Protein 8GY8 (pdb70)

Solvent-accessible surface area: 37178 Å² total; per-residue (Å²): 100,135,74,44,12,119,92,7,6,64,67,144,185,30,89,2,107,18,93,30,3,47,93,144,34,61,186,33,0,104,33,0,18,101,7,1,129,58,0,71,53,65,56,29,76,48,0,48,80,49,5,155,138,45,36,121,106,150,23,86,37,21,0,98,15,0,6,80,15,0,49,150,81,15,92,60,62,59,33,14,111,33,22,13,4,65,0,10,60,21,0,6,72,123,22,20,3,86,19,99,181,78,45,78,118,4,12,46,54,0,5,106,121,26,136,46,72,55,100,25,0,92,121,0,9,13,0,36,43,105,61,19,54,28,0,60,128,24,23,88,24,55,29,63,57,0,0,77,62,11,0,6,21,4,0,38,8,1,2,30,37,0,3,55,0,26,3,77,11,58,65,41,63,159,99,0,23,91,2,0,45,46,10,11,7,0,10,44,5,40,68,113,64,1,40,0,8,0,2,24,17,9,63,113,49,44,176,107,0,2,66,15,0,10,90,0,0,11,6,0,3,39,1,160,107,21,20,0,70,2,13,0,19,34,96,99,115,2,28,29,4,99,13,27,28,139,76,118,50,42,14,4,124,57,161,29,66,66,94,134,96,39,51,77,17,132,77,0,24,99,93,0,56,173,106,12,43,3,104,15,73,102,82,40,40,74,38,164,2,64,131,39,8,10,12,2,20,0,16,0,70,56,96,68,81,57,0,25,0,3,30,16,12,24,7,1,50,4,17,0,90,23,16,31,98,48,17,79,106,38,130,27,65,19,1,2,0,0,22,52,105,47,15,0,2,128,159,34,210,31,145,85,8,0,52,10,149,167,23,156,18,14,37,172,74,0,17,121,52,0,81,140,44,0,116,82,45,34,111,10,73,36,23,16,60,100,134,150,16,69,1,104,15,96,26,3,41,136,134,29,70,178,29,0,114,40,0,13,102,6,0,117,55,0,74,52,68,73,20,70,57,0,35,114,68,0,85,143,42,24,131,93,146,34,76,83,16,0,98,2,0,6,66,8,0,25,101,101,16,103,47,55,62,27,20,111,29,24,12,4,45,0,10,62,15,0,10,63,110,17,23,6,76,37,132,158,72,30,83,131,6,17,48,72,0,6,110,131,24,136,44,68,55,105,26,0,98,112,0,8,16,2,51,35,93,57,21,46,30,0,69,144,19,26,84,24,56,23,88,51,0,2,45,76,1,0,6,2,0,0,0,15,0,0,54,53,0,3,66,0,31,4,93,3,61,74,65,34,136,77,0,16,112,0,0,47,63,11,12,6,1,10,48,4,44,67,100,63,1,40,0,5,0,5,21,14,7,63,112,47,62,157,100,0,1,41,14,0,0,66,0,0,1,11,0,10,64,5,162,102,20,22,1,81,2,12,0,16,29,87,101,157,10,22,31,4,95,15,28,28,153,75,118,48,52,12,4,124,30,154,21,87,32,155,150,109,23,53,59,39,121,94,0,6,78,57,0,100,162,84,20,53,13,86,11,60,98,119,25,51,60,19,172,2,53,138,45,10,9,14,3,19,0,15,0,103,76,118,64,71,76,0,27,0,3,24,15,13,21,6,0,37,7,15,0,91,24,15,33,118,55,18,73,149,30,116,34,84,22,3,2,0,0,24,53,104,49,17,0,3,131,161,38,172,23,139,98,14,10,54,7,155,138,19,150,17,33,33,178,104,0,17,125,68,0,120,116,19,13,137

Sequence (750 aa):
MLPKELLDATRRRGKIYLKFASEEHFRLARAVILAFKSSVGQKYEDLQEKLRRHMERAENYRKVRGFAKILERESEFTTSSSLDPLEVRRFLFSRGYVTSEIERAKIIAEAATYFNTTPEEIERAMFADREEEKILTRVPGISEEELIRRYNLSLLQTLMFNSARMSFRVSENHKRIFRLIKLLGLMYEISGENIEITGPASILKMTRKYGTSMAKLIPEIVKAKEWAIKAEIIEDKRVYFFELSSEDDILLPKLEVSVEYDSSLEREFVTKIKRILGVEVIREPGIIKAGQYAYIPDFLIRKNGKEVYVEIAGFWTRSYIKSKLEKLSNVDVKMLIIVNDELLADKLGKIHDVIVMRKGKIPYKEVILKLKEMLNMLPKELLDATRRRGKIYLKFASEEHFRLARAVILAFKSSVGQKYEDLQEKLRHMERAENYRKVRGFAKILERESEFTTSSSLDPLEVRRFLFSRGYVTSEIERAKIIAEAATYFNTTPEEIERAMFADREEEKILTRVPGISEEELIRRYNLSLLQTLMFNSARMSFRVSENHKRIFRLIKLLGLMYEISGENIEITGPASILKMTRKYGTSMAKLIPEIVKAKEWAIKAEIIEDKRVYFFELSSEDDILLPKLEVSVEYDSSLEREFVTKIKRILGVEVIREPGIIKAGQYAYIPDFLIRKNGKEVYVEIAGFWTRSYIKSKLEKLSNVDVKMLIIVNDELLADKLGKIHDVIVMRKGKIPYKEVILKLKEMLN

Foldseek 3Di:
DVVLQVQQWDDDPQAIGGNADDVVCQVVLVLLVVLLVVQAQHFLLSSVVSLVVPDDPVCNVVSVLLNVVFVVVFDWAQPAPDALVVLQVQLVVVPCVVDDVCNLVSLCVSCVVVVHDSVRSVSSNPSVDNRNIGGNGTDPAHSLNSSQVSRLVSVLVQQLQFQKKKKAFPDPPVVLLQLCVLLLWQWWAFPRIIMTGTLNNFQDCSVSSSVSVSLSVLVQLLGPWMKMWTWGDDPPGIHIYIDIVVVVRRHDNDDHDSDDDCPVVVVLCVLQCPVQVWDKDAQPDWDDWPRIIDRFGIWIADDHFIETEHEGGADEQVSVVVVVVSNVVTDHHYEYEYEPVRDRYDDDDDPSYHYDDPRHGDVVVVNVVCVVRRD/DADAADQAWDDDDQAIGHPADDVVCLVVLVQLLVLLVVQAQHFPLSSVVSLVVVDDPVCNRVSVLLNSVFVVVFDWAQDAPDALVVLQVQLVVVPVPPCVPCNVVSLCVSCVVVVHDSVRSVSSNPSPDNRNIGTHGTDPDHSLNSSQNSRLNNVLNQLLQFQKKKKAFPDDVVVLLVLCVLLLWQWWFFPRIIMTGTLNNFQDCSVSNSVSVSLSSLVQLLGPKMKMWTWGDDPNRIHIYIDIVVVVRRHDNDDHDHDDDCPLVVVVQVVCCVPVVWHKDAFDDWADWPRIIDGFGIWTADPRDIETEHEGGADEPVSVVVVCVSVPPTDHHYAYEYEPVRYRHDDDDDPSHFYADNRHGDVVVVNVVVVVSRD

Organism: Pyrococcus furiosus (strain ATCC 43587 / DSM 3638 / JCM 8422 / Vc1) (NCBI:txid186497)

B-factor: mean 47.78, std 19.33, range [20.03, 141.97]

InterPro domains:
  IPR008508 Endonuclease Bax1 [PF05626] (1-368)
  IPR008508 Endonuclease Bax1 [PIRSF019435] (1-374)
  IPR008508 Endonuclease Bax1 [PTHR39640] (1-373)

Structure (mmCIF, N/CA/C/O backbone):
data_8GY8
#
_entry.id   8GY8
#
_cell.length_a   82.250
_cell.length_b   110.490
_cell.length_c   126.140
_cell.angle_alpha   90.000
_cell.angle_beta   90.000
_cell.angle_gamma   90.000
#
_symmetry.space_group_name_H-M   'P 21 21 21'
#
loop_
_entity.id
_entity.type
_entity.pdbx_description
1 polymer 'Putative translation initiation factor (IF-2 homolog)'
2 non-polymer 'SULFATE ION'
3 water water
#
loop_
_atom_site.group_PDB
_atom_site.id
_atom_site.type_symbol
_atom_site.label_atom_id
_atom_site.label_alt_id
_atom_site.label_comp_id
_atom_site.label_asym_id
_atom_site.label_entity_id
_atom_site.label_seq_id
_atom_site.pdbx_PDB_ins_code
_atom_site.Cartn_x
_atom_site.Cartn_y
_atom_site.Cartn_z
_atom_site.occupancy
_atom_site.B_iso_or_equiv
_atom_site.auth_seq_id
_atom_site.auth_comp_id
_atom_site.auth_asym_id
_atom_site.auth_atom_id
_atom_site.pdbx_PDB_model_num
ATOM 1 N N . MET A 1 1 ? 43.769 7.116 35.175 1.00 85.18 1 MET A N 1
ATOM 2 C CA . MET A 1 1 ? 44.429 6.371 36.243 1.00 107.82 1 MET A CA 1
ATOM 3 C C . MET A 1 1 ? 43.953 4.926 36.247 1.00 106.86 1 MET A C 1
ATOM 4 O O . MET A 1 1 ? 43.272 4.503 37.187 1.00 89.64 1 MET A O 1
ATOM 9 N N . LEU A 1 2 ? 44.303 4.176 35.199 1.00 106.03 2 LEU A N 1
ATOM 10 C CA . LEU A 1 2 ? 43.857 2.794 35.059 1.00 99.13 2 LEU A CA 1
ATOM 11 C C . LEU A 1 2 ? 44.117 2.006 36.345 1.00 100.78 2 LEU A C 1
ATOM 12 O O . LEU A 1 2 ? 43.145 1.594 36.991 1.00 104.72 2 LEU A O 1
ATOM 17 N N . PRO A 1 3 ? 45.395 1.832 36.803 1.00 105.83 3 PRO A N 1
ATOM 18 C CA . PRO A 1 3 ? 45.665 0.923 37.935 1.00 93.73 3 PRO A CA 1
ATOM 19 C C . PRO A 1 3 ? 44.716 1.065 39.115 1.00 92.02 3 PRO A C 1
ATOM 20 O O . PRO A 1 3 ? 44.155 0.067 39.582 1.00 82.50 3 PRO A O 1
ATOM 24 N N . LYS A 1 4 ? 44.531 2.293 39.609 1.00 86.09 4 LYS A N 1
ATOM 25 C CA . LYS A 1 4 ? 43.598 2.502 40.712 1.00 83.76 4 LYS A CA 1
ATOM 26 C C . LYS A 1 4 ? 42.205 1.991 40.350 1.00 72.90 4 LYS A C 1
ATOM 27 O O . LYS A 1 4 ? 41.608 1.211 41.100 1.00 64.58 4 LYS A O 1
ATOM 33 N N . GLU A 1 5 ? 41.700 2.362 39.172 1.00 73.75 5 GLU A N 1
ATOM 34 C CA . GLU A 1 5 ? 40.370 1.917 38.766 1.00 81.40 5 GLU A CA 1
ATOM 35 C C . GLU A 1 5 ? 40.238 0.399 38.859 1.00 76.09 5 GLU A C 1
ATOM 36 O O . GLU A 1 5 ? 39.345 -0.116 39.543 1.00 66.35 5 GLU A O 1
ATOM 42 N N . LEU A 1 6 ? 41.137 -0.342 38.208 1.00 75.32 6 LEU A N 1
ATOM 43 C CA . LEU A 1 6 ? 40.975 -1.790 38.230 1.00 75.83 6 LEU A CA 1
ATOM 44 C C . LEU A 1 6 ? 41.247 -2.390 39.606 1.00 69.90 6 LEU A C 1
ATOM 45 O O . LEU A 1 6 ? 40.860 -3.539 39.842 1.00 66.82 6 LEU A O 1
ATOM 50 N N . LEU A 1 7 ? 41.865 -1.651 40.537 1.00 72.35 7 LEU A N 1
ATOM 51 C CA . LEU A 1 7 ? 42.286 -2.294 41.778 1.00 70.98 7 LEU A CA 1
ATOM 52 C C . LEU A 1 7 ? 41.778 -1.673 43.082 1.00 67.11 7 LEU A C 1
ATOM 53 O O . LEU A 1 7 ? 41.667 -2.418 44.059 1.00 71.24 7 LEU A O 1
ATOM 58 N N . ASP A 1 8 ? 41.476 -0.365 43.171 1.00 59.40 8 ASP A N 1
ATOM 59 C CA . ASP A 1 8 ? 40.916 0.135 44.430 1.00 57.99 8 ASP A CA 1
ATOM 60 C C . ASP A 1 8 ? 39.461 0.536 44.266 1.00 44.14 8 ASP A C 1
ATOM 61 O O . ASP A 1 8 ? 38.956 1.384 45.002 1.00 35.50 8 ASP A O 1
ATOM 66 N N . ALA A 1 9 ? 38.782 -0.054 43.293 1.00 37.93 9 ALA A N 1
ATOM 67 C CA . ALA A 1 9 ? 37.344 0.074 43.179 1.00 42.18 9 ALA A CA 1
ATOM 68 C C . ALA A 1 9 ? 36.779 -1.298 42.858 1.00 41.71 9 ALA A C 1
ATOM 69 O O . ALA A 1 9 ? 37.478 -2.174 42.336 1.00 42.23 9 ALA A O 1
ATOM 71 N N . THR A 1 10 ? 35.512 -1.487 43.202 1.00 36.50 10 THR A N 1
ATOM 72 C CA . THR A 1 10 ? 34.780 -2.683 42.813 1.00 40.19 10 THR A CA 1
ATOM 73 C C . THR A 1 10 ? 33.550 -2.249 42.043 1.00 39.11 10 THR A C 1
ATOM 74 O O . THR A 1 10 ? 32.958 -1.206 42.341 1.00 34.71 10 THR A O 1
ATOM 78 N N . ARG A 1 11 ? 33.195 -3.032 41.030 1.00 37.05 11 ARG A N 1
ATOM 79 C CA . ARG A 1 11 ? 32.064 -2.735 40.168 1.00 38.26 11 ARG A CA 1
ATOM 80 C C . ARG A 1 11 ? 31.056 -3.868 40.284 1.00 46.41 11 ARG A C 1
ATOM 81 O O . ARG A 1 11 ? 31.431 -5.043 40.241 1.00 38.84 11 ARG A O 1
ATOM 89 N N . ARG A 1 12 ? 29.778 -3.515 40.436 1.00 38.08 12 ARG A N 1
ATOM 90 C CA . ARG A 1 12 ? 28.734 -4.538 40.493 1.00 43.72 12 ARG A CA 1
ATOM 91 C C . ARG A 1 12 ? 27.391 -3.938 40.115 1.00 40.09 12 ARG A C 1
ATOM 92 O O . ARG A 1 12 ? 26.972 -2.941 40.713 1.00 32.75 12 ARG A O 1
ATOM 100 N N . ARG A 1 13 ? 26.716 -4.561 39.148 1.00 46.10 13 ARG A N 1
ATOM 101 C CA . ARG A 1 13 ? 25.349 -4.205 38.749 1.00 45.61 13 ARG A CA 1
ATOM 102 C C . ARG A 1 13 ? 25.233 -2.726 38.393 1.00 38.94 13 ARG A C 1
ATOM 103 O O . ARG A 1 13 ? 24.308 -2.030 38.817 1.00 40.97 13 ARG A O 1
ATOM 111 N N . GLY A 1 14 ? 26.189 -2.241 37.604 1.00 37.82 14 GLY A N 1
ATOM 112 C CA . GLY A 1 14 ? 26.169 -0.852 37.176 1.00 35.30 14 GLY A CA 1
ATOM 113 C C . GLY A 1 14 ? 26.564 0.167 38.225 1.00 30.19 14 GLY A C 1
ATOM 114 O O . GLY A 1 14 ? 26.382 1.364 37.998 1.00 30.16 14 GLY A O 1
ATOM 115 N N . LYS A 1 15 ? 27.064 -0.262 39.373 1.00 28.84 15 LYS A N 1
ATOM 116 C CA . LYS A 1 15 ? 27.493 0.639 40.429 1.00 28.95 15 LYS A CA 1
ATOM 117 C C . LYS A 1 15 ? 28.981 0.436 40.667 1.00 30.18 15 LYS A C 1
ATOM 118 O O . LYS A 1 15 ? 29.519 -0.648 40.431 1.00 34.79 15 LYS A O 1
ATOM 124 N N . ILE A 1 16 ? 29.650 1.496 41.103 1.00 28.68 16 ILE A N 1
ATOM 125 C CA . ILE A 1 16 ? 31.072 1.450 41.392 1.00 27.92 16 ILE A CA 1
ATOM 126 C C . ILE A 1 16 ? 31.275 1.953 42.811 1.00 30.07 16 ILE A C 1
ATOM 127 O O . ILE A 1 16 ? 30.647 2.931 43.234 1.00 30.02 16 ILE A O 1
ATOM 132 N N . TYR A 1 17 ? 32.128 1.253 43.555 1.00 27.56 17 TYR A N 1
ATOM 133 C CA . TYR A 1 17 ? 32.423 1.546 44.949 1.00 32.35 17 TYR A CA 1
ATOM 134 C C . TYR A 1 17 ? 33.927 1.660 45.127 1.00 32.32 17 TYR A C 1
ATOM 135 O O . TYR A 1 17 ? 34.696 0.993 44.435 1.00 32.15 17 TYR A O 1
ATOM 144 N N . LEU A 1 18 ? 34.343 2.502 46.061 1.00 28.19 18 LEU A N 1
ATOM 145 C CA . LEU A 1 18 ? 35.764 2.705 46.304 1.00 30.18 18 LEU A CA 1
ATOM 146 C C . LEU A 1 18 ? 36.191 1.856 47.494 1.00 29.00 18 LEU A C 1
ATOM 147 O O . LEU A 1 18 ? 35.420 1.658 48.431 1.00 32.17 18 LEU A O 1
ATOM 152 N N . LYS A 1 19 ? 37.428 1.348 47.451 1.00 33.01 19 LYS A N 1
ATOM 153 C CA . LYS A 1 19 ? 37.944 0.508 48.534 1.00 39.09 19 LYS A CA 1
ATOM 154 C C . LYS A 1 19 ? 38.667 1.414 49.526 1.00 30.52 19 LYS A C 1
ATOM 155 O O . LYS A 1 19 ? 39.898 1.489 49.575 1.00 31.60 19 LYS A O 1
ATOM 161 N N . PHE A 1 20 ? 37.869 2.139 50.310 1.00 29.43 20 PHE A N 1
ATOM 162 C CA . PHE A 1 20 ? 38.408 3.101 51.264 1.00 33.76 20 PHE A CA 1
ATOM 163 C C . PHE A 1 20 ? 39.123 2.362 52.389 1.00 31.42 20 PHE A C 1
ATOM 164 O O . PHE A 1 20 ? 38.790 1.225 52.719 1.00 33.39 20 PHE A O 1
ATOM 172 N N . ALA A 1 21 ? 40.109 3.020 52.979 1.00 30.41 21 ALA A N 1
ATOM 173 C CA . ALA A 1 21 ? 40.732 2.507 54.188 1.00 30.41 21 ALA A CA 1
ATOM 174 C C . ALA A 1 21 ? 39.913 2.900 55.418 1.00 36.30 21 ALA A C 1
ATOM 175 O O . ALA A 1 21 ? 39.195 3.908 55.423 1.00 34.08 21 ALA A O 1
ATOM 177 N N . SER A 1 22 ? 40.044 2.101 56.476 1.00 40.52 22 SER A N 1
ATOM 178 C CA . SER A 1 22 ? 39.331 2.349 57.724 1.00 37.50 22 SER A CA 1
ATOM 179 C C . SER A 1 22 ? 40.279 2.052 58.884 1.00 33.92 22 SER A C 1
ATOM 180 O O . SER A 1 22 ? 41.472 1.795 58.694 1.00 36.68 22 SER A O 1
ATOM 183 N N . GLU A 1 23 ? 39.745 2.059 60.110 1.00 38.49 23 GLU A N 1
ATOM 184 C CA . GLU A 1 23 ? 40.574 1.751 61.274 1.00 39.82 23 GLU A CA 1
ATOM 185 C C . GLU A 1 23 ? 41.174 0.351 61.200 1.00 40.70 23 GLU A C 1
ATOM 186 O O . GLU A 1 23 ? 42.223 0.100 61.804 1.00 33.66 23 GLU A O 1
ATOM 192 N N . GLU A 1 24 ? 40.546 -0.559 60.456 1.00 33.00 24 GLU A N 1
ATOM 193 C CA . GLU A 1 24 ? 41.133 -1.873 60.215 1.00 35.76 24 GLU A CA 1
ATOM 194 C C . GLU A 1 24 ? 42.510 -1.782 59.564 1.00 38.45 24 GLU A C 1
ATOM 195 O O . GLU A 1 24 ? 43.303 -2.726 59.667 1.00 32.94 24 GLU A O 1
ATOM 201 N N . HIS A 1 25 ? 42.819 -0.674 58.900 1.00 27.90 25 HIS A N 1
ATOM 202 C CA . HIS A 1 25 ? 44.098 -0.516 58.235 1.00 28.97 25 HIS A CA 1
ATOM 203 C C . HIS A 1 25 ? 45.110 0.244 59.085 1.00 27.21 25 HIS A C 1
ATOM 204 O O . HIS A 1 25 ? 46.157 0.647 58.571 1.00 28.67 25 HIS A O 1
ATOM 211 N N . PHE A 1 26 ? 44.821 0.444 60.368 1.00 26.43 26 PHE A N 1
ATOM 212 C CA . PHE A 1 26 ? 45.764 1.121 61.256 1.00 27.62 26 PHE A CA 1
ATOM 213 C C . PHE A 1 26 ? 47.152 0.482 61.224 1.00 26.57 26 PHE A C 1
ATOM 214 O O . PHE A 1 26 ? 48.168 1.182 61.136 1.00 24.90 26 PHE A O 1
ATOM 222 N N . ARG A 1 27 ? 47.218 -0.847 61.357 1.00 26.38 27 ARG A N 1
ATOM 223 C CA . ARG A 1 27 ? 48.516 -1.519 61.432 1.00 25.95 27 ARG A CA 1
ATOM 224 C C . ARG A 1 27 ? 49.281 -1.383 60.123 1.00 26.18 27 ARG A C 1
ATOM 225 O O . ARG A 1 27 ? 50.516 -1.270 60.122 1.00 27.70 27 ARG A O 1
ATOM 233 N N . LEU A 1 28 ? 48.569 -1.410 58.996 1.00 25.19 28 LEU A N 1
ATOM 234 C CA . LEU A 1 28 ? 49.231 -1.235 57.706 1.00 26.21 28 LEU A CA 1
ATOM 235 C C . LEU A 1 28 ? 49.769 0.180 57.566 1.00 24.92 28 LEU A C 1
ATOM 236 O O . LEU A 1 28 ? 50.899 0.381 57.106 1.00 26.35 28 LEU A O 1
ATOM 241 N N . ALA A 1 29 ? 48.961 1.179 57.933 1.00 23.22 29 ALA A N 1
ATOM 242 C CA . ALA A 1 29 ? 49.425 2.559 57.867 1.00 23.30 29 ALA A CA 1
ATOM 243 C C . ALA A 1 29 ? 50.655 2.760 58.740 1.00 23.82 29 ALA A C 1
ATOM 244 O O . ALA A 1 29 ? 51.616 3.423 58.334 1.00 26.25 29 ALA A O 1
ATOM 246 N N . ARG A 1 30 ? 50.649 2.178 59.939 1.00 24.74 30 ARG A N 1
ATOM 247 C CA . ARG A 1 30 ? 51.814 2.272 60.815 1.00 26.77 30 ARG A CA 1
ATOM 248 C C . ARG A 1 30 ? 53.034 1.598 60.197 1.00 26.13 30 ARG A C 1
ATOM 249 O O . ARG A 1 30 ? 54.160 2.104 60.315 1.00 25.83 30 ARG A O 1
ATOM 257 N N . ALA A 1 31 ? 52.836 0.442 59.552 1.00 26.02 31 ALA A N 1
ATOM 258 C CA . ALA A 1 31 ? 53.960 -0.254 58.929 1.00 28.95 31 ALA A CA 1
ATOM 259 C C . ALA A 1 31 ? 54.587 0.587 57.823 1.00 28.49 31 ALA A C 1
ATOM 260 O O . ALA A 1 31 ? 55.810 0.580 57.645 1.00 27.56 31 ALA A O 1
ATOM 262 N N . VAL A 1 32 ? 53.772 1.329 57.069 1.00 25.78 32 VAL A N 1
ATOM 263 C CA . VAL A 1 32 ? 54.348 2.192 56.035 1.00 26.31 32 VAL A CA 1
ATOM 264 C C . VAL A 1 32 ? 55.093 3.355 56.675 1.00 27.84 32 VAL A C 1
ATOM 265 O O . VAL A 1 32 ? 56.197 3.710 56.245 1.00 26.29 32 VAL A O 1
ATOM 269 N N . ILE A 1 33 ? 54.513 3.956 57.718 1.00 24.31 33 ILE A N 1
ATOM 270 C CA . ILE A 1 33 ? 55.213 5.011 58.452 1.00 26.26 33 ILE A CA 1
ATOM 271 C C . ILE A 1 33 ? 56.556 4.511 58.965 1.00 26.67 33 ILE A C 1
ATOM 272 O O . ILE A 1 33 ? 57.570 5.215 58.870 1.00 27.80 33 ILE A O 1
ATOM 277 N N . LEU A 1 34 ? 56.590 3.277 59.486 1.00 24.99 34 LEU A N 1
ATOM 278 C CA . LEU A 1 34 ? 57.833 2.719 60.015 1.00 29.49 34 LEU A CA 1
ATOM 279 C C . LEU A 1 34 ? 58.856 2.488 58.909 1.00 33.81 34 LEU A C 1
ATOM 280 O O . LEU A 1 34 ? 60.057 2.684 59.126 1.00 31.04 34 LEU A O 1
ATOM 285 N N . ALA A 1 35 ? 58.405 2.064 57.723 1.00 27.80 35 ALA A N 1
ATOM 286 C CA . ALA A 1 35 ? 59.329 1.919 56.600 1.00 32.51 35 ALA A CA 1
ATOM 287 C C . ALA A 1 35 ? 59.956 3.262 56.226 1.00 31.07 35 ALA A C 1
ATOM 288 O O . ALA A 1 35 ? 61.151 3.325 55.923 1.00 28.66 35 ALA A O 1
ATOM 290 N N . PHE A 1 36 ? 59.173 4.350 56.266 1.00 27.40 36 PHE A N 1
ATOM 291 C CA . PHE A 1 36 ? 59.722 5.675 55.984 1.00 29.16 36 PHE A CA 1
ATOM 292 C C . PHE A 1 36 ? 60.680 6.127 57.078 1.00 32.18 36 PHE A C 1
ATOM 293 O O . PHE A 1 36 ? 61.786 6.596 56.782 1.00 28.62 36 PHE A O 1
ATOM 301 N N . LYS A 1 37 ? 60.286 5.983 58.350 1.00 28.77 37 LYS A N 1
ATOM 302 C CA . LYS A 1 37 ? 61.190 6.372 59.432 1.00 31.27 37 LYS A CA 1
ATOM 303 C C . LYS A 1 37 ? 62.510 5.611 59.356 1.00 35.65 37 LYS A C 1
ATOM 304 O O . LYS A 1 37 ? 63.581 6.191 59.574 1.00 34.93 37 LYS A O 1
ATOM 310 N N . SER A 1 38 ? 62.457 4.312 59.050 1.00 29.16 38 SER A N 1
ATOM 311 C CA . SER A 1 38 ? 63.685 3.522 58.985 1.00 37.20 38 SER A CA 1
ATOM 312 C C . SER A 1 38 ? 64.562 3.897 57.799 1.00 37.64 38 SER A C 1
ATOM 313 O O . SER A 1 38 ? 65.753 3.568 57.796 1.00 36.13 38 SER A O 1
ATOM 316 N N . SER A 1 39 ? 64.005 4.556 56.791 1.00 34.04 39 SER A N 1
ATOM 317 C CA . SER A 1 39 ? 64.760 4.902 55.593 1.00 36.31 39 SER A CA 1
ATOM 318 C C . SER A 1 39 ? 65.363 6.299 55.652 1.00 34.63 39 SER A C 1
ATOM 319 O O . SER A 1 39 ? 65.998 6.722 54.678 1.00 37.65 39 SER A O 1
ATOM 322 N N . VAL A 1 40 ? 65.181 7.029 56.757 1.00 39.02 40 VAL A N 1
ATOM 323 C CA . VAL A 1 40 ? 65.785 8.350 56.874 1.00 35.74 40 VAL A CA 1
ATOM 324 C C . VAL A 1 40 ? 67.295 8.206 56.815 1.00 35.81 40 VAL A C 1
ATOM 325 O O . VAL A 1 40 ? 67.877 7.345 57.485 1.00 39.31 40 VAL A O 1
ATOM 329 N N . GLY A 1 41 ? 67.938 9.042 56.007 1.00 33.38 41 GLY A N 1
ATOM 330 C CA . GLY A 1 41 ? 69.363 8.931 55.794 1.00 39.24 41 GLY A CA 1
ATOM 331 C C . GLY A 1 41 ? 69.762 7.961 54.706 1.00 37.51 41 GLY A C 1
ATOM 332 O O . GLY A 1 41 ? 70.954 7.854 54.406 1.00 39.30 41 GLY A O 1
ATOM 333 N N . GLN A 1 42 ? 68.809 7.258 54.103 1.00 34.61 42 GLN A N 1
ATOM 334 C CA . GLN A 1 42 ? 69.064 6.290 53.047 1.00 35.48 42 GLN A CA 1
ATOM 335 C C . GLN A 1 42 ? 68.462 6.778 51.741 1.00 37.87 42 GLN A C 1
ATOM 336 O O . GLN A 1 42 ? 67.611 7.670 51.722 1.00 32.45 42 GLN A O 1
ATOM 342 N N . LYS A 1 43 ? 68.904 6.150 50.653 1.00 38.45 43 LYS A N 1
ATOM 343 C CA . LYS A 1 43 ? 68.463 6.510 49.316 1.00 37.05 43 LYS A CA 1
ATOM 344 C C . LYS A 1 43 ? 67.020 6.093 49.076 1.00 38.25 43 LYS A C 1
ATOM 345 O O . LYS A 1 43 ? 66.518 5.136 49.668 1.00 34.46 43 LYS A O 1
ATOM 351 N N . TYR A 1 44 ? 66.356 6.826 48.179 1.00 32.32 44 TYR A N 1
ATOM 352 C CA . TYR A 1 44 ? 64.978 6.508 47.817 1.00 32.13 44 TYR A CA 1
ATOM 353 C C . TYR A 1 44 ? 64.857 5.070 47.326 1.00 38.74 44 TYR A C 1
ATOM 354 O O . TYR A 1 44 ? 63.850 4.402 47.587 1.00 31.88 44 TYR A O 1
ATOM 363 N N . GLU A 1 45 ? 65.881 4.583 46.612 1.00 31.79 45 GLU A N 1
ATOM 364 C CA . GLU A 1 45 ? 65.921 3.190 46.174 1.00 41.91 45 GLU A CA 1
ATOM 365 C C . GLU A 1 45 ? 65.790 2.214 47.337 1.00 37.80 45 GLU A C 1
ATOM 366 O O . GLU A 1 45 ? 65.156 1.161 47.205 1.00 37.57 45 GLU A O 1
ATOM 372 N N . ASP A 1 46 ? 66.415 2.525 48.475 1.00 33.89 46 ASP A N 1
ATOM 373 C CA . ASP A 1 46 ? 66.332 1.625 49.624 1.00 38.71 46 ASP A CA 1
ATOM 374 C C . ASP A 1 46 ? 64.940 1.649 50.241 1.00 41.46 46 ASP A C 1
ATOM 375 O O . ASP A 1 46 ? 64.434 0.612 50.688 1.00 34.37 46 ASP A O 1
ATOM 380 N N . LEU A 1 47 ? 64.316 2.829 50.295 1.00 33.39 47 LEU A N 1
ATOM 381 C CA . LEU A 1 47 ? 62.927 2.918 50.739 1.00 27.44 47 LEU A CA 1
ATOM 382 C C . LEU A 1 47 ? 62.002 2.090 49.859 1.00 35.75 47 LEU A C 1
ATOM 383 O O . LEU A 1 47 ? 61.130 1.372 50.363 1.00 30.78 47 LEU A O 1
ATOM 388 N N . GLN A 1 48 ? 62.144 2.209 48.538 1.00 28.51 48 GLN A N 1
ATOM 389 C CA . GLN A 1 48 ? 61.256 1.473 47.646 1.00 30.62 48 GLN A CA 1
ATOM 390 C C . GLN A 1 48 ? 61.417 -0.043 47.822 1.00 36.44 48 GLN A C 1
ATOM 391 O O . GLN A 1 48 ? 60.437 -0.792 47.729 1.00 37.82 48 GLN A O 1
ATOM 397 N N . GLU A 1 49 ? 62.643 -0.520 48.068 1.00 34.13 49 GLU A N 1
ATOM 398 C CA . GLU A 1 49 ? 62.831 -1.957 48.291 1.00 42.71 49 GLU A CA 1
ATOM 399 C C . GLU A 1 49 ? 62.136 -2.414 49.576 1.00 35.98 49 GLU A C 1
ATOM 400 O O . GLU A 1 49 ? 61.544 -3.500 49.617 1.00 41.76 49 GLU A O 1
ATOM 406 N N . LYS A 1 50 ? 62.197 -1.600 50.636 1.00 32.72 50 LYS A N 1
ATOM 407 C CA . LYS A 1 50 ? 61.448 -1.913 51.852 1.00 38.27 50 LYS A CA 1
ATOM 408 C C . LYS A 1 50 ? 59.957 -2.012 51.576 1.00 38.19 50 LYS A C 1
ATOM 409 O O . LYS A 1 50 ? 59.295 -2.943 52.049 1.00 33.71 50 LYS A O 1
ATOM 415 N N . LEU A 1 51 ? 59.411 -1.067 50.803 1.00 28.92 51 LEU A N 1
ATOM 416 C CA . LEU A 1 51 ? 57.980 -1.090 50.512 1.00 33.85 51 LEU A CA 1
ATOM 417 C C . LEU A 1 51 ? 57.610 -2.309 49.675 1.00 37.03 51 LEU A C 1
ATOM 418 O O . LEU A 1 51 ? 56.581 -2.949 49.928 1.00 38.23 51 LEU A O 1
ATOM 423 N N A ARG A 1 52 ? 58.431 -2.644 48.674 0.54 33.97 52 ARG A N 1
ATOM 424 N N B ARG A 1 52 ? 58.441 -2.654 48.690 0.46 34.73 52 ARG A N 1
ATOM 425 C CA A ARG A 1 52 ? 58.155 -3.822 47.852 0.54 36.05 52 ARG A CA 1
ATOM 426 C CA B ARG A 1 52 ? 58.141 -3.817 47.862 0.46 36.08 52 ARG A CA 1
ATOM 427 C C A ARG A 1 52 ? 58.164 -5.090 48.695 0.54 43.75 52 ARG A C 1
ATOM 428 C C B ARG A 1 52 ? 58.154 -5.087 48.701 0.46 43.73 52 ARG A C 1
ATOM 429 O O A ARG A 1 52 ? 57.367 -6.006 48.464 0.54 44.62 52 ARG A O 1
ATOM 430 O O B ARG A 1 52 ? 57.343 -5.995 48.483 0.46 44.59 52 ARG A O 1
ATOM 445 N N . HIS A 1 53 ? 59.052 -5.152 49.688 1.00 41.46 53 HIS A N 1
ATOM 446 C CA . HIS A 1 53 ? 59.168 -6.332 50.537 1.00 47.28 53 HIS A CA 1
ATOM 447 C C . HIS A 1 53 ? 57.933 -6.530 51.413 1.00 46.03 53 HIS A C 1
ATOM 448 O O . HIS A 1 53 ? 57.569 -7.673 51.710 1.00 46.26 53 HIS A O 1
ATOM 455 N N . MET A 1 54 ? 57.262 -5.454 51.822 1.00 39.40 54 MET A N 1
ATOM 456 C CA . MET A 1 54 ? 56.070 -5.624 52.643 1.00 46.07 54 MET A CA 1
ATOM 457 C C . MET A 1 54 ? 54.807 -5.808 51.813 1.00 44.48 54 MET A C 1
ATOM 458 O O . MET A 1 54 ? 53.755 -6.115 52.380 1.00 43.18 54 MET A O 1
ATOM 463 N N . GLU A 1 55 ? 54.889 -5.676 50.492 1.00 44.72 55 GLU A N 1
ATOM 464 C CA . GLU A 1 55 ? 53.699 -5.726 49.655 1.00 41.57 55 GLU A CA 1
ATOM 465 C C . GLU A 1 55 ? 53.229 -7.157 49.432 1.00 45.42 55 GLU A C 1
ATOM 466 O O . GLU A 1 55 ? 54.023 -8.066 49.173 1.00 44.72 55 GLU A O 1
ATOM 472 N N . ARG A 1 56 ? 51.923 -7.351 49.548 1.00 41.82 56 ARG A N 1
ATOM 473 C CA . ARG A 1 56 ? 51.279 -8.616 49.243 1.00 49.78 56 ARG A CA 1
ATOM 474 C C . ARG A 1 56 ? 50.063 -8.293 48.394 1.00 47.06 56 ARG A C 1
ATOM 475 O O . ARG A 1 56 ? 49.621 -7.142 48.345 1.00 45.93 56 ARG A O 1
ATOM 483 N N . ALA A 1 57 ? 49.537 -9.312 47.709 1.00 48.83 57 ALA A N 1
ATOM 484 C CA . ALA A 1 57 ? 48.366 -9.114 46.861 1.00 46.64 57 ALA A CA 1
ATOM 485 C C . ALA A 1 57 ? 47.284 -8.318 47.588 1.00 53.43 57 ALA A C 1
ATOM 486 O O . ALA A 1 57 ? 46.713 -7.369 47.040 1.00 52.55 57 ALA A O 1
ATOM 488 N N . GLU A 1 58 ? 47.038 -8.668 48.854 1.00 44.77 58 GLU A N 1
ATOM 489 C CA . GLU A 1 58 ? 45.929 -8.092 49.606 1.00 49.59 58 GLU A CA 1
ATOM 490 C C . GLU A 1 58 ? 46.176 -6.633 49.982 1.00 54.15 58 GLU A C 1
ATOM 491 O O . GLU A 1 58 ? 45.223 -5.846 50.046 1.00 54.92 58 GLU A O 1
ATOM 497 N N . ASN A 1 59 ? 47.426 -6.246 50.240 1.00 47.02 59 ASN A N 1
ATOM 498 C CA . ASN A 1 59 ? 47.724 -4.914 50.761 1.00 44.22 59 ASN A CA 1
ATOM 499 C C . ASN A 1 59 ? 48.412 -4.004 49.750 1.00 44.38 59 ASN A C 1
ATOM 500 O O . ASN A 1 59 ? 48.657 -2.835 50.064 1.00 36.98 59 ASN A O 1
ATOM 505 N N . TYR A 1 60 ? 48.721 -4.514 48.551 1.00 39.97 60 TYR A N 1
ATOM 506 C CA . TYR A 1 60 ? 49.580 -3.812 47.599 1.00 42.30 60 TYR A CA 1
ATOM 507 C C . TYR A 1 60 ? 49.123 -2.382 47.339 1.00 37.84 60 TYR A C 1
ATOM 508 O O . TYR A 1 60 ? 49.924 -1.442 47.407 1.00 38.08 60 TYR A O 1
ATOM 517 N N . ARG A 1 61 ? 47.840 -2.202 47.029 1.00 40.75 61 ARG A N 1
ATOM 518 C CA . ARG A 1 61 ? 47.338 -0.890 46.635 1.00 42.73 61 ARG A CA 1
ATOM 519 C C . ARG A 1 61 ? 47.417 0.116 47.775 1.00 36.71 61 ARG A C 1
ATOM 520 O O . ARG A 1 61 ? 47.788 1.278 47.565 1.00 39.28 61 ARG A O 1
ATOM 528 N N . LYS A 1 62 ? 47.076 -0.309 48.987 1.00 32.02 62 LYS A N 1
ATOM 529 C CA . LYS A 1 62 ? 47.131 0.606 50.121 1.00 34.55 62 LYS A CA 1
ATOM 530 C C . LYS A 1 62 ? 48.571 0.943 50.494 1.00 37.18 62 LYS A C 1
ATOM 531 O O . LYS A 1 62 ? 48.869 2.087 50.851 1.00 32.81 62 LYS A O 1
ATOM 537 N N . VAL A 1 63 ? 49.474 -0.039 50.427 1.00 35.27 63 VAL A N 1
ATOM 538 C CA . VAL A 1 63 ? 50.885 0.240 50.679 1.00 35.92 63 VAL A CA 1
ATOM 539 C C . VAL A 1 63 ? 51.393 1.290 49.704 1.00 33.30 63 VAL A C 1
ATOM 540 O O . VAL A 1 63 ? 51.998 2.291 50.110 1.00 28.95 63 VAL A O 1
ATOM 544 N N . ARG A 1 64 ? 51.158 1.070 48.404 1.00 35.08 64 ARG A N 1
ATOM 545 C CA . ARG A 1 64 ? 51.517 2.050 47.381 1.00 40.42 64 ARG A CA 1
ATOM 546 C C . ARG A 1 64 ? 50.865 3.397 47.654 1.00 34.60 64 ARG A C 1
ATOM 547 O O . ARG A 1 64 ? 51.528 4.438 47.598 1.00 35.33 64 ARG A O 1
ATOM 555 N N . GLY A 1 65 ? 49.556 3.394 47.936 1.00 35.52 65 GLY A N 1
ATOM 556 C CA . GLY A 1 65 ? 48.835 4.647 48.114 1.00 35.16 65 GLY A CA 1
ATOM 557 C C . GLY A 1 65 ? 49.245 5.393 49.370 1.00 31.58 65 GLY A C 1
ATOM 558 O O . GLY A 1 65 ? 49.431 6.613 49.341 1.00 31.30 65 GLY A O 1
ATOM 559 N N . PHE A 1 66 ? 49.398 4.674 50.489 1.00 29.27 66 PHE A N 1
ATOM 560 C CA . PHE A 1 66 ? 49.922 5.290 51.707 1.00 30.37 66 PHE A CA 1
ATOM 561 C C . PHE A 1 66 ? 51.307 5.877 51.470 1.00 31.07 66 PHE A C 1
ATOM 562 O O . PHE A 1 66 ? 51.622 6.972 51.945 1.00 28.38 66 PHE A O 1
ATOM 570 N N . ALA A 1 67 ? 52.171 5.127 50.783 1.00 27.35 67 ALA A N 1
ATOM 571 C CA . ALA A 1 67 ? 53.536 5.595 50.570 1.00 26.97 67 ALA A CA 1
ATOM 572 C C . ALA A 1 67 ? 53.567 6.813 49.661 1.00 31.96 67 ALA A C 1
ATOM 573 O O . ALA A 1 67 ? 54.401 7.703 49.849 1.00 31.43 67 ALA A O 1
ATOM 575 N N . LYS A 1 68 ? 52.682 6.859 48.652 1.00 30.90 68 LYS A N 1
ATOM 576 C CA . LYS A 1 68 ? 52.577 8.052 47.811 1.00 37.83 68 LYS A CA 1
ATOM 577 C C . LYS A 1 68 ? 52.261 9.294 48.642 1.00 34.83 68 LYS A C 1
ATOM 578 O O . LYS A 1 68 ? 52.848 10.360 48.420 1.00 38.33 68 LYS A O 1
ATOM 584 N N . ILE A 1 69 ? 51.335 9.177 49.601 1.00 32.31 69 ILE A N 1
ATOM 585 C CA . IL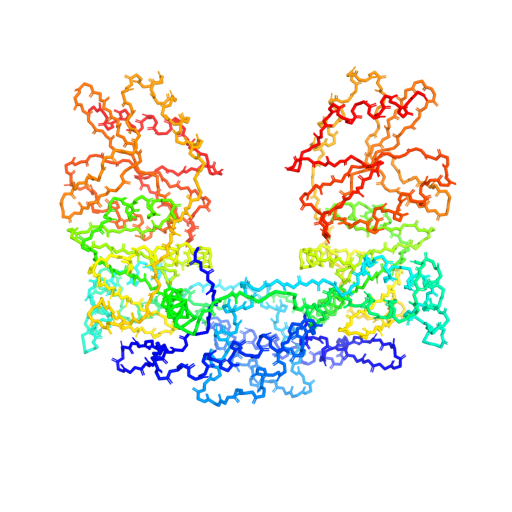E A 1 69 ? 51.009 10.306 50.481 1.00 35.66 69 ILE A CA 1
ATOM 586 C C . ILE A 1 69 ? 52.231 10.735 51.286 1.00 36.63 69 ILE A C 1
ATOM 587 O O . ILE A 1 69 ? 52.564 11.924 51.365 1.00 39.83 69 ILE A O 1
ATOM 592 N N . LEU A 1 70 ? 52.899 9.775 51.918 1.00 29.55 70 LEU A N 1
ATOM 593 C CA . LEU A 1 70 ? 54.053 10.100 52.748 1.00 32.73 70 LEU A CA 1
ATOM 594 C C . LEU A 1 70 ? 55.185 10.676 51.911 1.00 37.49 70 LEU A C 1
ATOM 595 O O . LEU A 1 70 ? 55.854 11.626 52.329 1.00 36.93 70 LEU A O 1
ATOM 600 N N . GLU A 1 71 ? 55.415 10.110 50.728 1.00 31.25 71 GLU A N 1
ATOM 601 C CA . GLU A 1 71 ? 56.472 10.625 49.868 1.00 34.84 71 GLU A CA 1
ATOM 602 C C . GLU A 1 71 ? 56.215 12.075 49.492 1.00 45.03 71 GLU A C 1
ATOM 603 O O . GLU A 1 71 ? 57.146 12.891 49.464 1.00 41.29 71 GLU A O 1
ATOM 609 N N . ARG A 1 72 ? 54.957 12.419 49.211 1.00 38.24 72 ARG A N 1
ATOM 610 C CA . ARG A 1 72 ? 54.651 13.781 48.781 1.00 52.56 72 ARG A CA 1
ATOM 611 C C . ARG A 1 72 ? 54.954 14.796 49.876 1.00 48.26 72 ARG A C 1
ATOM 612 O O . ARG A 1 72 ? 55.351 15.927 49.578 1.00 53.30 72 ARG A O 1
ATOM 620 N N . GLU A 1 73 ? 54.788 14.414 51.142 1.00 43.65 73 GLU A N 1
ATOM 621 C CA . GLU A 1 73 ? 55.019 15.305 52.272 1.00 43.86 73 GLU A CA 1
ATOM 622 C C . GLU A 1 73 ? 56.409 15.142 52.890 1.00 50.53 73 GLU A C 1
ATOM 623 O O . GLU A 1 73 ? 56.695 15.751 53.927 1.00 49.08 73 GLU A O 1
ATOM 629 N N . SER A 1 74 ? 57.267 14.326 52.289 1.00 43.30 74 SER A N 1
ATOM 630 C CA . SER A 1 74 ? 58.614 14.066 52.774 1.00 40.49 74 SER A CA 1
ATOM 631 C C . SER A 1 74 ? 59.610 14.976 52.058 1.00 43.15 74 SER A C 1
ATOM 632 O O . SER A 1 74 ? 59.343 15.501 50.976 1.00 45.04 74 SER A O 1
ATOM 635 N N . GLU A 1 75 ? 60.775 15.148 52.671 1.00 43.28 75 GLU A N 1
ATOM 636 C CA . GLU A 1 75 ? 61.850 15.947 52.097 1.00 44.27 75 GLU A CA 1
ATOM 637 C C . GLU A 1 75 ? 63.003 15.042 51.688 1.00 45.51 75 GLU A C 1
ATOM 638 O O . GLU A 1 75 ? 63.494 14.241 52.495 1.00 42.64 75 GLU A O 1
ATOM 644 N N . PHE A 1 76 ? 63.424 15.172 50.436 1.00 46.50 76 PHE A N 1
ATOM 645 C CA . PHE A 1 76 ? 64.565 14.453 49.903 1.00 47.85 76 PHE A CA 1
ATOM 646 C C . PHE A 1 76 ? 65.650 15.454 49.520 1.00 63.17 76 PHE A C 1
ATOM 647 O O . PHE A 1 76 ? 65.363 16.610 49.192 1.00 55.01 76 PHE A O 1
ATOM 655 N N . THR A 1 77 ? 66.905 15.016 49.600 1.00 49.43 77 THR A N 1
ATOM 656 C CA . THR A 1 77 ? 68.041 15.861 49.274 1.00 49.71 77 THR A CA 1
ATOM 657 C C . THR A 1 77 ? 69.040 15.073 48.441 1.00 47.63 77 THR A C 1
ATOM 658 O O . THR A 1 77 ? 69.129 13.847 48.537 1.00 41.75 77 THR A O 1
ATOM 662 N N . THR A 1 78 ? 69.814 15.798 47.634 1.00 41.60 78 THR A N 1
ATOM 663 C CA . THR A 1 78 ? 70.925 15.179 46.925 1.00 47.81 78 THR A CA 1
ATOM 664 C C . THR A 1 78 ? 72.002 14.746 47.916 1.00 49.40 78 THR A C 1
ATOM 665 O O . THR A 1 78 ? 72.180 15.345 48.978 1.00 53.54 78 THR A O 1
ATOM 669 N N . SER A 1 79 ? 72.711 13.676 47.564 1.00 42.56 79 SER A N 1
ATOM 670 C CA . SER A 1 79 ? 73.619 12.997 48.483 1.00 51.05 79 SER A CA 1
ATOM 671 C C . SER A 1 79 ? 75.005 13.621 48.551 1.00 58.58 79 SER A C 1
ATOM 672 O O . SER A 1 79 ? 75.861 13.108 49.279 1.00 68.43 79 SER A O 1
ATOM 675 N N . SER A 1 80 ? 75.265 14.690 47.808 1.00 45.98 80 SER A N 1
ATOM 676 C CA . SER A 1 80 ? 76.596 15.272 47.792 1.00 59.16 80 SER A CA 1
ATOM 677 C C . SER A 1 80 ? 76.482 16.786 47.733 1.00 44.06 80 SER A C 1
ATOM 678 O O . SER A 1 80 ? 75.483 17.336 47.262 1.00 54.39 80 SER A O 1
ATOM 681 N N . SER A 1 81 ? 77.525 17.453 48.224 1.00 49.15 81 SER A N 1
ATOM 682 C CA . SER A 1 81 ? 77.640 18.894 48.061 1.00 53.38 81 SER A CA 1
ATOM 683 C C . SER A 1 81 ? 78.068 19.272 46.649 1.00 55.09 81 SER A C 1
ATOM 684 O O . SER A 1 81 ? 77.859 20.415 46.229 1.00 49.93 81 SER A O 1
ATOM 687 N N . LEU A 1 82 ? 78.645 18.333 45.908 1.00 43.74 82 LEU A N 1
ATOM 688 C CA . LEU A 1 82 ? 79.133 18.606 44.566 1.00 42.61 82 LEU A CA 1
ATOM 689 C C . LEU A 1 82 ? 77.978 18.653 43.570 1.00 38.99 82 LEU A C 1
ATOM 690 O O . LEU A 1 82 ? 76.938 18.019 43.757 1.00 37.59 82 LEU A O 1
ATOM 695 N N . ASP A 1 83 ? 78.164 19.426 42.514 1.00 33.56 83 ASP A N 1
ATOM 696 C CA . ASP A 1 83 ? 77.169 19.470 41.451 1.00 37.00 83 ASP A CA 1
ATOM 697 C C . ASP A 1 83 ? 77.370 18.243 40.566 1.00 38.81 83 ASP A C 1
ATOM 698 O O . ASP A 1 83 ? 78.420 18.120 39.927 1.00 34.03 83 ASP A O 1
ATOM 703 N N . PRO A 1 84 ? 76.402 17.308 40.518 1.00 35.15 84 PRO A N 1
ATOM 704 C CA . PRO A 1 84 ? 76.571 16.104 39.676 1.00 34.55 84 PRO A CA 1
ATOM 705 C C . PRO A 1 84 ? 76.857 16.413 38.220 1.00 29.11 84 PRO A C 1
ATOM 706 O O . PRO A 1 84 ? 77.602 15.672 37.568 1.00 29.17 84 PRO A O 1
ATOM 710 N N . LEU A 1 85 ? 76.262 17.480 37.686 1.00 26.62 85 LEU A N 1
ATOM 711 C CA . LEU A 1 85 ? 76.511 17.847 36.300 1.00 29.41 85 LEU A CA 1
ATOM 712 C C . LEU A 1 85 ? 77.953 18.291 36.098 1.00 36.56 85 LEU A C 1
ATOM 713 O O . LEU A 1 85 ? 78.563 17.994 35.063 1.00 31.47 85 LEU A O 1
ATOM 718 N N . GLU A 1 86 ? 78.509 19.028 37.062 1.00 31.56 86 GLU A N 1
ATOM 719 C CA . GLU A 1 86 ? 79.894 19.471 36.933 1.00 31.66 86 GLU A CA 1
ATOM 720 C C . GLU A 1 86 ? 80.858 18.307 37.129 1.00 33.00 86 GLU A C 1
ATOM 721 O O . GLU A 1 86 ? 81.894 18.237 36.457 1.00 29.06 86 GLU A O 1
ATOM 727 N N . VAL A 1 87 ? 80.521 17.372 38.028 1.00 28.45 87 VAL A N 1
ATOM 728 C CA . VAL A 1 87 ? 81.336 16.169 38.211 1.00 28.36 87 VAL A CA 1
ATOM 729 C C . VAL A 1 87 ? 81.368 15.335 36.935 1.00 27.88 87 VAL A C 1
ATOM 730 O O . VAL A 1 87 ? 82.443 14.944 36.466 1.00 27.74 87 VAL A O 1
ATOM 734 N N . ARG A 1 88 ? 80.195 15.063 36.343 1.00 23.77 88 ARG A N 1
ATOM 735 C CA . ARG A 1 88 ? 80.149 14.280 35.105 1.00 25.68 88 ARG A CA 1
ATOM 736 C C . ARG A 1 88 ? 80.825 15.009 33.950 1.00 30.51 88 ARG A C 1
ATOM 737 O O . ARG A 1 88 ? 81.492 14.380 33.115 1.00 29.37 88 ARG A O 1
ATOM 745 N N . ARG A 1 89 ? 80.623 16.324 33.847 1.00 26.66 89 ARG A N 1
ATOM 746 C CA . ARG A 1 89 ? 81.345 17.094 32.838 1.00 31.44 89 ARG A CA 1
ATOM 747 C C . ARG A 1 89 ? 82.853 16.884 32.959 1.00 31.43 89 ARG A C 1
ATOM 748 O O . ARG A 1 89 ? 83.532 16.608 31.963 1.00 28.81 89 ARG A O 1
ATOM 756 N N . PHE A 1 90 ? 83.393 17.003 34.177 1.00 26.84 90 PHE A N 1
ATOM 757 C CA . PHE A 1 90 ? 84.825 16.787 34.377 1.00 33.79 90 PHE A CA 1
ATOM 758 C C . PHE A 1 90 ? 85.233 15.368 33.987 1.00 35.47 90 PHE A C 1
ATOM 759 O O . PHE A 1 90 ? 86.204 15.173 33.244 1.00 31.79 90 PHE A O 1
ATOM 767 N N . LEU A 1 91 ? 84.507 14.360 34.488 1.00 28.13 91 LEU A N 1
ATOM 768 C CA . LEU A 1 91 ? 84.877 12.971 34.209 1.00 25.78 91 LEU A CA 1
ATOM 769 C C . LEU A 1 91 ? 84.811 12.666 32.723 1.00 30.32 91 LEU A C 1
ATOM 770 O O . LEU A 1 91 ? 85.729 12.044 32.16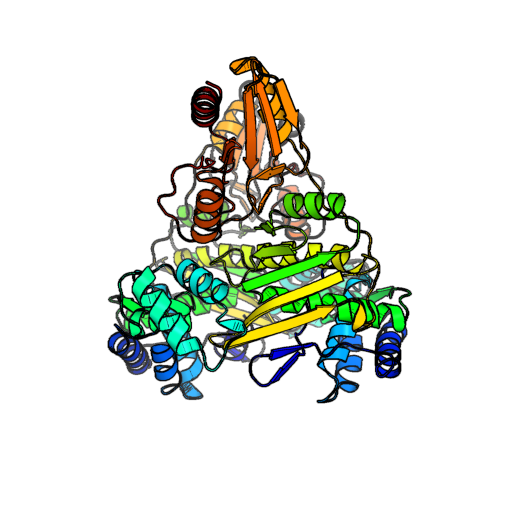5 1.00 28.84 91 LEU A O 1
ATOM 775 N N . PHE A 1 92 ? 83.730 13.090 32.062 1.00 26.08 92 PHE A N 1
ATOM 776 C CA . PHE A 1 92 ? 83.567 12.730 30.662 1.00 33.12 92 PHE A CA 1
ATOM 777 C C . PHE A 1 92 ? 84.600 13.438 29.796 1.00 34.27 92 PHE A C 1
ATOM 778 O O . PHE A 1 92 ? 85.057 12.871 28.797 1.00 33.32 92 PHE A O 1
ATOM 786 N N . SER A 1 93 ? 85.028 14.642 30.193 1.00 29.98 93 SER A N 1
ATOM 787 C CA . SER A 1 93 ? 86.062 15.338 29.432 1.00 35.12 93 SER A CA 1
ATOM 788 C C . SER A 1 93 ? 87.435 14.677 29.560 1.00 36.23 93 SER A C 1
ATOM 789 O O . SER A 1 93 ? 88.286 14.894 28.691 1.00 38.19 93 SER A O 1
ATOM 792 N N . ARG A 1 94 ? 87.676 13.875 30.602 1.00 31.65 94 ARG A N 1
ATOM 793 C CA . ARG A 1 94 ? 88.943 13.162 30.754 1.00 35.93 94 ARG A CA 1
ATOM 794 C C . ARG A 1 94 ? 88.889 11.740 30.193 1.00 33.47 94 ARG A C 1
ATOM 795 O O . ARG A 1 94 ? 89.767 10.928 30.497 1.00 38.30 94 ARG A O 1
ATOM 803 N N . GLY A 1 95 ? 87.883 11.427 29.388 1.00 31.74 95 GLY A N 1
ATOM 804 C CA . GLY A 1 95 ? 87.776 10.135 28.735 1.00 36.58 95 GLY A CA 1
ATOM 805 C C . GLY A 1 95 ? 87.058 9.039 29.500 1.00 34.16 95 GLY A C 1
ATOM 806 O O . GLY A 1 95 ? 87.193 7.867 29.128 1.00 33.15 95 GLY A O 1
ATOM 807 N N . TYR A 1 96 ? 86.282 9.376 30.533 1.00 27.89 96 TYR A N 1
ATOM 808 C CA . TYR A 1 96 ? 85.626 8.363 31.358 1.00 30.45 96 TYR A CA 1
ATOM 809 C C . TYR A 1 96 ? 84.783 7.382 30.537 1.00 37.86 96 TYR A C 1
ATOM 810 O O . TYR A 1 96 ? 84.820 6.167 30.770 1.00 32.70 96 TYR A O 1
ATOM 819 N N . VAL A 1 97 ? 83.997 7.881 29.583 1.00 28.86 97 VAL A N 1
ATOM 820 C CA . VAL A 1 97 ? 83.085 6.973 28.888 1.00 31.73 97 VAL A CA 1
ATOM 821 C C . VAL A 1 97 ? 83.847 6.026 27.968 1.00 34.65 97 VAL A C 1
ATOM 822 O O . VAL A 1 97 ? 83.473 4.857 27.821 1.00 38.05 97 VAL A O 1
ATOM 826 N N . THR A 1 98 ? 84.917 6.508 27.335 1.00 35.85 98 THR A N 1
ATOM 827 C CA . THR A 1 98 ? 85.688 5.714 26.380 1.00 42.30 98 THR A CA 1
ATOM 828 C C . THR A 1 98 ? 86.800 4.917 27.039 1.00 47.07 98 THR A C 1
ATOM 829 O O . THR A 1 98 ? 87.555 4.240 26.338 1.00 50.67 98 THR A O 1
ATOM 833 N N . SER A 1 99 ? 86.932 5.008 28.354 1.00 35.82 99 SER A N 1
ATOM 834 C CA . SER A 1 99 ? 87.898 4.243 29.116 1.00 39.51 99 SER A CA 1
ATOM 835 C C . SER A 1 99 ? 87.170 3.093 29.783 1.00 51.35 99 SER A C 1
ATOM 836 O O . SER A 1 99 ? 85.938 3.080 29.890 1.00 45.46 99 SER A O 1
ATOM 839 N N . GLU A 1 100 ? 87.943 2.116 30.222 1.00 35.79 100 GLU A N 1
ATOM 840 C CA . GLU A 1 100 ? 87.387 1.172 31.172 1.00 45.76 100 GLU A CA 1
ATOM 841 C C . GLU A 1 100 ? 88.410 0.991 32.276 1.00 47.02 100 GLU A C 1
ATOM 842 O O . GLU A 1 100 ? 88.149 1.313 33.438 1.00 45.91 100 GLU A O 1
ATOM 848 N N . ILE A 1 101 ? 89.597 0.508 31.905 1.00 46.29 101 ILE A N 1
ATOM 849 C CA . ILE A 1 101 ? 90.637 0.261 32.897 1.00 56.44 101 ILE A CA 1
ATOM 850 C C . ILE A 1 101 ? 91.044 1.557 33.591 1.00 44.86 101 ILE A C 1
ATOM 851 O O . ILE A 1 101 ? 91.366 1.553 34.785 1.00 49.76 101 ILE A O 1
ATOM 856 N N . GLU A 1 102 ? 90.986 2.688 32.883 1.00 41.01 102 GLU A N 1
ATOM 857 C CA . GLU A 1 102 ? 91.435 3.961 33.445 1.00 46.46 102 GLU A CA 1
ATOM 858 C C . GLU A 1 102 ? 90.401 4.674 34.310 1.00 39.39 102 GLU A C 1
ATOM 859 O O . GLU A 1 102 ? 90.709 5.749 34.831 1.00 39.44 102 GLU A O 1
ATOM 865 N N . ARG A 1 103 ? 89.197 4.129 34.499 1.00 38.96 103 ARG A N 1
ATOM 866 C CA . ARG A 1 103 ? 88.163 4.904 35.185 1.00 39.58 103 ARG A CA 1
ATOM 867 C C . ARG A 1 103 ? 88.529 5.207 36.629 1.00 44.55 103 ARG A C 1
ATOM 868 O O . ARG A 1 103 ? 88.263 6.310 37.114 1.00 37.35 103 ARG A O 1
ATOM 876 N N . ALA A 1 104 ? 89.104 4.240 37.344 1.00 43.41 104 ALA A N 1
ATOM 877 C CA . ALA A 1 104 ? 89.488 4.501 38.724 1.00 47.74 104 ALA A CA 1
ATOM 878 C C . ALA A 1 104 ? 90.498 5.639 38.807 1.00 39.08 104 ALA A C 1
ATOM 879 O O . ALA A 1 104 ? 90.454 6.451 39.739 1.00 42.61 104 ALA A O 1
ATOM 881 N N . LYS A 1 105 ? 91.431 5.702 37.851 1.00 42.91 105 LYS A N 1
ATOM 882 C CA . LYS A 1 105 ? 92.384 6.807 37.811 1.00 39.17 105 LYS A CA 1
ATOM 883 C C . LYS A 1 105 ? 91.680 8.129 37.523 1.00 45.61 105 LYS A C 1
ATOM 884 O O . LYS A 1 105 ? 91.977 9.145 38.158 1.00 38.95 105 LYS A O 1
ATOM 890 N N . ILE A 1 106 ? 90.748 8.141 36.567 1.00 37.08 106 ILE A N 1
ATOM 891 C CA . ILE A 1 106 ? 90.035 9.382 36.257 1.00 38.36 106 ILE A CA 1
ATOM 892 C C . ILE A 1 106 ? 89.216 9.848 37.455 1.00 37.93 106 ILE A C 1
ATOM 893 O O . ILE A 1 106 ? 89.160 11.047 37.755 1.00 37.80 106 ILE A O 1
ATOM 898 N N . ILE A 1 107 ? 88.603 8.913 38.184 1.00 34.43 107 ILE A N 1
ATOM 899 C CA . ILE A 1 107 ? 87.897 9.286 39.408 1.00 38.12 107 ILE A CA 1
ATOM 900 C C . ILE A 1 107 ? 88.849 9.911 40.423 1.00 40.35 107 ILE A C 1
ATOM 901 O O . ILE A 1 107 ? 88.504 10.899 41.086 1.00 41.92 107 ILE A O 1
ATOM 906 N N . ALA A 1 108 ? 90.069 9.366 40.549 1.00 40.51 108 ALA A N 1
ATOM 907 C CA . ALA A 1 108 ? 91.037 9.938 41.487 1.00 47.74 108 ALA A CA 1
ATOM 908 C C . ALA A 1 108 ? 91.470 11.342 41.079 1.00 39.39 108 ALA A C 1
ATOM 909 O O . ALA A 1 108 ? 91.726 12.188 41.947 1.00 40.79 108 ALA A O 1
ATOM 911 N N . GLU A 1 109 ? 91.582 11.603 39.776 1.00 42.34 109 GLU A N 1
ATOM 912 C CA . GLU A 1 109 ? 91.863 12.961 39.311 1.00 48.19 109 GLU A CA 1
ATOM 913 C C . GLU A 1 109 ? 90.713 13.907 39.624 1.00 43.77 109 GLU A C 1
ATOM 914 O O . GLU A 1 109 ? 90.937 15.069 39.982 1.00 43.33 109 GLU A O 1
ATOM 920 N N . ALA A 1 110 ? 89.472 13.438 39.469 1.00 41.42 110 ALA A N 1
ATOM 921 C CA . ALA A 1 110 ? 88.331 14.269 39.836 1.00 39.09 110 ALA A CA 1
ATOM 922 C C . ALA A 1 110 ? 88.366 14.624 41.313 1.00 40.80 110 ALA A C 1
ATOM 923 O O . ALA A 1 110 ? 88.144 15.782 41.683 1.00 40.62 110 ALA A O 1
ATOM 925 N N . ALA A 1 111 ? 88.669 13.641 42.171 1.00 40.72 111 ALA A N 1
ATOM 926 C CA . ALA A 1 111 ? 88.722 13.891 43.609 1.00 46.60 111 ALA A CA 1
ATOM 927 C C . ALA A 1 111 ? 89.752 14.959 43.957 1.00 48.38 111 ALA A C 1
ATOM 928 O O . ALA A 1 111 ? 89.551 15.731 44.904 1.00 51.06 111 ALA A O 1
ATOM 930 N N . THR A 1 112 ? 90.862 15.017 43.219 1.00 47.90 112 THR A N 1
ATOM 931 C CA . THR A 1 112 ? 91.830 16.085 43.445 1.00 56.72 112 THR A CA 1
ATOM 932 C C . THR A 1 112 ? 91.274 17.417 42.963 1.00 52.05 112 THR A C 1
ATOM 933 O O . THR A 1 112 ? 91.355 18.428 43.667 1.00 51.78 112 THR A O 1
ATOM 937 N N . TYR A 1 113 ? 90.665 17.418 41.776 1.00 51.11 113 TYR A N 1
ATOM 938 C CA . TYR A 1 113 ? 90.116 18.644 41.205 1.00 48.93 113 TYR A CA 1
ATOM 939 C C . TYR A 1 113 ? 89.023 19.233 42.090 1.00 53.56 113 TYR A C 1
ATOM 940 O O . TYR A 1 113 ? 88.947 20.454 42.260 1.00 50.02 113 TYR A O 1
ATOM 949 N N . PHE A 1 114 ? 88.182 18.383 42.686 1.00 48.84 114 PHE A N 1
ATOM 950 C CA . PHE A 1 114 ? 87.081 18.845 43.528 1.00 43.66 114 PHE A CA 1
ATOM 951 C C . PHE A 1 114 ? 87.407 18.827 45.022 1.00 47.90 114 PHE A C 1
ATOM 952 O O . PHE A 1 114 ? 86.505 19.047 45.841 1.00 50.25 114 PHE A O 1
ATOM 960 N N . ASN A 1 115 ? 88.661 18.559 45.392 1.00 50.42 115 ASN A N 1
ATOM 961 C CA . ASN A 1 115 ? 89.111 18.596 46.792 1.00 50.43 115 ASN A CA 1
ATOM 962 C C . ASN A 1 115 ? 88.309 17.643 47.678 1.00 61.96 115 ASN A C 1
ATOM 963 O O . ASN A 1 115 ? 87.793 18.027 48.730 1.00 61.32 115 ASN A O 1
ATOM 968 N N . THR A 1 116 ? 88.210 16.388 47.257 1.00 51.52 116 THR A N 1
ATOM 969 C CA . THR A 1 116 ? 87.435 15.436 48.043 1.00 50.30 116 THR A CA 1
ATOM 970 C C . THR A 1 116 ? 88.003 14.035 47.812 1.00 48.32 116 THR A C 1
ATOM 971 O O . THR A 1 116 ? 89.145 13.882 47.368 1.00 53.15 116 THR A O 1
ATOM 975 N N . THR A 1 117 ? 87.220 13.010 48.139 1.00 52.32 117 THR A N 1
ATOM 976 C CA . THR A 1 117 ? 87.665 11.627 48.075 1.00 56.55 117 THR A CA 1
ATOM 977 C C . THR A 1 117 ? 87.079 10.936 46.852 1.00 52.97 117 THR A C 1
ATOM 978 O O . THR A 1 117 ? 86.068 11.385 46.300 1.00 46.07 117 THR A O 1
ATOM 982 N N . PRO A 1 118 ? 87.704 9.845 46.388 1.00 48.23 118 PRO A N 1
ATOM 983 C CA . PRO A 1 118 ? 87.080 9.045 45.320 1.00 50.13 118 PRO A CA 1
ATOM 984 C C . PRO A 1 118 ? 85.667 8.606 45.658 1.00 55.64 118 PRO A C 1
ATOM 985 O O . PRO A 1 118 ? 84.805 8.583 44.775 1.00 41.34 118 PRO A O 1
ATOM 989 N N . GLU A 1 119 ? 85.401 8.271 46.923 1.00 55.13 119 GLU A N 1
ATOM 990 C CA . GLU A 1 119 ? 84.064 7.824 47.303 1.00 51.21 119 GLU A CA 1
ATOM 991 C C . GLU A 1 119 ? 83.046 8.948 47.155 1.00 46.21 119 GLU A C 1
ATOM 992 O O . GLU A 1 119 ? 81.893 8.702 46.782 1.00 48.73 119 GLU A O 1
ATOM 998 N N . GLU A 1 120 ? 83.452 10.189 47.443 1.00 45.02 120 GLU A N 1
ATOM 999 C CA . GLU A 1 120 ? 82.547 11.322 47.266 1.00 46.89 120 GLU A CA 1
ATOM 1000 C C . GLU A 1 120 ? 82.245 11.565 45.791 1.00 41.59 120 GLU A C 1
ATOM 1001 O O . GLU A 1 120 ? 81.100 11.861 45.429 1.00 41.09 120 GLU A O 1
ATOM 1007 N N . ILE A 1 121 ? 83.256 11.442 44.926 1.00 39.63 121 ILE A N 1
ATOM 1008 C CA . ILE A 1 121 ? 83.008 11.529 43.489 1.00 36.24 121 ILE A CA 1
ATOM 1009 C C . ILE A 1 121 ? 82.012 10.463 43.067 1.00 35.78 121 ILE A C 1
ATOM 1010 O O . ILE A 1 121 ? 81.055 10.732 42.333 1.00 34.00 121 ILE A O 1
ATOM 1015 N N . GLU A 1 122 ? 82.228 9.229 43.525 1.00 39.56 122 GLU A N 1
ATOM 1016 C CA . GLU A 1 122 ? 81.343 8.139 43.141 1.00 43.26 122 GLU A CA 1
ATOM 1017 C C . GLU A 1 122 ? 79.925 8.384 43.636 1.00 38.59 122 GLU A C 1
ATOM 1018 O O . GLU A 1 122 ? 78.956 8.112 42.919 1.00 42.90 122 GLU A O 1
ATOM 1024 N N . ARG A 1 123 ? 79.783 8.926 44.850 1.00 37.74 123 ARG A N 1
ATOM 1025 C CA . ARG A 1 123 ? 78.461 9.324 45.329 1.00 47.48 123 ARG A CA 1
ATOM 1026 C C . ARG A 1 123 ? 77.876 10.446 44.481 1.00 39.25 123 ARG A C 1
ATOM 1027 O O . ARG A 1 123 ? 76.691 10.414 44.133 1.00 42.21 123 ARG A O 1
ATOM 1035 N N . ALA A 1 124 ? 78.690 11.444 44.132 1.00 30.90 124 ALA A N 1
ATOM 1036 C CA . ALA A 1 124 ? 78.163 12.610 43.429 1.00 31.62 124 ALA A CA 1
ATOM 1037 C C . ALA A 1 124 ? 77.810 12.302 41.975 1.00 36.73 124 ALA A C 1
ATOM 1038 O O . ALA A 1 124 ? 76.894 12.925 41.426 1.00 30.07 124 ALA A O 1
ATOM 1040 N N . MET A 1 125 ? 78.516 11.349 41.351 1.00 28.91 125 MET A N 1
ATOM 1041 C CA . MET A 1 125 ? 78.458 11.145 39.901 1.00 33.57 125 MET A CA 1
ATOM 1042 C C . MET A 1 125 ? 77.032 11.000 39.373 1.00 37.84 125 MET A C 1
ATOM 1043 O O . MET A 1 125 ? 76.691 11.540 38.311 1.00 32.86 125 MET A O 1
ATOM 1048 N N . PHE A 1 126 ? 76.193 10.246 40.070 1.00 33.14 126 PHE A N 1
ATOM 1049 C CA . PHE A 1 126 ? 74.805 10.066 39.657 1.00 30.80 126 PHE A CA 1
ATOM 1050 C C . PHE A 1 126 ? 73.831 10.484 40.746 1.00 37.97 126 PHE A C 1
ATOM 1051 O O . PHE A 1 126 ? 72.734 9.932 40.868 1.00 33.90 126 PHE A O 1
ATOM 1059 N N . ALA A 1 127 ? 74.207 11.489 41.534 1.00 33.44 127 ALA A N 1
ATOM 1060 C CA . ALA A 1 127 ? 73.373 11.925 42.643 1.00 39.07 127 ALA A CA 1
ATOM 1061 C C . ALA A 1 127 ? 72.146 12.697 42.187 1.00 43.19 127 ALA A C 1
ATOM 1062 O O . ALA A 1 127 ? 71.307 13.039 43.027 1.00 41.18 127 ALA A O 1
ATOM 1064 N N . ASP A 1 128 ? 72.009 12.987 40.890 1.00 34.18 128 ASP A N 1
ATOM 1065 C CA . ASP A 1 128 ? 70.803 13.650 40.417 1.00 36.97 128 ASP A CA 1
ATOM 1066 C C . ASP A 1 128 ? 69.692 12.674 40.071 1.00 32.51 128 ASP A C 1
ATOM 1067 O O . ASP A 1 128 ? 68.580 13.114 39.769 1.00 37.39 128 ASP A O 1
ATOM 1072 N N . ARG A 1 129 ? 69.967 11.372 40.091 1.00 33.31 129 ARG A N 1
ATOM 1073 C CA . ARG A 1 129 ? 68.922 10.384 39.865 1.00 41.37 129 ARG A CA 1
ATOM 1074 C C . ARG A 1 129 ? 67.947 10.353 41.039 1.00 42.40 129 ARG A C 1
ATOM 1075 O O . ARG A 1 129 ? 68.335 10.516 42.200 1.00 35.70 129 ARG A O 1
ATOM 1083 N N . GLU A 1 130 ? 66.663 10.159 40.730 1.00 40.93 130 GLU A N 1
ATOM 1084 C CA . GLU A 1 130 ? 65.661 10.150 41.795 1.00 45.65 130 GLU A CA 1
ATOM 1085 C C . GLU A 1 130 ? 65.915 9.013 42.780 1.00 34.30 130 GLU A C 1
ATOM 1086 O O . GLU A 1 130 ? 65.795 9.196 43.997 1.00 42.38 130 GLU A O 1
ATOM 1092 N N . GLU A 1 131 ? 66.273 7.834 42.272 1.00 33.80 131 GLU A N 1
ATOM 1093 C CA . GLU A 1 131 ? 66.576 6.697 43.132 1.00 46.45 131 GLU A CA 1
ATOM 1094 C C . GLU A 1 131 ? 67.699 6.987 44.117 1.00 42.21 131 GLU A C 1
ATOM 1095 O O . GLU A 1 131 ? 67.766 6.330 45.161 1.00 36.74 131 GLU A O 1
ATOM 1101 N N . GLU A 1 132 ? 68.565 7.958 43.820 1.00 34.55 132 GLU A N 1
ATOM 1102 C CA . GLU A 1 132 ? 69.714 8.273 44.662 1.00 33.61 132 GLU A CA 1
ATOM 1103 C C . GLU A 1 132 ? 69.443 9.380 45.670 1.00 30.90 132 GLU A C 1
ATOM 1104 O O . GLU A 1 132 ? 70.310 9.649 46.506 1.00 34.06 132 GLU A O 1
ATOM 1110 N N . LYS A 1 133 ? 68.301 10.058 45.585 1.00 29.40 133 LYS A N 1
ATOM 1111 C CA . LYS A 1 133 ? 68.002 11.119 46.533 1.00 27.91 133 LYS A CA 1
ATOM 1112 C C . LYS A 1 133 ? 67.860 10.515 47.930 1.00 34.51 133 LYS A C 1
ATOM 1113 O O . LYS A 1 133 ? 67.402 9.382 48.091 1.00 30.57 133 LYS A O 1
ATOM 1119 N N . ILE A 1 134 ? 68.285 11.271 48.941 1.00 32.20 134 ILE A N 1
ATOM 1120 C CA . ILE A 1 134 ? 68.282 10.826 50.336 1.00 38.19 134 ILE A CA 1
ATOM 1121 C C . ILE A 1 134 ? 67.025 11.336 51.029 1.00 39.44 134 ILE A C 1
ATOM 1122 O O . ILE A 1 134 ? 66.734 12.535 50.985 1.00 33.52 134 ILE A O 1
ATOM 1127 N N . LEU A 1 135 ? 66.281 10.429 51.667 1.00 28.81 135 LEU A N 1
ATOM 1128 C CA . LEU A 1 135 ? 65.180 10.813 52.548 1.00 30.33 135 LEU A CA 1
ATOM 1129 C C . LEU A 1 135 ? 65.749 11.483 53.792 1.00 36.94 135 LEU A C 1
ATOM 1130 O O . LEU A 1 135 ? 66.450 10.843 54.582 1.00 40.15 135 LEU A O 1
ATOM 1135 N N . THR A 1 136 ? 65.451 12.767 53.987 1.00 36.74 136 THR A N 1
ATOM 1136 C CA . THR A 1 136 ? 65.991 13.490 55.129 1.00 43.59 136 THR A CA 1
ATOM 1137 C C . THR A 1 136 ? 64.947 13.903 56.152 1.00 53.26 136 THR A C 1
ATOM 1138 O O . THR A 1 136 ? 65.309 14.157 57.305 1.00 49.53 136 THR A O 1
ATOM 1142 N N . ARG A 1 137 ? 63.671 13.960 55.778 1.00 42.73 137 ARG A N 1
ATOM 1143 C CA . ARG A 1 137 ? 62.626 14.312 56.732 1.00 48.89 137 ARG A CA 1
ATOM 1144 C C . ARG A 1 137 ? 61.335 13.598 56.363 1.00 40.15 137 ARG A C 1
ATOM 1145 O O . ARG A 1 137 ? 60.903 13.649 55.208 1.00 42.81 137 ARG A O 1
ATOM 1153 N N . VAL A 1 138 ? 60.743 12.935 57.344 1.00 42.50 138 VAL A N 1
ATOM 1154 C CA . VAL A 1 138 ? 59.443 12.281 57.209 1.00 47.99 138 VAL A CA 1
ATOM 1155 C C . VAL A 1 138 ? 58.411 13.125 57.949 1.00 49.81 138 VAL A C 1
ATOM 1156 O O . VAL A 1 138 ? 58.680 13.547 59.078 1.00 42.52 138 VAL A O 1
ATOM 1160 N N . PRO A 1 139 ? 57.235 13.375 57.372 1.00 49.89 139 PRO A N 1
ATOM 1161 C CA . PRO A 1 139 ? 56.246 14.219 58.056 1.00 55.04 139 PRO A CA 1
ATOM 1162 C C . PRO A 1 139 ? 55.734 13.565 59.331 1.00 48.98 139 PRO A C 1
ATOM 1163 O O . PRO A 1 139 ? 55.733 12.341 59.477 1.00 48.41 139 PRO A O 1
ATOM 1167 N N . GLY A 1 140 ? 55.283 14.403 60.261 1.00 53.44 140 GLY A N 1
ATOM 1168 C CA . GLY A 1 140 ? 54.704 13.918 61.501 1.00 48.32 140 GLY A CA 1
ATOM 1169 C C . GLY A 1 140 ? 53.223 13.615 61.374 1.00 49.82 140 GLY A C 1
ATOM 1170 O O . GLY A 1 140 ? 52.392 14.218 62.062 1.00 73.52 140 GLY A O 1
ATOM 1171 N N . ILE A 1 141 ? 52.883 12.674 60.501 1.00 53.40 141 ILE A N 1
ATOM 1172 C CA . ILE A 1 141 ? 51.499 12.353 60.170 1.00 54.80 141 ILE A CA 1
ATOM 1173 C C . ILE A 1 141 ? 51.100 11.073 60.895 1.00 43.70 141 ILE A C 1
ATOM 1174 O O . ILE A 1 141 ? 51.846 10.086 60.893 1.00 57.50 141 ILE A O 1
ATOM 1179 N N . SER A 1 142 ? 49.936 11.096 61.531 1.00 42.94 142 SER A N 1
ATOM 1180 C CA . SER A 1 142 ? 49.440 9.942 62.264 1.00 40.29 142 SER A CA 1
ATOM 1181 C C . SER A 1 142 ? 48.885 8.897 61.300 1.00 33.20 142 SER A C 1
ATOM 1182 O O . SER A 1 142 ? 48.713 9.147 60.102 1.00 33.84 142 SER A O 1
ATOM 1185 N N . GLU A 1 143 ? 48.637 7.696 61.831 1.00 33.77 143 GLU A N 1
ATOM 1186 C CA . GLU A 1 143 ? 47.982 6.668 61.022 1.00 32.10 143 GLU A CA 1
ATOM 1187 C C . GLU A 1 143 ? 46.610 7.136 60.563 1.00 32.63 143 GLU A C 1
ATOM 1188 O O . GLU A 1 143 ? 46.228 6.933 59.405 1.00 29.41 143 GLU A O 1
ATOM 1194 N N . GLU A 1 144 ? 45.850 7.764 61.463 1.00 31.79 144 GLU A N 1
ATOM 1195 C CA . GLU A 1 144 ? 44.509 8.228 61.108 1.00 30.97 144 GLU A CA 1
ATOM 1196 C C . GLU A 1 144 ? 44.538 9.312 60.030 1.00 29.94 144 GLU A C 1
ATOM 1197 O O . GLU A 1 144 ? 43.723 9.287 59.104 1.00 31.05 144 GLU A O 1
ATOM 1203 N N . GLU A 1 145 ? 45.448 10.278 60.125 1.00 32.40 145 GLU A N 1
ATOM 1204 C CA . GLU A 1 145 ? 45.529 11.279 59.062 1.00 33.94 145 GLU A CA 1
ATOM 1205 C C . GLU A 1 145 ? 45.957 10.651 57.739 1.00 32.56 145 GLU A C 1
ATOM 1206 O O . GLU A 1 145 ? 45.474 11.045 56.665 1.00 28.37 145 GLU A O 1
ATOM 1212 N N . LEU A 1 146 ? 46.892 9.698 57.794 1.00 28.79 146 LEU A N 1
ATOM 1213 C CA . LEU A 1 146 ? 47.289 8.961 56.593 1.00 27.72 146 LEU A CA 1
ATOM 1214 C C . LEU A 1 146 ? 46.093 8.293 55.925 1.00 27.59 146 LEU A C 1
ATOM 1215 O O . LEU A 1 146 ? 45.918 8.370 54.703 1.00 29.70 146 LEU A O 1
ATOM 1220 N N . ILE A 1 147 ? 45.264 7.618 56.716 1.00 28.12 147 ILE A N 1
ATOM 1221 C CA . ILE A 1 147 ? 44.084 6.955 56.171 1.00 26.13 147 ILE A CA 1
ATOM 1222 C C . ILE A 1 147 ? 43.099 7.976 55.598 1.00 28.95 147 ILE A C 1
ATOM 1223 O O . ILE A 1 147 ? 42.498 7.753 54.540 1.00 27.38 147 ILE A O 1
ATOM 1228 N N . ARG A 1 148 ? 42.921 9.113 56.278 1.00 27.94 148 ARG A N 1
ATOM 1229 C CA . ARG A 1 148 ? 42.017 10.147 55.770 1.00 30.68 148 ARG A CA 1
ATOM 1230 C C . ARG A 1 148 ? 42.504 10.703 54.436 1.00 27.98 148 ARG A C 1
ATOM 1231 O O . ARG A 1 148 ? 41.711 10.907 53.507 1.00 28.65 148 ARG A O 1
ATOM 1239 N N . ARG A 1 149 ? 43.805 10.997 54.337 1.00 25.55 149 ARG A N 1
ATOM 1240 C CA . ARG A 1 149 ? 44.341 11.540 53.088 1.00 23.88 149 ARG A CA 1
ATOM 1241 C C . ARG A 1 149 ? 44.289 10.526 51.967 1.00 31.37 149 ARG A C 1
ATOM 1242 O O . ARG A 1 149 ? 44.018 10.888 50.817 1.00 27.99 149 ARG A O 1
ATOM 1250 N N . TYR A 1 150 ? 44.567 9.259 52.268 1.00 26.23 150 TYR A N 1
ATOM 1251 C CA . TYR A 1 150 ? 44.405 8.221 51.254 1.00 27.04 150 TYR A CA 1
ATOM 1252 C C . TYR A 1 150 ? 42.977 8.185 50.719 1.00 28.85 150 TYR A C 1
ATOM 1253 O O . TYR A 1 150 ? 42.760 8.086 49.505 1.00 27.66 150 TYR A O 1
ATOM 1262 N N . ASN A 1 151 ? 41.985 8.245 51.612 1.00 23.95 151 ASN A N 1
ATOM 1263 C CA . ASN A 1 151 ? 40.595 8.168 51.164 1.00 26.65 151 ASN A CA 1
ATOM 1264 C C . ASN A 1 151 ? 40.196 9.380 50.322 1.00 27.47 151 ASN A C 1
ATOM 1265 O O . ASN A 1 151 ? 39.458 9.241 49.341 1.00 25.40 151 ASN A O 1
ATOM 1270 N N . LEU A 1 152 ? 40.646 10.577 50.705 1.00 25.56 152 LEU A N 1
ATOM 1271 C CA . LEU A 1 152 ? 40.396 11.754 49.869 1.00 25.64 152 LEU A CA 1
ATOM 1272 C C . LEU A 1 152 ? 41.029 11.585 48.499 1.00 25.75 152 LEU A C 1
ATOM 1273 O O . LEU A 1 152 ? 40.395 11.866 47.473 1.00 26.80 152 LEU A O 1
ATOM 1278 N N . SER A 1 153 ? 42.271 11.096 48.461 1.00 27.85 153 SER A N 1
ATOM 1279 C CA . SER A 1 153 ? 42.958 10.874 47.191 1.00 29.24 153 SER A CA 1
ATOM 1280 C C . SER A 1 153 ? 42.194 9.903 46.302 1.00 28.09 153 SER A C 1
ATOM 1281 O O . SER A 1 153 ? 42.109 10.095 45.084 1.00 28.07 153 SER A O 1
ATOM 1284 N N . LEU A 1 154 ? 41.678 8.824 46.891 1.00 26.77 154 LEU A N 1
ATOM 1285 C CA . LEU A 1 154 ? 40.898 7.847 46.140 1.00 33.38 154 LEU A CA 1
ATOM 1286 C C . LEU A 1 154 ? 39.640 8.471 45.535 1.00 30.19 154 LEU A C 1
ATOM 1287 O O . LEU A 1 154 ? 39.288 8.199 44.379 1.00 27.81 154 LEU A O 1
ATOM 1292 N N . LEU A 1 155 ? 38.906 9.251 46.337 1.00 26.30 155 LEU A N 1
ATOM 1293 C CA . LEU A 1 155 ? 37.715 9.943 45.843 1.00 29.26 155 LEU A CA 1
ATOM 1294 C C . LEU A 1 155 ? 38.051 10.908 44.712 1.00 28.39 155 LEU A C 1
ATOM 1295 O O . LEU A 1 155 ? 37.310 11.001 43.721 1.00 28.22 155 LEU A O 1
ATOM 1300 N N . GLN A 1 156 ? 39.154 11.655 44.853 1.00 24.55 156 GLN A N 1
ATOM 1301 C CA . GLN A 1 156 ? 39.601 12.560 43.792 1.00 23.59 156 GLN A CA 1
ATOM 1302 C C . GLN A 1 156 ? 39.987 11.796 42.530 1.00 30.34 156 GLN A C 1
ATOM 1303 O O . GLN A 1 156 ? 39.694 12.237 41.412 1.00 28.59 156 GLN A O 1
ATOM 1309 N N . THR A 1 157 ? 40.658 10.658 42.684 1.00 24.81 157 THR A N 1
ATOM 1310 C CA . THR A 1 157 ? 41.096 9.892 41.519 1.00 25.94 157 THR A CA 1
ATOM 1311 C C . THR A 1 157 ? 39.904 9.385 40.715 1.00 25.01 157 THR A C 1
ATOM 1312 O O . THR A 1 157 ? 39.913 9.431 39.478 1.00 26.26 157 THR A O 1
ATOM 1316 N N . LEU A 1 158 ? 38.867 8.902 41.399 1.00 26.03 158 LEU A N 1
ATOM 1317 C CA . LEU A 1 158 ? 37.669 8.443 40.699 1.00 30.94 158 LEU A CA 1
ATOM 1318 C C . LEU A 1 158 ? 37.079 9.535 39.809 1.00 32.15 158 LEU A C 1
ATOM 1319 O O . LEU A 1 158 ? 36.611 9.252 38.702 1.00 28.23 158 LEU A O 1
ATOM 1324 N N . MET A 1 159 ? 37.086 10.785 40.274 1.00 29.86 159 MET A N 1
ATOM 1325 C CA . MET A 1 159 ? 36.441 11.864 39.527 1.00 27.53 159 MET A CA 1
ATOM 1326 C C . MET A 1 159 ? 37.160 12.203 38.219 1.00 26.87 159 MET A C 1
ATOM 1327 O O . MET A 1 159 ? 36.556 12.840 37.350 1.00 28.37 159 MET A O 1
ATOM 1332 N N . PHE A 1 160 ? 38.412 11.768 38.031 1.00 26.12 160 PHE A N 1
ATOM 1333 C CA . PHE A 1 160 ? 39.058 11.905 36.726 1.00 31.27 160 PHE A CA 1
ATOM 1334 C C . PHE A 1 160 ? 38.359 11.104 35.636 1.00 33.07 160 PHE A C 1
ATOM 1335 O O . PHE A 1 160 ? 38.550 11.402 34.453 1.00 31.14 160 PHE A O 1
ATOM 1343 N N . ASN A 1 161 ? 37.583 10.075 35.988 1.00 26.55 161 ASN A N 1
ATOM 1344 C CA . ASN A 1 161 ? 36.794 9.354 34.996 1.00 27.87 161 ASN A CA 1
ATOM 1345 C C . ASN A 1 161 ? 35.290 9.679 35.072 1.00 29.81 161 ASN A C 1
ATOM 1346 O O . ASN A 1 161 ? 34.463 8.946 34.514 1.00 29.72 161 ASN A O 1
ATOM 1351 N N . SER A 1 162 ? 34.921 10.772 35.712 1.00 24.20 162 SER A N 1
ATOM 1352 C CA . SER A 1 162 ? 33.516 11.128 35.832 1.00 24.20 162 SER A CA 1
ATOM 1353 C C . SER A 1 162 ? 33.063 11.893 34.608 1.00 24.47 162 SER A C 1
ATOM 1354 O O . SER A 1 162 ? 33.774 12.775 34.115 1.00 25.81 162 SER A O 1
ATOM 1357 N N . ALA A 1 163 ? 31.895 11.511 34.090 1.00 26.56 163 ALA A N 1
ATOM 1358 C CA . ALA A 1 163 ? 31.207 12.346 33.114 1.00 22.32 163 ALA A CA 1
ATOM 1359 C C . ALA A 1 163 ? 30.536 13.519 33.800 1.00 27.78 163 ALA A C 1
ATOM 1360 O O . ALA A 1 163 ? 30.480 14.625 33.242 1.00 24.69 163 ALA A O 1
ATOM 1362 N N . ARG A 1 164 ? 30.062 13.313 35.022 1.00 23.40 164 ARG A N 1
ATOM 1363 C CA . ARG A 1 164 ? 29.392 14.400 35.717 1.00 25.24 164 ARG A CA 1
ATOM 1364 C C . ARG A 1 164 ? 29.416 14.035 37.193 1.00 28.77 164 ARG A C 1
ATOM 1365 O O . ARG A 1 164 ? 29.389 12.853 37.547 1.00 28.40 164 ARG A O 1
ATOM 1373 N N . MET A 1 165 ? 29.516 15.038 38.054 1.00 27.57 165 MET A N 1
ATOM 1374 C CA . MET A 1 165 ? 29.461 14.803 39.493 1.00 27.43 165 MET A CA 1
ATOM 1375 C C . MET A 1 165 ? 28.538 15.853 40.091 1.00 30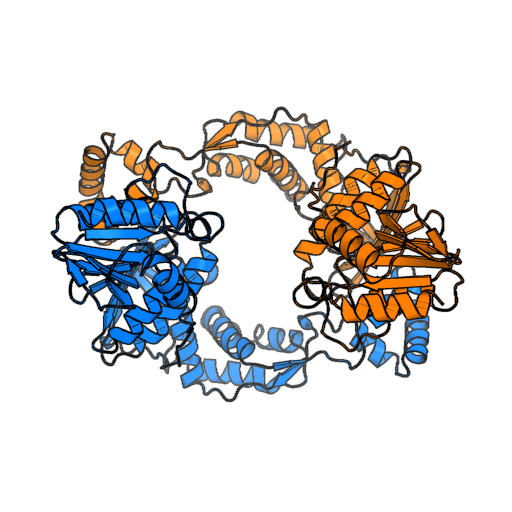.72 165 MET A C 1
ATOM 1376 O O . MET A 1 165 ? 28.698 17.050 39.826 1.00 30.96 165 MET A O 1
ATOM 1381 N N . SER A 1 166 ? 27.543 15.407 40.845 1.00 26.06 166 SER A N 1
ATOM 1382 C CA . SER A 1 166 ? 26.583 16.309 41.467 1.00 31.37 166 SER A CA 1
ATOM 1383 C C . SER A 1 166 ? 26.709 16.209 42.978 1.00 35.88 166 SER A C 1
ATOM 1384 O O . SER A 1 166 ? 26.950 15.128 43.515 1.00 33.21 166 SER A O 1
ATOM 1387 N N . PHE A 1 167 ? 26.561 17.336 43.666 1.00 29.45 167 PHE A N 1
ATOM 1388 C CA . PHE A 1 167 ? 26.705 17.310 45.111 1.00 27.33 167 PHE A CA 1
ATOM 1389 C C . PHE A 1 167 ? 25.773 18.322 45.755 1.00 32.43 167 PHE A C 1
ATOM 1390 O O . PHE A 1 167 ? 25.235 19.225 45.107 1.00 29.81 167 PHE A O 1
ATOM 1398 N N . ARG A 1 168 ? 25.575 18.117 47.049 1.00 29.41 168 ARG A N 1
ATOM 1399 C CA . ARG A 1 168 ? 24.824 18.998 47.925 1.00 31.77 168 ARG A CA 1
ATOM 1400 C C . ARG A 1 168 ? 25.665 19.216 49.177 1.00 37.09 168 ARG A C 1
ATOM 1401 O O . ARG A 1 168 ? 26.378 18.308 49.613 1.00 34.09 168 ARG A O 1
ATOM 1409 N N . VAL A 1 169 ? 25.596 20.420 49.750 1.00 33.27 169 VAL A N 1
ATOM 1410 C CA . VAL A 1 169 ? 26.299 20.718 50.997 1.00 36.02 169 VAL A CA 1
ATOM 1411 C C . VAL A 1 169 ? 25.368 21.504 51.904 1.00 36.04 169 VAL A C 1
ATOM 1412 O O . VAL A 1 169 ? 24.533 22.278 51.436 1.00 39.46 169 VAL A O 1
ATOM 1416 N N . SER A 1 170 ? 25.511 21.293 53.215 1.00 43.51 170 SER A N 1
ATOM 1417 C CA . SER A 1 170 ? 24.649 21.948 54.194 1.00 41.38 170 SER A CA 1
ATOM 1418 C C . SER A 1 170 ? 25.059 23.386 54.496 1.00 48.36 170 SER A C 1
ATOM 1419 O O . SER A 1 170 ? 24.266 24.126 55.087 1.00 51.68 170 SER A O 1
ATOM 1422 N N . GLU A 1 171 ? 26.273 23.788 54.131 1.00 50.23 171 GLU A N 1
ATOM 1423 C CA . GLU A 1 171 ? 26.796 25.112 54.449 1.00 59.24 171 GLU A CA 1
ATOM 1424 C C . GLU A 1 171 ? 27.937 25.388 53.480 1.00 52.02 171 GLU A C 1
ATOM 1425 O O . GLU A 1 171 ? 28.303 24.529 52.672 1.00 42.96 171 GLU A O 1
ATOM 1431 N N . ASN A 1 172 ? 28.534 26.575 53.604 1.00 48.10 172 ASN A N 1
ATOM 1432 C CA . ASN A 1 172 ? 29.710 26.971 52.828 1.00 48.16 172 ASN A CA 1
ATOM 1433 C C . ASN A 1 172 ? 29.390 27.157 51.352 1.00 47.62 172 ASN A C 1
ATOM 1434 O O . ASN A 1 172 ? 30.271 26.981 50.509 1.00 44.21 172 ASN A O 1
ATOM 1439 N N . HIS A 1 173 ? 28.142 27.494 51.012 1.00 41.06 173 HIS A N 1
ATOM 1440 C CA . HIS A 1 173 ? 27.799 27.633 49.599 1.00 42.52 173 HIS A CA 1
ATOM 1441 C C . HIS A 1 173 ? 28.591 28.762 48.954 1.00 40.16 173 HIS A C 1
ATOM 1442 O O . HIS A 1 173 ? 29.086 28.619 47.830 1.00 41.90 173 HIS A O 1
ATOM 1449 N N . LYS A 1 174 ? 28.732 29.889 49.657 1.00 40.49 174 LYS A N 1
ATOM 1450 C CA . LYS A 1 174 ? 29.439 31.037 49.095 1.00 45.14 174 LYS A CA 1
ATOM 1451 C C . LYS A 1 174 ? 30.867 30.661 48.698 1.00 39.52 174 LYS A C 1
ATOM 1452 O O . LYS A 1 174 ? 31.293 30.913 47.567 1.00 40.95 174 LYS A O 1
ATOM 1458 N N . ARG A 1 175 ? 31.605 30.011 49.600 1.00 43.47 175 ARG A N 1
ATOM 1459 C CA . ARG A 1 175 ? 32.969 29.593 49.281 1.00 42.51 175 ARG A CA 1
ATOM 1460 C C . ARG A 1 175 ? 33.000 28.593 48.136 1.00 44.49 175 ARG A C 1
ATOM 1461 O O . ARG A 1 175 ? 33.901 28.637 47.289 1.00 38.18 175 ARG A O 1
ATOM 1469 N N . ILE A 1 176 ? 32.044 27.662 48.108 1.00 34.27 176 ILE A N 1
ATOM 1470 C CA . ILE A 1 176 ? 32.049 26.654 47.054 1.00 36.10 176 ILE A CA 1
ATOM 1471 C C . ILE A 1 176 ? 31.810 27.307 45.700 1.00 34.73 176 ILE A C 1
ATOM 1472 O O . ILE A 1 176 ? 32.474 26.976 44.708 1.00 30.45 176 ILE A O 1
ATOM 1477 N N . PHE A 1 177 ? 30.883 28.263 45.640 1.00 31.16 177 PHE A N 1
ATOM 1478 C CA . PHE A 1 177 ? 30.615 28.934 44.370 1.00 38.84 177 PHE A CA 1
ATOM 1479 C C . PHE A 1 177 ? 31.825 29.740 43.912 1.00 34.26 177 PHE A C 1
ATOM 1480 O O . PHE A 1 177 ? 32.121 29.801 42.711 1.00 32.36 177 PHE A O 1
ATOM 1488 N N . ARG A 1 178 ? 32.535 30.372 44.853 1.00 33.91 178 ARG A N 1
ATOM 1489 C CA . ARG A 1 178 ? 33.769 31.069 44.494 1.00 37.98 178 ARG A CA 1
ATOM 1490 C C . ARG A 1 178 ? 34.815 30.093 43.966 1.00 37.07 178 ARG A C 1
ATOM 1491 O O . ARG A 1 178 ? 35.500 30.381 42.976 1.00 32.91 178 ARG A O 1
ATOM 1499 N N . LEU A 1 179 ? 34.933 28.923 44.604 1.00 32.07 179 LEU A N 1
ATOM 1500 C CA . LEU A 1 179 ? 35.880 27.901 44.161 1.00 31.20 179 LEU A CA 1
ATOM 1501 C C . LEU A 1 179 ? 35.559 27.412 42.758 1.00 31.74 179 LEU A C 1
ATOM 1502 O O . LEU A 1 179 ? 36.455 27.277 41.919 1.00 30.24 179 LEU A O 1
ATOM 1507 N N . ILE A 1 180 ? 34.286 27.095 42.499 1.00 29.14 180 ILE A N 1
ATOM 1508 C CA . ILE A 1 180 ? 33.886 26.654 41.162 1.00 28.24 180 ILE A CA 1
ATOM 1509 C C . ILE A 1 180 ? 34.367 27.642 40.104 1.00 32.05 180 ILE A C 1
ATOM 1510 O O . ILE A 1 180 ? 34.918 27.246 39.067 1.00 30.19 180 ILE A O 1
ATOM 1515 N N . LYS A 1 181 ? 34.227 28.939 40.373 1.00 27.99 181 LYS A N 1
ATOM 1516 C CA . LYS A 1 181 ? 34.645 29.947 39.402 1.00 30.33 181 LYS A CA 1
ATOM 1517 C C . LYS A 1 181 ? 36.167 30.049 39.309 1.00 33.36 181 LYS A C 1
ATOM 1518 O O . LYS A 1 181 ? 36.719 30.162 38.211 1.00 34.86 181 LYS A O 1
ATOM 1524 N N . LEU A 1 182 ? 36.867 30.062 40.449 1.00 30.69 182 LEU A N 1
ATOM 1525 C CA . LEU A 1 182 ? 38.331 30.131 40.412 1.00 36.29 182 LEU A CA 1
ATOM 1526 C C . LEU A 1 182 ? 38.939 28.922 39.708 1.00 35.00 182 LEU A C 1
ATOM 1527 O O . LEU A 1 182 ? 39.960 29.051 39.023 1.00 33.05 182 LEU A O 1
ATOM 1532 N N . LEU A 1 183 ? 38.351 27.737 39.898 1.00 29.44 183 LEU A N 1
ATOM 1533 C CA . LEU A 1 183 ? 38.839 26.501 39.288 1.00 33.56 183 LEU A CA 1
ATOM 1534 C C . LEU A 1 183 ? 38.416 26.355 37.829 1.00 34.57 183 LEU A C 1
ATOM 1535 O O . LEU A 1 183 ? 38.842 25.402 37.160 1.00 33.05 183 LEU A O 1
ATOM 1540 N N . GLY A 1 184 ? 37.583 27.264 37.329 1.00 29.57 184 GLY A N 1
ATOM 1541 C CA . GLY A 1 184 ? 37.171 27.238 35.935 1.00 31.10 184 GLY A CA 1
ATOM 1542 C C . GLY A 1 184 ? 36.272 26.077 35.577 1.00 25.62 184 GLY A C 1
ATOM 1543 O O . GLY A 1 184 ? 36.257 25.651 34.416 1.00 27.93 184 GLY A O 1
ATOM 1544 N N . LEU A 1 185 ? 35.505 25.559 36.535 1.00 26.46 185 LEU A N 1
ATOM 1545 C CA . LEU A 1 185 ? 34.720 24.354 36.286 1.00 26.46 185 LEU A CA 1
ATOM 1546 C C . LEU A 1 185 ? 33.461 24.679 35.494 1.00 26.05 185 LEU A C 1
ATOM 1547 O O . LEU A 1 185 ? 32.943 25.796 35.537 1.00 25.67 185 LEU A O 1
ATOM 1552 N N . MET A 1 186 ? 33.014 23.701 34.709 1.00 25.25 186 MET A N 1
ATOM 1553 C CA . MET A 1 186 ? 31.695 23.741 34.087 1.00 27.89 186 MET A CA 1
ATOM 1554 C C . MET A 1 186 ? 30.678 23.281 35.116 1.00 28.75 186 MET A C 1
ATOM 1555 O O . MET A 1 186 ? 30.796 22.174 35.646 1.00 28.56 186 MET A O 1
ATOM 1560 N N . TYR A 1 187 ? 29.690 24.123 35.410 1.00 24.34 187 TYR A N 1
ATOM 1561 C CA . TYR A 1 187 ? 28.784 23.856 36.513 1.00 25.90 187 TYR A CA 1
ATOM 1562 C C . TYR A 1 187 ? 27.352 24.087 36.069 1.00 28.81 187 TYR A C 1
ATOM 1563 O O . TYR A 1 187 ? 27.075 24.811 35.109 1.00 29.41 187 TYR A O 1
ATOM 1572 N N . GLU A 1 188 ? 26.438 23.526 36.845 1.00 27.42 188 GLU A N 1
ATOM 1573 C CA . GLU A 1 188 ? 25.021 23.820 36.702 1.00 30.94 188 GLU A CA 1
ATOM 1574 C C . GLU A 1 188 ? 24.408 23.753 38.090 1.00 30.28 188 GLU A C 1
ATOM 1575 O O . GLU A 1 188 ? 24.632 22.778 38.808 1.00 31.17 188 GLU A O 1
ATOM 1581 N N . ILE A 1 189 ? 23.661 24.782 38.474 1.00 27.20 189 ILE A N 1
ATOM 1582 C CA . ILE A 1 189 ? 22.989 24.819 39.768 1.00 29.77 189 ILE A CA 1
ATOM 1583 C C . ILE A 1 189 ? 21.488 24.716 39.552 1.00 29.72 189 ILE A C 1
ATOM 1584 O O . ILE A 1 189 ? 20.909 25.502 38.792 1.00 31.38 189 ILE A O 1
ATOM 1589 N N . SER A 1 190 ? 20.860 23.762 40.242 1.00 31.05 190 SER A N 1
ATOM 1590 C CA . SER A 1 190 ? 19.406 23.643 40.291 1.00 42.52 190 SER A CA 1
ATOM 1591 C C . SER A 1 190 ? 19.021 23.405 41.743 1.00 34.62 190 SER A C 1
ATOM 1592 O O . SER A 1 190 ? 19.265 22.319 42.278 1.00 34.23 190 SER A O 1
ATOM 1595 N N . GLY A 1 191 ? 18.453 24.424 42.385 1.00 36.19 191 GLY A N 1
ATOM 1596 C CA . GLY A 1 191 ? 18.106 24.302 43.795 1.00 41.85 191 GLY A CA 1
ATOM 1597 C C . GLY A 1 191 ? 19.352 24.090 44.630 1.00 43.07 191 GLY A C 1
ATOM 1598 O O . GLY A 1 191 ? 20.359 24.790 44.477 1.00 44.86 191 GLY A O 1
ATOM 1599 N N . GLU A 1 192 ? 19.301 23.087 45.508 1.00 34.33 192 GLU A N 1
ATOM 1600 C CA . GLU A 1 192 ? 20.461 22.719 46.310 1.00 36.66 192 GLU A CA 1
ATOM 1601 C C . GLU A 1 192 ? 21.455 21.836 45.563 1.00 40.70 192 GLU A C 1
ATOM 1602 O O . GLU A 1 192 ? 22.544 21.574 46.088 1.00 36.98 192 GLU A O 1
ATOM 1608 N N . ASN A 1 193 ? 21.134 21.400 44.349 1.00 37.19 193 ASN A N 1
ATOM 1609 C CA . ASN A 1 193 ? 21.974 20.452 43.627 1.00 31.89 193 ASN A CA 1
ATOM 1610 C C . ASN A 1 193 ? 22.953 21.187 42.727 1.00 31.29 193 ASN A C 1
ATOM 1611 O O . ASN A 1 193 ? 22.546 22.011 41.899 1.00 35.23 193 ASN A O 1
ATOM 1616 N N . ILE A 1 194 ? 24.238 20.869 42.877 1.00 26.09 194 ILE A N 1
ATOM 1617 C CA . ILE A 1 194 ? 25.310 21.473 42.091 1.00 25.51 194 ILE A CA 1
ATOM 1618 C C . ILE A 1 194 ? 25.931 20.384 41.231 1.00 31.20 194 ILE A C 1
ATOM 1619 O O . ILE A 1 194 ? 26.466 19.398 41.755 1.00 28.60 194 ILE A O 1
ATOM 1624 N N . GLU A 1 195 ? 25.844 20.545 39.915 1.00 28.02 195 GLU A N 1
ATOM 1625 C CA . GLU A 1 195 ? 26.363 19.542 38.995 1.00 30.26 195 GLU A CA 1
ATOM 1626 C C . GLU A 1 195 ? 27.617 20.081 38.327 1.00 32.53 195 GLU A C 1
ATOM 1627 O O . GLU A 1 195 ? 27.593 21.173 37.758 1.00 30.30 195 GLU A O 1
ATOM 1633 N N . ILE A 1 196 ? 28.702 19.309 38.389 1.00 26.04 196 ILE A N 1
ATOM 1634 C CA . ILE A 1 196 ? 29.973 19.668 37.768 1.00 25.61 196 ILE A CA 1
ATOM 1635 C C . ILE A 1 196 ? 30.186 18.716 36.592 1.00 30.81 196 ILE A C 1
ATOM 1636 O O . ILE A 1 196 ? 30.179 17.494 36.772 1.00 27.01 196 ILE A O 1
ATOM 1641 N N . THR A 1 197 ? 30.367 19.262 35.389 1.00 24.64 197 THR A N 1
ATOM 1642 C CA . THR A 1 197 ? 30.756 18.422 34.256 1.00 26.00 197 THR A CA 1
ATOM 1643 C C . THR A 1 197 ? 32.162 17.875 34.498 1.00 27.69 197 THR A C 1
ATOM 1644 O O . THR A 1 197 ? 33.053 18.607 34.935 1.00 28.62 197 THR A O 1
ATOM 1648 N N . GLY A 1 198 ? 32.363 16.575 34.242 1.00 24.93 198 GLY A N 1
ATOM 1649 C CA . GLY A 1 198 ? 33.639 15.949 34.533 1.00 21.02 198 GLY A CA 1
ATOM 1650 C C . GLY A 1 198 ? 34.518 15.751 33.310 1.00 21.18 198 GLY A C 1
ATOM 1651 O O . GLY A 1 198 ? 34.094 15.975 32.173 1.00 24.64 198 GLY A O 1
ATOM 1652 N N . PRO A 1 199 ? 35.753 15.267 33.526 1.00 24.40 199 PRO A N 1
ATOM 1653 C CA . PRO A 1 199 ? 36.715 15.151 32.422 1.00 25.70 199 PRO A CA 1
ATOM 1654 C C . PRO A 1 199 ? 36.344 14.105 31.394 1.00 33.37 199 PRO A C 1
ATOM 1655 O O . PRO A 1 199 ? 36.872 14.156 30.279 1.00 29.04 199 PRO A O 1
ATOM 1659 N N . ALA A 1 200 ? 35.495 13.128 31.727 1.00 24.87 200 ALA A N 1
ATOM 1660 C CA . ALA A 1 200 ? 35.061 12.202 30.684 1.00 27.57 200 ALA A CA 1
ATOM 1661 C C . ALA A 1 200 ? 34.051 12.839 29.749 1.00 29.98 200 ALA A C 1
ATOM 1662 O O . ALA A 1 200 ? 33.602 12.185 28.794 1.00 29.76 200 ALA A O 1
ATOM 1664 N N . SER A 1 201 ? 33.686 14.105 29.988 1.00 23.54 201 SER A N 1
ATOM 1665 C CA . SER A 1 201 ? 32.773 14.826 29.115 1.00 26.14 201 SER A CA 1
ATOM 1666 C C . SER A 1 201 ? 33.479 15.933 28.338 1.00 27.99 201 SER A C 1
ATOM 1667 O O . SER A 1 201 ? 32.832 16.887 27.916 1.00 27.57 201 SER A O 1
ATOM 1670 N N . ILE A 1 202 ? 34.799 15.858 28.190 1.00 27.94 202 ILE A N 1
ATOM 1671 C CA . ILE A 1 202 ? 35.554 16.819 27.389 1.00 34.16 202 ILE A CA 1
ATOM 1672 C C . ILE A 1 202 ? 36.503 16.052 26.486 1.00 32.77 202 ILE A C 1
ATOM 1673 O O . ILE A 1 202 ? 36.784 14.875 26.704 1.00 33.17 202 ILE A O 1
ATOM 1678 N N . LEU A 1 203 ? 36.972 16.724 25.435 1.00 33.02 203 LEU A N 1
ATOM 1679 C CA . LEU A 1 203 ? 37.797 16.066 24.434 1.00 40.36 203 LEU A CA 1
ATOM 1680 C C . LEU A 1 203 ? 39.285 16.222 24.678 1.00 49.39 203 LEU A C 1
ATOM 1681 O O . LEU A 1 203 ? 40.053 15.337 24.293 1.00 46.90 203 LEU A O 1
ATOM 1686 N N . LYS A 1 204 ? 39.715 17.330 25.278 1.00 41.61 204 LYS A N 1
ATOM 1687 C CA . LYS A 1 204 ? 41.129 17.593 25.498 1.00 52.00 204 LYS A CA 1
ATOM 1688 C C . LYS A 1 204 ? 41.263 18.290 26.839 1.00 45.99 204 LYS A C 1
ATOM 1689 O O . LYS A 1 204 ? 40.267 18.651 27.471 1.00 33.72 204 LYS A O 1
ATOM 1695 N N . MET A 1 205 ? 42.509 18.499 27.262 1.00 40.61 205 MET A N 1
ATOM 1696 C CA . MET A 1 205 ? 42.807 19.100 28.564 1.00 37.07 205 MET A CA 1
ATOM 1697 C C . MET A 1 205 ? 42.251 18.264 29.715 1.00 35.65 205 MET A C 1
ATOM 1698 O O . MET A 1 205 ? 41.908 18.787 30.779 1.00 29.56 205 MET A O 1
ATOM 1703 N N . THR A 1 206 ? 42.202 16.943 29.525 1.00 34.88 206 THR A N 1
ATOM 1704 C CA . THR A 1 206 ? 41.553 16.064 30.494 1.00 35.17 206 THR A CA 1
ATOM 1705 C C . THR A 1 206 ? 42.257 16.098 31.847 1.00 43.35 206 THR A C 1
ATOM 1706 O O . THR A 1 206 ? 41.609 16.226 32.888 1.00 34.37 206 THR A O 1
ATOM 1710 N N . ARG A 1 207 ? 43.587 16.000 31.849 1.00 33.53 207 ARG A N 1
ATOM 1711 C CA . ARG A 1 207 ? 44.347 15.979 33.099 1.00 47.48 207 ARG A CA 1
ATOM 1712 C C . ARG A 1 207 ? 44.281 17.316 33.826 1.00 35.02 207 ARG A C 1
ATOM 1713 O O . ARG A 1 207 ? 44.084 17.356 35.046 1.00 33.89 207 ARG A O 1
ATOM 1721 N N . LYS A 1 208 ? 44.445 18.410 33.087 1.00 34.72 208 LYS A N 1
ATOM 1722 C CA . LYS A 1 208 ? 44.309 19.756 33.630 1.00 36.14 208 LYS A CA 1
ATOM 1723 C C . LYS A 1 208 ? 42.925 19.986 34.239 1.00 34.72 208 LYS A C 1
ATOM 1724 O O . LYS A 1 208 ? 42.807 20.448 35.380 1.00 30.25 208 LYS A O 1
ATOM 1730 N N . TYR A 1 209 ? 41.861 19.675 33.493 1.00 29.68 209 TYR A N 1
ATOM 1731 C CA . TYR A 1 209 ? 40.511 19.836 34.036 1.00 30.46 209 TYR A CA 1
ATOM 1732 C C . TYR A 1 209 ? 40.292 18.938 35.249 1.00 29.26 209 TYR A C 1
ATOM 1733 O O . TYR A 1 209 ? 39.768 19.379 36.283 1.00 26.67 209 TYR A O 1
ATOM 1742 N N . GLY A 1 210 ? 40.684 17.664 35.146 1.00 27.66 210 GLY A N 1
ATOM 1743 C CA . GLY A 1 210 ? 40.484 16.751 36.266 1.00 24.98 210 GLY A CA 1
ATOM 1744 C C . GLY A 1 210 ? 41.242 17.176 37.511 1.00 30.14 210 GLY A C 1
ATOM 1745 O O . GLY A 1 210 ? 40.744 17.045 38.634 1.00 30.80 210 GLY A O 1
ATOM 1746 N N . THR A 1 211 ? 42.453 17.701 37.328 1.00 27.29 211 THR A N 1
ATOM 1747 C CA . THR A 1 211 ? 43.199 18.254 38.457 1.00 32.47 211 THR A CA 1
ATOM 1748 C C . THR A 1 211 ? 42.462 19.429 39.098 1.00 34.79 211 THR A C 1
ATOM 1749 O O . THR A 1 211 ? 42.380 19.526 40.329 1.00 34.31 211 THR A O 1
ATOM 1753 N N . SER A 1 212 ? 41.925 20.336 38.281 1.00 32.74 212 SER A N 1
ATOM 1754 C CA . SER A 1 212 ? 41.148 21.448 38.823 1.00 30.70 212 SER A CA 1
ATOM 1755 C C . SER A 1 212 ? 39.907 20.948 39.548 1.00 29.66 212 SER A C 1
ATOM 1756 O O . SER A 1 212 ? 39.609 21.381 40.672 1.00 33.70 212 SER A O 1
ATOM 1759 N N . MET A 1 213 ? 39.185 20.005 38.929 1.00 26.32 213 MET A N 1
ATOM 1760 C CA . MET A 1 213 ? 37.989 19.447 39.543 1.00 28.66 213 MET A CA 1
ATOM 1761 C C . MET A 1 213 ? 38.302 18.846 40.910 1.00 37.63 213 MET A C 1
ATOM 1762 O O . MET A 1 213 ? 37.502 18.958 41.845 1.00 30.31 213 MET A O 1
ATOM 1767 N N . ALA A 1 214 ? 39.440 18.142 41.011 1.00 29.22 214 ALA A N 1
ATOM 1768 C CA . ALA A 1 214 ? 39.803 17.448 42.242 1.00 33.05 214 ALA A CA 1
ATOM 1769 C C . ALA A 1 214 ? 39.987 18.414 43.399 1.00 34.41 214 ALA A C 1
ATOM 1770 O O . ALA A 1 214 ? 39.764 18.034 44.556 1.00 31.66 214 ALA A O 1
ATOM 1772 N N . LYS A 1 215 ? 40.375 19.664 43.115 1.00 26.98 215 LYS A N 1
ATOM 1773 C CA . LYS A 1 215 ? 40.586 20.639 44.182 1.00 28.78 215 LYS A CA 1
ATOM 1774 C C . LYS A 1 215 ? 39.276 21.075 44.837 1.00 32.72 215 LYS A C 1
ATOM 1775 O O . LYS A 1 215 ? 39.305 21.626 45.941 1.00 32.23 215 LYS A O 1
ATOM 1781 N N . LEU A 1 216 ? 38.131 20.810 44.206 1.00 28.32 216 LEU A N 1
ATOM 1782 C CA . LEU A 1 216 ? 36.844 21.147 44.811 1.00 31.08 216 LEU A CA 1
ATOM 1783 C C . LEU A 1 216 ? 36.399 20.129 45.860 1.00 31.36 216 LEU A C 1
ATOM 1784 O O . LEU A 1 216 ? 35.692 20.493 46.808 1.00 31.32 216 LEU A O 1
ATOM 1789 N N . ILE A 1 217 ? 36.808 18.864 45.709 1.00 26.51 217 ILE A N 1
ATOM 1790 C CA . ILE A 1 217 ? 36.292 17.802 46.583 1.00 28.90 217 ILE A CA 1
ATOM 1791 C C . ILE A 1 217 ? 36.638 18.018 48.052 1.00 33.35 217 ILE A C 1
ATOM 1792 O O . ILE A 1 217 ? 35.775 17.761 48.907 1.00 29.25 217 ILE A O 1
ATOM 1797 N N . PRO A 1 218 ? 37.850 18.461 48.437 1.00 30.33 218 PRO A N 1
ATOM 1798 C CA . PRO A 1 218 ? 38.106 18.677 49.877 1.00 33.75 218 PRO A CA 1
ATOM 1799 C C . PRO A 1 218 ? 37.176 19.698 50.498 1.00 37.21 218 PRO A C 1
ATOM 1800 O O . PRO A 1 218 ? 36.855 19.581 51.688 1.00 36.36 218 PRO A O 1
ATOM 1804 N N . GLU A 1 219 ? 36.732 20.703 49.728 1.00 31.50 219 GLU A N 1
ATOM 1805 C CA . GLU A 1 219 ? 35.788 21.682 50.263 1.00 33.35 219 GLU A CA 1
ATOM 1806 C C . GLU A 1 219 ? 34.391 21.087 50.431 1.00 34.37 219 GLU A C 1
ATOM 1807 O O . GLU A 1 219 ? 33.671 21.455 51.361 1.00 35.76 219 GLU A O 1
ATOM 1813 N N . ILE A 1 220 ? 33.978 20.178 49.543 1.00 29.59 220 ILE A N 1
ATOM 1814 C CA . ILE A 1 220 ? 32.664 19.543 49.693 1.00 33.22 220 ILE A CA 1
ATOM 1815 C C . ILE A 1 220 ? 32.583 18.745 50.992 1.00 33.69 220 ILE A C 1
ATOM 1816 O O . ILE A 1 220 ? 31.611 18.856 51.750 1.00 34.35 220 ILE A O 1
ATOM 1821 N N . VAL A 1 221 ? 33.591 17.920 51.266 1.00 30.01 221 VAL A N 1
ATOM 1822 C CA . VAL A 1 221 ? 33.469 16.974 52.375 1.00 33.21 221 VAL A CA 1
ATOM 1823 C C . VAL A 1 221 ? 33.807 17.651 53.700 1.00 39.31 221 VAL A C 1
ATOM 1824 O O . VAL A 1 221 ? 33.837 17.007 54.758 1.00 35.81 221 VAL A O 1
ATOM 1828 N N . LYS A 1 222 ? 34.057 18.955 53.661 1.00 38.14 222 LYS A N 1
ATOM 1829 C CA . LYS A 1 222 ? 34.185 19.685 54.916 1.00 46.61 222 LYS A CA 1
ATOM 1830 C C . LYS A 1 222 ? 32.844 20.126 55.494 1.00 46.46 222 LYS A C 1
ATOM 1831 O O . LYS A 1 222 ? 32.792 20.475 56.676 1.00 41.62 222 LYS A O 1
ATOM 1837 N N . ALA A 1 223 ? 31.779 20.165 54.693 1.00 46.13 223 ALA A N 1
ATOM 1838 C CA . ALA A 1 223 ? 30.474 20.566 55.211 1.00 49.59 223 ALA A CA 1
ATOM 1839 C C . ALA A 1 223 ? 29.984 19.558 56.249 1.00 46.34 223 ALA A C 1
ATOM 1840 O O . ALA A 1 223 ? 30.318 18.373 56.192 1.00 44.07 223 ALA A O 1
ATOM 1842 N N . LYS A 1 224 ? 29.185 20.031 57.212 1.00 45.62 224 LYS A N 1
ATOM 1843 C CA . LYS A 1 224 ? 28.668 19.107 58.223 1.00 51.26 224 LYS A CA 1
ATOM 1844 C C . LYS A 1 224 ? 27.882 17.972 57.572 1.00 46.69 224 LYS A C 1
ATOM 1845 O O . LYS A 1 224 ? 28.034 16.804 57.947 1.00 49.46 224 LYS A O 1
ATOM 1851 N N . GLU A 1 225 ? 27.071 18.287 56.566 1.00 43.42 225 GLU A N 1
ATOM 1852 C CA . GLU A 1 225 ? 26.362 17.277 55.791 1.00 38.22 225 GLU A CA 1
ATOM 1853 C C . GLU A 1 225 ? 26.638 17.498 54.314 1.00 36.34 225 GLU A C 1
ATOM 1854 O O . GLU A 1 225 ? 26.626 18.636 53.839 1.00 37.03 225 GLU A O 1
ATOM 1860 N N . TRP A 1 226 ? 26.876 16.403 53.594 1.00 34.72 226 TRP A N 1
ATOM 1861 C CA . TRP A 1 226 ? 27.167 16.491 52.169 1.00 35.83 226 TRP A CA 1
ATOM 1862 C C . TRP A 1 226 ? 26.793 15.175 51.505 1.00 32.32 226 TRP A C 1
ATOM 1863 O O . TRP A 1 226 ? 26.727 14.132 52.153 1.00 32.28 226 TRP A O 1
ATOM 1874 N N . ALA A 1 227 ? 26.565 15.229 50.197 1.00 30.11 227 ALA A N 1
ATOM 1875 C CA . ALA A 1 227 ? 26.266 14.030 49.428 1.00 31.48 227 ALA A CA 1
ATOM 1876 C C . ALA A 1 227 ? 26.830 14.208 48.026 1.00 31.19 227 ALA A C 1
ATOM 1877 O O . ALA A 1 227 ? 26.700 15.283 47.435 1.00 35.52 227 ALA A O 1
ATOM 1879 N N . ILE A 1 228 ? 27.465 13.162 47.507 1.00 26.11 228 ILE A N 1
ATOM 1880 C CA . ILE A 1 228 ? 28.056 13.179 46.176 1.00 28.83 228 ILE A CA 1
ATOM 1881 C C . ILE A 1 228 ? 27.432 12.065 45.356 1.00 32.52 228 ILE A C 1
ATOM 1882 O O . ILE A 1 228 ? 27.205 10.960 45.858 1.00 30.86 228 ILE A O 1
ATOM 1887 N N . LYS A 1 229 ? 27.145 12.363 44.095 1.00 26.38 229 LYS A N 1
ATOM 1888 C CA . LYS A 1 229 ? 26.716 11.369 43.126 1.00 31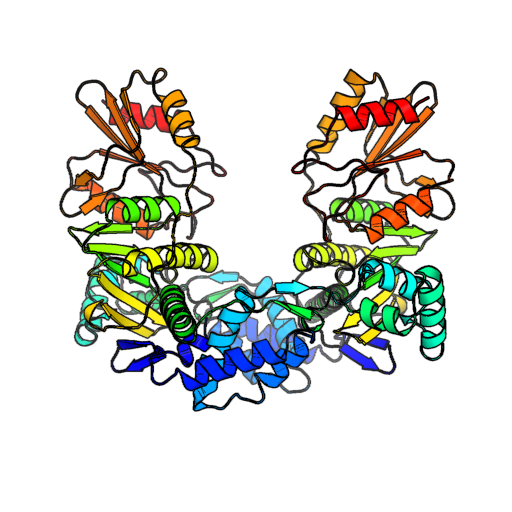.30 229 LYS A CA 1
ATOM 1889 C C . LYS A 1 229 ? 27.528 11.603 41.868 1.00 31.32 229 LYS A C 1
ATOM 1890 O O . LYS A 1 229 ? 27.847 12.747 41.545 1.00 33.86 229 LYS A O 1
ATOM 1896 N N . ALA A 1 230 ? 27.885 10.534 41.166 1.00 25.68 230 ALA A N 1
ATOM 1897 C CA . ALA A 1 230 ? 28.698 10.738 39.975 1.00 23.36 230 ALA A CA 1
ATOM 1898 C C . ALA A 1 230 ? 28.374 9.657 38.960 1.00 31.31 230 ALA A C 1
ATOM 1899 O O . ALA A 1 230 ? 28.020 8.535 39.324 1.00 27.55 230 ALA A O 1
ATOM 1901 N N . GLU A 1 231 ? 28.497 10.010 37.687 1.00 27.18 231 GLU A N 1
ATOM 1902 C CA . GLU A 1 231 ? 28.445 9.049 36.594 1.00 28.88 231 GLU A CA 1
ATOM 1903 C C . GLU A 1 231 ? 29.865 8.870 36.085 1.00 23.71 231 GLU A C 1
ATOM 1904 O O . GLU A 1 231 ? 30.512 9.846 35.702 1.00 24.32 231 GLU A O 1
ATOM 1910 N N . ILE A 1 232 ? 30.329 7.623 36.092 1.00 23.61 232 ILE A N 1
ATOM 1911 C CA . ILE A 1 232 ? 31.701 7.237 35.804 1.00 27.75 232 ILE A CA 1
ATOM 1912 C C . ILE A 1 232 ? 31.717 6.479 34.484 1.00 28.80 232 ILE A C 1
ATOM 1913 O O . ILE A 1 232 ? 30.895 5.582 34.266 1.00 29.43 232 ILE A O 1
ATOM 1918 N N . ILE A 1 233 ? 32.646 6.835 33.604 1.00 23.79 233 ILE A N 1
ATOM 1919 C CA . ILE A 1 233 ? 32.844 6.131 32.343 1.00 26.68 233 ILE A CA 1
ATOM 1920 C C . ILE A 1 233 ? 34.158 5.369 32.429 1.00 33.89 233 ILE A C 1
ATOM 1921 O O . ILE A 1 233 ? 35.183 5.937 32.820 1.00 29.00 233 ILE A O 1
ATOM 1926 N N . GLU A 1 234 ? 34.131 4.084 32.069 1.00 28.55 234 GLU A N 1
ATOM 1927 C CA . GLU A 1 234 ? 35.342 3.269 31.956 1.00 38.46 234 GLU A CA 1
ATOM 1928 C C . GLU A 1 234 ? 35.257 2.538 30.627 1.00 38.40 234 GLU A C 1
ATOM 1929 O O . GLU A 1 234 ? 34.460 1.601 30.491 1.00 36.46 234 GLU A O 1
ATOM 1935 N N . ASP A 1 235 ? 36.052 2.978 29.645 1.00 35.15 235 ASP A N 1
ATOM 1936 C CA . ASP A 1 235 ? 35.968 2.496 28.260 1.00 44.13 235 ASP A CA 1
ATOM 1937 C C . ASP A 1 235 ? 34.547 2.737 27.764 1.00 46.99 235 ASP A C 1
ATOM 1938 O O . ASP A 1 235 ? 34.122 3.905 27.705 1.00 41.33 235 ASP A O 1
ATOM 1943 N N . LYS A 1 236 ? 33.785 1.705 27.408 1.00 34.96 236 LYS A N 1
ATOM 1944 C CA . LYS A 1 236 ? 32.424 1.859 26.910 1.00 31.14 236 LYS A CA 1
ATOM 1945 C C . LYS A 1 236 ? 31.394 1.486 27.967 1.00 36.57 236 LYS A C 1
ATOM 1946 O O . LYS A 1 236 ? 30.207 1.361 27.655 1.00 41.10 236 LYS A O 1
ATOM 1952 N N . ARG A 1 237 ? 31.818 1.323 29.212 1.00 29.03 237 ARG A N 1
ATOM 1953 C CA . ARG A 1 237 ? 30.927 0.992 30.312 1.00 31.67 237 ARG A CA 1
ATOM 1954 C C . ARG A 1 237 ? 30.694 2.216 31.189 1.00 33.16 237 ARG A C 1
ATOM 1955 O O . ARG A 1 237 ? 31.562 3.081 31.316 1.00 29.87 237 ARG A O 1
ATOM 1963 N N . VAL A 1 238 ? 29.521 2.270 31.825 1.00 30.02 238 VAL A N 1
ATOM 1964 C CA . VAL A 1 238 ? 29.185 3.380 32.714 1.00 28.08 238 VAL A CA 1
ATOM 1965 C C . VAL A 1 238 ? 28.750 2.833 34.070 1.00 36.96 238 VAL A C 1
ATOM 1966 O O . VAL A 1 238 ? 28.201 1.731 34.179 1.00 31.20 238 VAL A O 1
ATOM 1970 N N . TYR A 1 239 ? 29.000 3.619 35.117 1.00 27.27 239 TYR A N 1
ATOM 1971 C CA . TYR A 1 239 ? 28.726 3.201 36.484 1.00 27.82 239 TYR A CA 1
ATOM 1972 C C . TYR A 1 239 ? 28.220 4.386 37.275 1.00 26.79 239 TYR A C 1
ATOM 1973 O O . TYR A 1 239 ? 28.617 5.524 37.029 1.00 26.28 239 TYR A O 1
ATOM 1982 N N . PHE A 1 240 ? 27.359 4.102 38.240 1.00 26.78 240 PHE A N 1
ATOM 1983 C CA . PHE A 1 240 ? 26.824 5.115 39.141 1.00 27.33 240 PHE A CA 1
ATOM 1984 C C . PHE A 1 240 ? 27.567 5.029 40.467 1.00 28.74 240 PHE A C 1
ATOM 1985 O O . PHE A 1 240 ? 27.712 3.935 41.030 1.00 27.82 240 PHE A O 1
ATOM 1993 N N . PHE A 1 241 ? 28.034 6.173 40.960 1.00 27.91 241 PHE A N 1
ATOM 1994 C CA . PHE A 1 241 ? 28.763 6.262 42.218 1.00 27.30 241 PHE A CA 1
ATOM 1995 C C . PHE A 1 241 ? 27.975 7.179 43.140 1.00 35.93 241 PHE A C 1
ATOM 1996 O O . PHE A 1 241 ? 27.442 8.204 42.704 1.00 25.41 241 PHE A O 1
ATOM 2004 N N . GLU A 1 242 ? 27.910 6.824 44.415 1.00 25.87 242 GLU A N 1
ATOM 2005 C CA . GLU A 1 242 ? 27.170 7.637 45.358 1.00 30.82 242 GLU A CA 1
ATOM 2006 C C . GLU A 1 242 ? 27.843 7.543 46.722 1.00 35.03 242 GLU A C 1
ATOM 2007 O O . GLU A 1 242 ? 28.185 6.444 47.167 1.00 32.71 242 GLU A O 1
ATOM 2013 N N . LEU A 1 243 ? 28.055 8.691 47.369 1.00 30.09 243 LEU A N 1
ATOM 2014 C CA . LEU A 1 243 ? 28.658 8.734 48.699 1.00 31.61 243 LEU A CA 1
ATOM 2015 C C . LEU A 1 243 ? 28.102 9.927 49.465 1.00 33.99 243 LEU A C 1
ATOM 2016 O O . LEU A 1 243 ? 27.842 10.982 48.882 1.00 32.51 243 LEU A O 1
ATOM 2021 N N . SER A 1 244 ? 27.927 9.770 50.776 1.00 32.79 244 SER A N 1
ATOM 2022 C CA . SER A 1 244 ? 27.403 10.869 51.578 1.00 28.17 244 SER A CA 1
ATOM 2023 C C . SER A 1 244 ? 28.083 10.890 52.935 1.00 30.43 244 SER A C 1
ATOM 2024 O O . SER A 1 244 ? 28.744 9.927 53.342 1.00 35.26 244 SER A O 1
ATOM 2027 N N . SER A 1 245 ? 27.897 12.004 53.654 1.00 30.02 245 SER A N 1
ATOM 2028 C CA . SER A 1 245 ? 28.452 12.095 54.999 1.00 37.75 245 SER A CA 1
ATOM 2029 C C . SER A 1 245 ? 27.895 11.010 55.912 1.00 41.02 245 SER A C 1
ATOM 2030 O O . SER A 1 245 ? 28.504 10.717 56.948 1.00 36.48 245 SER A O 1
ATOM 2033 N N . GLU A 1 246 ? 26.740 10.423 55.580 1.00 35.83 246 GLU A N 1
ATOM 2034 C CA . GLU A 1 246 ? 26.191 9.379 56.443 1.00 41.38 246 GLU A CA 1
ATOM 2035 C C . GLU A 1 246 ? 26.935 8.050 56.318 1.00 45.71 246 GLU A C 1
ATOM 2036 O O . GLU A 1 246 ? 26.724 7.154 57.142 1.00 39.49 246 GLU A O 1
ATOM 2042 N N . ASP A 1 247 ? 27.793 7.892 55.310 1.00 35.72 247 ASP A N 1
ATOM 2043 C CA . ASP A 1 247 ? 28.587 6.678 55.188 1.00 38.76 247 ASP A CA 1
ATOM 2044 C C . ASP A 1 247 ? 29.805 6.682 56.106 1.00 38.25 247 ASP A C 1
ATOM 2045 O O . ASP A 1 247 ? 30.477 5.652 56.222 1.00 38.38 247 ASP A O 1
ATOM 2050 N N . ASP A 1 248 ? 30.097 7.805 56.766 1.00 36.87 248 ASP A N 1
ATOM 2051 C CA . ASP A 1 248 ? 31.133 7.890 57.803 1.00 48.63 248 ASP A CA 1
ATOM 2052 C C . ASP A 1 248 ? 32.509 7.435 57.318 1.00 38.55 248 ASP A C 1
ATOM 2053 O O . ASP A 1 248 ? 33.301 6.885 58.090 1.00 41.04 248 ASP A O 1
ATOM 2058 N N . ILE A 1 249 ? 32.816 7.654 56.042 1.00 39.12 249 ILE A N 1
ATOM 2059 C CA . ILE A 1 249 ? 34.167 7.401 55.559 1.00 29.71 249 ILE A CA 1
ATOM 2060 C C . ILE A 1 249 ? 35.119 8.370 56.238 1.00 31.77 249 ILE A C 1
ATOM 2061 O O . ILE A 1 249 ? 34.808 9.560 56.394 1.00 36.22 249 ILE A O 1
ATOM 2066 N N . LEU A 1 250 ? 36.280 7.858 56.665 1.00 29.43 250 LEU A N 1
ATOM 2067 C CA . LEU A 1 250 ? 37.324 8.685 57.258 1.00 31.06 250 LEU A CA 1
ATOM 2068 C C . LEU A 1 250 ? 37.910 9.614 56.200 1.00 34.58 250 LEU A C 1
ATOM 2069 O O . LEU A 1 250 ? 38.566 9.156 55.263 1.00 32.01 250 LEU A O 1
ATOM 2074 N N . LEU A 1 251 ? 37.695 10.918 56.357 1.00 35.61 251 LEU A N 1
ATOM 2075 C CA . LEU A 1 251 ? 38.112 11.915 55.377 1.00 35.53 251 LEU A CA 1
ATOM 2076 C C . LEU A 1 251 ? 38.672 13.121 56.110 1.00 38.80 251 LEU A C 1
ATOM 2077 O O . LEU A 1 251 ? 38.294 13.379 57.260 1.00 36.77 251 LEU A O 1
ATOM 2082 N N . PRO A 1 252 ? 39.577 13.870 55.485 1.00 34.87 252 PRO A N 1
ATOM 2083 C CA . PRO A 1 252 ? 40.190 15.007 56.166 1.00 37.63 252 PRO A CA 1
ATOM 2084 C C . PRO A 1 252 ? 39.337 16.262 56.029 1.00 43.40 252 PRO A C 1
ATOM 2085 O O . PRO A 1 252 ? 38.314 16.281 55.336 1.00 38.86 252 PRO A O 1
ATOM 2089 N N . LYS A 1 253 ? 39.785 17.305 56.718 1.00 49.62 253 LYS A N 1
ATOM 2090 C CA . LYS A 1 253 ? 39.246 18.661 56.627 1.00 65.45 253 LYS A CA 1
ATOM 2091 C C . LYS A 1 253 ? 40.445 19.556 56.318 1.00 63.47 253 LYS A C 1
ATOM 2092 O O . LYS A 1 253 ? 41.032 20.155 57.223 1.00 65.90 253 LYS A O 1
ATOM 2098 N N . LEU A 1 254 ? 40.813 19.623 55.036 1.00 61.69 254 LEU A N 1
ATOM 2099 C CA . LEU A 1 254 ? 42.018 20.287 54.554 1.00 67.53 254 LEU A CA 1
ATOM 2100 C C . LEU A 1 254 ? 41.720 21.711 54.120 1.00 77.30 254 LEU A C 1
ATOM 2101 O O . LEU A 1 254 ? 40.660 22.000 53.562 1.00 86.90 254 LEU A O 1
ATOM 2106 N N . GLU A 1 255 ? 42.695 22.594 54.324 1.00 82.20 255 GLU A N 1
ATOM 2107 C CA . GLU A 1 255 ? 42.510 23.996 53.985 1.00 95.22 255 GLU A CA 1
ATOM 2108 C C . GLU A 1 255 ? 42.533 24.175 52.468 1.00 93.28 255 GLU A C 1
ATOM 2109 O O . GLU A 1 255 ? 43.411 23.638 51.782 1.00 91.61 255 GLU A O 1
ATOM 2115 N N . VAL A 1 256 ? 41.562 24.928 51.947 1.00 84.85 256 VAL A N 1
ATOM 2116 C CA . VAL A 1 256 ? 41.391 25.129 50.510 1.00 83.10 256 VAL A CA 1
ATOM 2117 C C . VAL A 1 256 ? 41.275 26.620 50.230 1.00 90.34 256 VAL A C 1
ATOM 2118 O O . VAL A 1 256 ? 40.369 27.282 50.749 1.00 99.14 256 VAL A O 1
ATOM 2122 N N . SER A 1 257 ? 42.154 27.138 49.371 1.00 98.88 257 SER A N 1
ATOM 2123 C CA . SER A 1 257 ? 42.099 28.554 49.026 1.00 100.34 257 SER A CA 1
ATOM 2124 C C . SER A 1 257 ? 42.109 28.762 47.511 1.00 108.45 257 SER A C 1
ATOM 2125 O O . SER A 1 257 ? 41.109 29.219 46.949 1.00 111.79 257 SER A O 1
ATOM 2128 N N . VAL A 1 258 ? 43.224 28.410 46.853 1.00 113.28 258 VAL A N 1
ATOM 2129 C CA . VAL A 1 258 ? 43.468 28.560 45.413 1.00 115.23 258 VAL A CA 1
ATOM 2130 C C . VAL A 1 258 ? 42.838 29.892 44.980 1.00 111.03 258 VAL A C 1
ATOM 2131 O O . VAL A 1 258 ? 41.949 29.957 44.124 1.00 110.92 258 VAL A O 1
ATOM 2135 N N . GLU A 1 259 ? 43.263 30.977 45.621 1.00 99.92 259 GLU A N 1
ATOM 2136 C CA . GLU A 1 259 ? 42.599 32.263 45.449 1.00 107.51 259 GLU A CA 1
ATOM 2137 C C . GLU A 1 259 ? 43.227 33.014 44.272 1.00 114.22 259 GLU A C 1
ATOM 2138 O O . GLU A 1 259 ? 43.919 32.419 43.441 1.00 118.74 259 GLU A O 1
ATOM 2144 N N . TYR A 1 260 ? 43.001 34.325 44.188 1.00 105.30 260 TYR A N 1
ATOM 2145 C CA . TYR A 1 260 ? 43.313 35.039 42.952 1.00 107.84 260 TYR A CA 1
ATOM 2146 C C . TYR A 1 260 ? 43.431 36.537 43.247 1.00 110.41 260 TYR A C 1
ATOM 2147 O O . TYR A 1 260 ? 43.838 36.928 44.346 1.00 114.86 260 TYR A O 1
ATOM 2156 N N . ASP A 1 261 ? 43.065 37.361 42.262 1.00 100.14 261 ASP A N 1
ATOM 2157 C CA . ASP A 1 261 ? 43.064 38.813 42.352 1.00 105.16 261 ASP A CA 1
ATOM 2158 C C . ASP A 1 261 ? 41.864 39.360 41.583 1.00 97.58 261 ASP A C 1
ATOM 2159 O O . ASP A 1 261 ? 41.223 38.652 40.803 1.00 102.65 261 ASP A O 1
ATOM 2164 N N . SER A 1 262 ? 41.564 40.641 41.806 1.00 104.38 262 SER A N 1
ATOM 2165 C CA . SER A 1 262 ? 40.476 41.325 41.115 1.00 97.56 262 SER A CA 1
ATOM 2166 C C . SER A 1 262 ? 40.980 42.233 39.997 1.00 86.72 262 SER A C 1
ATOM 2167 O O . SER A 1 262 ? 40.338 43.240 39.682 1.00 100.35 262 SER A O 1
ATOM 2170 N N . SER A 1 263 ? 42.116 41.890 39.383 1.00 89.42 263 SER A N 1
ATOM 2171 C CA . SER A 1 263 ? 42.715 42.766 38.379 1.00 86.73 263 SER A CA 1
ATOM 2172 C C . SER A 1 263 ? 41.857 42.838 37.121 1.00 82.48 263 SER A C 1
ATOM 2173 O O . SER A 1 263 ? 41.497 43.933 36.669 1.00 72.52 263 SER A O 1
ATOM 2176 N N . LEU A 1 264 ? 41.526 41.683 36.532 1.00 71.53 264 LEU A N 1
ATOM 2177 C CA . LEU A 1 264 ? 40.643 41.687 35.369 1.00 77.24 264 LEU A CA 1
ATOM 2178 C C . LEU A 1 264 ? 39.308 42.333 35.699 1.00 61.02 264 LEU A C 1
ATOM 2179 O O . LEU A 1 264 ? 38.771 43.103 34.895 1.00 61.71 264 LEU A O 1
ATOM 2184 N N . GLU A 1 265 ? 38.749 42.011 36.869 1.00 63.74 265 GLU A N 1
ATOM 2185 C CA . GLU A 1 265 ? 37.507 42.638 37.307 1.00 72.70 265 GLU A CA 1
ATOM 2186 C C . GLU A 1 265 ? 37.611 44.154 37.237 1.00 69.76 265 GLU A C 1
ATOM 2187 O O . GLU A 1 265 ? 36.734 44.825 36.682 1.00 56.17 265 GLU A O 1
ATOM 2193 N N . ARG A 1 266 ? 38.692 44.712 37.789 1.00 68.60 266 ARG A N 1
ATOM 2194 C CA . ARG A 1 266 ? 38.851 46.159 37.765 1.00 69.37 266 ARG A CA 1
ATOM 2195 C C . ARG A 1 266 ? 39.144 46.635 36.349 1.00 60.46 266 ARG A C 1
ATOM 2196 O O . ARG A 1 266 ? 38.595 47.651 35.903 1.00 69.54 266 ARG A O 1
ATOM 2204 N N . GLU A 1 267 ? 39.988 45.897 35.618 1.00 56.77 267 GLU A N 1
ATOM 2205 C CA . GLU A 1 267 ? 40.271 46.253 34.231 1.00 60.58 267 GLU A CA 1
ATOM 2206 C C . GLU A 1 267 ? 38.997 46.259 33.400 1.00 55.39 267 GLU A C 1
ATOM 2207 O O . GLU A 1 267 ? 38.761 47.186 32.619 1.00 54.93 267 GLU A O 1
ATOM 2213 N N . PHE A 1 268 ? 38.154 45.238 33.573 1.00 60.68 268 PHE A N 1
ATOM 2214 C CA . PHE A 1 268 ? 36.904 45.150 32.826 1.00 46.51 268 PHE A CA 1
ATOM 2215 C C . PHE A 1 268 ? 35.982 46.320 33.154 1.00 50.64 268 PHE A C 1
ATOM 2216 O O . PHE A 1 268 ? 35.445 46.970 32.251 1.00 52.37 268 PHE A O 1
ATOM 2224 N N . VAL A 1 269 ? 35.780 46.596 34.449 1.00 53.95 269 VAL A N 1
ATOM 2225 C CA . VAL A 1 269 ? 34.929 47.715 34.857 1.00 54.62 269 VAL A CA 1
ATOM 2226 C C . VAL A 1 269 ? 35.457 49.026 34.291 1.00 53.68 269 VAL A C 1
ATOM 2227 O O . VAL A 1 269 ? 34.717 49.795 33.664 1.00 56.94 269 VAL A O 1
ATOM 2231 N N . THR A 1 270 ? 36.748 49.297 34.491 1.00 62.95 270 THR A N 1
ATOM 2232 C CA . THR A 1 270 ? 37.302 50.572 34.043 1.00 58.82 270 THR A CA 1
ATOM 2233 C C . THR A 1 270 ? 37.175 50.747 32.535 1.00 50.88 270 THR A C 1
ATOM 2234 O O . THR A 1 270 ? 36.961 51.865 32.059 1.00 71.82 270 THR A O 1
ATOM 2238 N N . LYS A 1 271 ? 37.275 49.660 31.772 1.00 61.92 271 LYS A N 1
ATOM 2239 C CA . LYS A 1 271 ? 37.147 49.755 30.322 1.00 67.05 271 LYS A CA 1
ATOM 2240 C C . LYS A 1 271 ? 35.709 49.948 29.851 1.00 73.22 271 LYS A C 1
ATOM 2241 O O . LYS A 1 271 ? 35.501 50.470 28.751 1.00 82.25 271 LYS A O 1
ATOM 2247 N N . ILE A 1 272 ? 34.715 49.548 30.638 1.00 61.18 272 ILE A N 1
ATOM 2248 C CA . ILE A 1 272 ? 33.331 49.556 30.166 1.00 65.02 272 ILE A CA 1
ATOM 2249 C C . ILE A 1 272 ? 32.553 50.752 30.712 1.00 66.27 272 ILE A C 1
ATOM 2250 O O . ILE A 1 272 ? 31.688 51.300 30.022 1.00 69.23 272 ILE A O 1
ATOM 2255 N N . LYS A 1 273 ? 32.865 51.178 31.939 1.00 71.65 273 LYS A N 1
ATOM 2256 C CA . LYS A 1 273 ? 32.042 52.141 32.673 1.00 69.31 273 LYS A CA 1
ATOM 2257 C C . LYS A 1 273 ? 31.773 53.436 31.901 1.00 87.08 273 LYS A C 1
ATOM 2258 O O . LYS A 1 273 ? 30.656 53.642 31.411 1.00 81.75 273 LYS A O 1
ATOM 2264 N N . ARG A 1 274 ? 32.770 54.322 31.788 1.00 82.45 274 ARG A N 1
ATOM 2265 C CA . ARG A 1 274 ? 32.524 55.605 31.127 1.00 91.74 274 ARG A CA 1
ATOM 2266 C C . ARG A 1 274 ? 32.326 55.459 29.624 1.00 93.40 274 ARG A C 1
ATOM 2267 O O . ARG A 1 274 ? 31.549 56.217 29.029 1.00 101.54 274 ARG A O 1
ATOM 2275 N N . ILE A 1 275 ? 33.033 54.523 28.983 1.00 93.62 275 ILE A N 1
ATOM 2276 C CA . ILE A 1 275 ? 32.814 54.289 27.555 1.00 85.25 275 ILE A CA 1
ATOM 2277 C C . ILE A 1 275 ? 31.339 54.042 27.273 1.00 84.64 275 ILE A C 1
ATOM 2278 O O . ILE A 1 275 ? 30.780 54.558 26.295 1.00 70.33 275 ILE A O 1
ATOM 2283 N N . LEU A 1 276 ? 30.674 53.283 28.142 1.00 63.85 276 LEU A N 1
ATOM 2284 C CA . LEU A 1 276 ? 29.309 52.862 27.884 1.00 62.18 276 LEU A CA 1
ATOM 2285 C C . LEU A 1 276 ? 28.273 53.697 28.623 1.00 69.08 276 LEU A C 1
ATOM 2286 O O . LEU A 1 276 ? 27.085 53.609 28.292 1.00 80.46 276 LEU A O 1
ATOM 2291 N N . GLY A 1 277 ? 28.684 54.504 29.601 1.00 55.11 277 GLY A N 1
ATOM 2292 C CA . GLY A 1 277 ? 27.736 55.224 30.426 1.00 62.87 277 GLY A CA 1
ATOM 2293 C C . GLY A 1 277 ? 26.841 54.247 31.157 1.00 74.64 277 GLY A C 1
ATOM 2294 O O . GLY A 1 277 ? 25.611 54.307 31.059 1.00 68.43 277 GLY A O 1
ATOM 2295 N N . VAL A 1 278 ? 27.455 53.313 31.878 1.00 64.04 278 VAL A N 1
ATOM 2296 C CA . VAL A 1 278 ? 26.722 52.199 32.448 1.00 62.54 278 VAL A CA 1
ATOM 2297 C C . VAL A 1 278 ? 27.155 52.032 33.898 1.00 62.18 278 VAL A C 1
ATOM 2298 O O . VAL A 1 278 ? 28.240 52.460 34.296 1.00 59.78 278 VAL A O 1
ATOM 2302 N N . GLU A 1 279 ? 26.270 51.440 34.700 1.00 58.26 279 GLU A N 1
ATOM 2303 C CA . GLU A 1 279 ? 26.608 51.039 36.057 1.00 44.80 279 GLU A CA 1
ATOM 2304 C C . GLU A 1 279 ? 27.068 49.587 36.024 1.00 44.60 279 GLU A C 1
ATOM 2305 O O . GLU A 1 279 ? 26.444 48.748 35.371 1.00 45.13 279 GLU A O 1
ATOM 2311 N N . VAL A 1 280 ? 28.167 49.289 36.715 1.00 41.35 280 VAL A N 1
ATOM 2312 C CA . VAL A 1 280 ? 28.707 47.930 36.754 1.00 36.40 280 VAL A CA 1
ATOM 2313 C C . VAL A 1 280 ? 28.864 47.520 38.208 1.00 43.88 280 VAL A C 1
ATOM 2314 O O . VAL A 1 280 ? 29.445 48.266 39.007 1.00 45.12 280 VAL A O 1
ATOM 2318 N N . ILE A 1 281 ? 28.340 46.343 38.549 1.00 35.03 281 ILE A N 1
ATOM 2319 C CA . ILE A 1 281 ? 28.522 45.739 39.862 1.00 35.45 281 ILE A CA 1
ATOM 2320 C C . ILE A 1 281 ? 29.354 44.476 39.683 1.00 40.72 281 ILE A C 1
ATOM 2321 O O . ILE A 1 281 ? 29.017 43.605 38.869 1.00 34.98 281 ILE A O 1
ATOM 2326 N N . ARG A 1 282 ? 30.459 44.393 40.418 1.00 37.05 282 ARG A N 1
ATOM 2327 C CA . ARG A 1 282 ? 31.308 43.210 40.389 1.00 38.75 282 ARG A CA 1
ATOM 2328 C C . ARG A 1 282 ? 30.783 42.174 41.369 1.00 38.94 282 ARG A C 1
ATOM 2329 O O . ARG A 1 282 ? 30.329 42.521 42.465 1.00 40.26 282 ARG A O 1
ATOM 2337 N N . GLU A 1 283 ? 30.865 40.891 40.964 1.00 36.59 283 GLU A N 1
ATOM 2338 C CA . GLU A 1 283 ? 30.355 39.765 41.742 1.00 33.48 283 GLU A CA 1
ATOM 2339 C C . GLU A 1 283 ? 29.004 40.116 42.348 1.00 31.83 283 GLU A C 1
ATOM 2340 O O . GLU A 1 283 ? 28.896 40.237 43.573 1.00 35.51 283 GLU A O 1
ATOM 2346 N N . PRO A 1 284 ? 27.965 40.315 41.527 1.00 32.48 284 PRO A N 1
ATOM 2347 C CA . PRO A 1 284 ? 26.710 40.874 42.053 1.00 36.63 284 PRO A CA 1
ATOM 2348 C C . PRO A 1 284 ? 25.938 39.904 42.929 1.00 37.53 284 PRO A C 1
ATOM 2349 O O . PRO A 1 284 ? 25.036 40.338 43.657 1.00 42.35 284 PRO A O 1
ATOM 2353 N N . GLY A 1 285 ? 26.267 38.615 42.889 1.00 37.82 285 GLY A N 1
ATOM 2354 C CA . GLY A 1 285 ? 25.527 37.626 43.647 1.00 40.14 285 GLY A CA 1
ATOM 2355 C C . GLY A 1 285 ? 24.877 36.592 42.747 1.00 46.02 285 GLY A C 1
ATOM 2356 O O . GLY A 1 285 ? 24.588 36.883 41.578 1.00 37.60 285 GLY A O 1
ATOM 2357 N N . ILE A 1 286 ? 24.638 35.391 43.292 1.00 41.51 286 ILE A N 1
ATOM 2358 C CA . ILE A 1 286 ? 23.940 34.337 42.567 1.00 42.01 286 ILE A CA 1
ATOM 2359 C C . ILE A 1 286 ? 22.626 34.868 42.038 1.00 43.21 286 ILE A C 1
ATOM 2360 O O . ILE A 1 286 ? 21.899 35.582 42.733 1.00 40.22 286 ILE A O 1
ATOM 2365 N N . ILE A 1 287 ? 22.327 34.548 40.787 1.00 34.58 287 ILE A N 1
ATOM 2366 C CA . ILE A 1 287 ? 21.073 34.948 40.170 1.00 37.15 287 ILE A CA 1
ATOM 2367 C C . ILE A 1 287 ? 20.326 33.679 39.786 1.00 45.62 287 ILE A C 1
ATOM 2368 O O . ILE A 1 287 ? 20.909 32.761 39.196 1.00 39.46 287 ILE A O 1
ATOM 2373 N N . LYS A 1 288 ? 19.058 33.609 40.170 1.00 37.85 288 LYS A N 1
ATOM 2374 C CA . LYS A 1 288 ? 18.183 32.509 39.793 1.00 40.92 288 LYS A CA 1
ATOM 2375 C C . LYS A 1 288 ? 17.440 32.880 38.519 1.00 54.50 288 LYS A C 1
ATOM 2376 O O . LYS A 1 288 ? 16.952 34.003 38.380 1.00 50.07 288 LYS A O 1
ATOM 2382 N N . ALA A 1 289 ? 17.370 31.934 37.586 1.00 41.27 289 ALA A N 1
ATOM 2383 C CA . ALA A 1 289 ? 16.676 32.137 36.318 1.00 49.70 289 ALA A CA 1
ATOM 2384 C C . ALA A 1 289 ? 15.969 30.840 35.960 1.00 50.25 289 ALA A C 1
ATOM 2385 O O . ALA A 1 289 ? 16.622 29.857 35.592 1.00 45.15 289 ALA A O 1
ATOM 2387 N N . GLY A 1 290 ? 14.642 30.838 36.062 1.00 50.69 290 GLY A N 1
ATOM 2388 C CA . GLY A 1 290 ? 13.904 29.588 35.951 1.00 50.71 290 GLY A CA 1
ATOM 2389 C C . GLY A 1 290 ? 14.286 28.648 37.078 1.00 53.25 290 GLY A C 1
ATOM 2390 O O . GLY A 1 290 ? 14.468 29.065 38.227 1.00 55.99 290 GLY A O 1
ATOM 2391 N N . GLN A 1 291 ? 14.437 27.362 36.747 1.00 47.87 291 GLN A N 1
ATOM 2392 C CA . GLN A 1 291 ? 14.838 26.356 37.727 1.00 48.27 291 GLN A CA 1
ATOM 2393 C C . GLN A 1 291 ? 16.340 26.315 37.970 1.00 44.52 291 GLN A C 1
ATOM 2394 O O . GLN A 1 291 ? 16.802 25.444 38.713 1.00 43.33 291 GLN A O 1
ATOM 2400 N N . TYR A 1 292 ? 17.115 27.215 37.376 1.00 36.75 292 TYR A N 1
ATOM 2401 C CA . TYR A 1 292 ? 18.567 27.157 37.475 1.00 37.57 292 TYR A CA 1
ATOM 2402 C C . TYR A 1 292 ? 19.087 28.413 38.160 1.00 44.29 292 TYR A C 1
ATOM 2403 O O . TYR A 1 292 ? 18.369 29.408 38.308 1.00 39.53 292 TYR A O 1
ATOM 2412 N N . ALA A 1 293 ? 20.355 28.355 38.575 1.00 36.48 293 ALA A N 1
ATOM 2413 C CA . ALA A 1 293 ? 21.043 29.478 39.203 1.00 31.64 293 ALA A CA 1
ATOM 2414 C C . ALA A 1 293 ? 22.427 29.645 38.589 1.00 37.58 293 ALA A C 1
ATOM 2415 O O . ALA A 1 293 ? 23.050 28.669 38.162 1.00 31.44 293 ALA A O 1
ATOM 2417 N N . TYR A 1 294 ? 22.910 30.890 38.545 1.00 27.64 294 TYR A N 1
ATOM 2418 C CA . TYR A 1 294 ? 24.155 31.209 37.854 1.00 31.32 294 TYR A CA 1
ATOM 2419 C C . TYR A 1 294 ? 25.042 32.078 38.736 1.00 32.74 294 TYR A C 1
ATOM 2420 O O . TYR A 1 294 ? 24.559 32.770 39.639 1.00 32.81 294 TYR A O 1
ATOM 2429 N N . ILE A 1 295 ? 26.350 31.981 38.503 1.00 28.29 295 ILE A N 1
ATOM 2430 C CA . ILE A 1 295 ? 27.353 32.732 39.263 1.00 30.43 295 ILE A CA 1
ATOM 2431 C C . ILE A 1 295 ? 27.967 33.768 38.331 1.00 32.91 295 ILE A C 1
ATOM 2432 O O . ILE A 1 295 ? 29.007 33.515 37.710 1.00 29.44 295 ILE A O 1
ATOM 2437 N N . PRO A 1 296 ? 27.374 34.938 38.192 1.00 31.69 296 PRO A N 1
ATOM 2438 C CA . PRO A 1 296 ? 27.907 35.902 37.231 1.00 28.13 296 PRO A CA 1
ATOM 2439 C C . PRO A 1 296 ? 29.104 36.665 37.783 1.00 27.50 296 PRO A C 1
ATOM 2440 O O . PRO A 1 296 ? 29.275 36.835 38.986 1.00 31.98 296 PRO A O 1
ATOM 2444 N N . ASP A 1 297 ? 29.931 37.142 36.861 1.00 27.06 297 ASP A N 1
ATOM 2445 C CA . ASP A 1 297 ? 31.069 37.985 37.203 1.00 34.28 297 ASP A CA 1
ATOM 2446 C C . ASP A 1 297 ? 30.694 39.460 37.320 1.00 31.81 297 ASP A C 1
ATOM 2447 O O . ASP A 1 297 ? 31.279 40.179 38.136 1.00 33.17 297 ASP A O 1
ATOM 2452 N N . PHE A 1 298 ? 29.721 39.922 36.542 1.00 28.64 298 PHE A N 1
ATOM 2453 C CA . PHE A 1 298 ? 29.359 41.334 36.516 1.00 28.63 298 PHE A CA 1
ATOM 2454 C C . PHE A 1 298 ? 27.861 41.456 36.310 1.00 34.16 298 PHE A C 1
ATOM 2455 O O . PHE A 1 298 ? 27.233 40.590 35.688 1.00 31.92 298 PHE A O 1
ATOM 2463 N N . LEU A 1 299 ? 27.301 42.543 36.839 1.00 31.08 299 LEU A N 1
ATOM 2464 C CA . LEU A 1 299 ? 25.985 43.025 36.451 1.00 29.27 299 LEU A CA 1
ATOM 2465 C C . LEU A 1 299 ? 26.174 44.414 35.862 1.00 39.20 299 LEU A C 1
ATOM 2466 O O . LEU A 1 299 ? 26.826 45.268 36.478 1.00 32.97 299 LEU A O 1
ATOM 2471 N N . ILE A 1 300 ? 25.610 44.640 34.673 1.00 36.61 300 ILE A N 1
ATOM 2472 C CA . ILE A 1 300 ? 25.749 45.896 33.944 1.00 37.60 300 ILE A CA 1
ATOM 2473 C C . ILE A 1 300 ? 24.354 46.489 33.729 1.00 42.48 300 ILE A C 1
ATOM 2474 O O . ILE A 1 300 ? 23.465 45.814 33.201 1.00 42.17 300 ILE A O 1
ATOM 2479 N N . ARG A 1 301 ? 24.153 47.745 34.154 1.00 40.06 301 ARG A N 1
ATOM 2480 C CA . ARG A 1 301 ? 22.826 48.361 34.125 1.00 49.53 301 ARG A CA 1
ATOM 2481 C C . ARG A 1 301 ? 22.875 49.756 33.518 1.00 49.54 301 ARG A C 1
ATOM 2482 O O . ARG A 1 301 ? 23.780 50.544 33.813 1.00 46.79 301 ARG A O 1
ATOM 2490 N N . LYS A 1 302 ? 21.862 50.069 32.708 1.00 51.09 302 LYS A N 1
ATOM 2491 C CA . LYS A 1 302 ? 21.735 51.370 32.065 1.00 49.56 302 LYS A CA 1
ATOM 2492 C C . LYS A 1 302 ? 20.279 51.552 31.659 1.00 52.19 302 LYS A C 1
ATOM 2493 O O . LYS A 1 302 ? 19.646 50.601 31.193 1.00 54.73 302 LYS A O 1
ATOM 2499 N N . ASN A 1 303 ? 19.764 52.764 31.829 1.00 59.09 303 ASN A N 1
ATOM 2500 C CA . ASN A 1 303 ? 18.319 52.996 31.769 1.00 63.40 303 ASN A CA 1
ATOM 2501 C C . ASN A 1 303 ? 17.693 51.959 32.715 1.00 74.02 303 ASN A C 1
ATOM 2502 O O . ASN A 1 303 ? 18.279 51.644 33.755 1.00 87.54 303 ASN A O 1
ATOM 2507 N N . GLY A 1 304 ? 16.512 51.425 32.428 1.00 76.10 304 GLY A N 1
ATOM 2508 C CA . GLY A 1 304 ? 15.988 50.380 33.287 1.00 58.90 304 GLY A CA 1
ATOM 2509 C C . GLY A 1 304 ? 16.282 48.964 32.830 1.00 55.10 304 GLY A C 1
A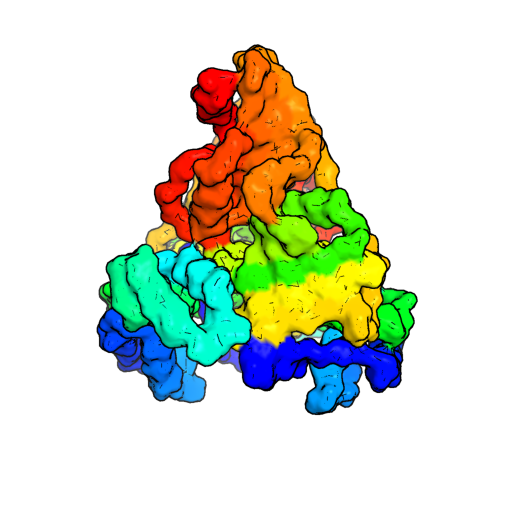TOM 2510 O O . GLY A 1 304 ? 15.530 48.044 33.169 1.00 61.49 304 GLY A O 1
ATOM 2511 N N . LYS A 1 305 ? 17.374 48.753 32.094 1.00 52.63 305 LYS A N 1
ATOM 2512 C CA . LYS A 1 305 ? 17.717 47.433 31.587 1.00 44.72 305 LYS A CA 1
ATOM 2513 C C . LYS A 1 305 ? 18.959 46.889 32.290 1.00 48.32 305 LYS A C 1
ATOM 2514 O O . LYS A 1 305 ? 19.731 47.634 32.903 1.00 51.10 305 LYS A O 1
ATOM 2520 N N . GLU A 1 306 ? 19.146 45.572 32.185 1.00 42.59 306 GLU A N 1
ATOM 2521 C CA . GLU A 1 306 ? 20.195 44.856 32.903 1.00 45.24 306 GLU A CA 1
ATOM 2522 C C . GLU A 1 306 ? 20.782 43.759 32.044 1.00 47.72 306 GLU A C 1
ATOM 2523 O O . GLU A 1 306 ? 20.035 43.030 31.387 1.00 55.89 306 GLU A O 1
ATOM 2529 N N . VAL A 1 307 ? 22.097 43.570 32.137 1.00 39.83 307 VAL A N 1
ATOM 2530 C CA . VAL A 1 307 ? 22.756 42.433 31.504 1.00 42.17 307 VAL A CA 1
ATOM 2531 C C . VAL A 1 307 ? 23.776 41.857 32.477 1.00 41.22 307 VAL A C 1
ATOM 2532 O O . VAL A 1 307 ? 24.691 42.557 32.921 1.00 35.11 307 VAL A O 1
ATOM 2536 N N . TYR A 1 308 ? 23.626 40.581 32.805 1.00 34.05 308 TYR A N 1
ATOM 2537 C CA . TYR A 1 308 ? 24.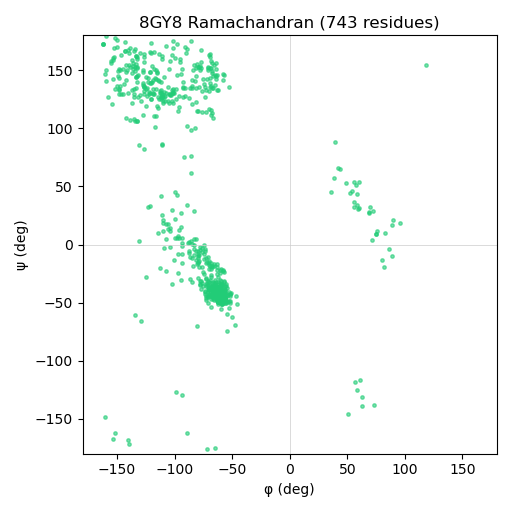649 39.885 33.565 1.00 39.32 308 TYR A CA 1
ATOM 2538 C C . TYR A 1 308 ? 25.738 39.452 32.597 1.00 40.51 308 TYR A C 1
ATOM 2539 O O . TYR A 1 308 ? 25.460 39.124 31.440 1.00 41.81 308 TYR A O 1
ATOM 2548 N N . VAL A 1 309 ? 26.985 39.469 33.062 1.00 29.25 309 VAL A N 1
ATOM 2549 C CA . VAL A 1 309 ? 28.112 38.969 32.279 1.00 30.19 309 VAL A CA 1
ATOM 2550 C C . VAL A 1 309 ? 28.773 37.852 33.069 1.00 34.82 309 VAL A C 1
ATOM 2551 O O . VAL A 1 309 ? 29.069 38.015 34.260 1.00 30.75 309 VAL A O 1
ATOM 2555 N N . GLU A 1 310 ? 29.005 36.716 32.416 1.00 29.65 310 GLU A N 1
ATOM 2556 C CA . GLU A 1 310 ? 29.746 35.632 33.040 1.00 25.75 310 GLU A CA 1
ATOM 2557 C C . GLU A 1 310 ? 30.903 35.228 32.146 1.00 33.23 310 GLU A C 1
ATOM 2558 O O . GLU A 1 310 ? 30.741 35.063 30.931 1.00 31.85 310 GLU A O 1
ATOM 2564 N N . ILE A 1 311 ? 32.076 35.102 32.750 1.00 27.67 311 ILE A N 1
ATOM 2565 C CA . ILE A 1 311 ? 33.262 34.623 32.057 1.00 34.54 311 ILE A CA 1
ATOM 2566 C C . ILE A 1 311 ? 33.390 33.132 32.362 1.00 35.30 311 ILE A C 1
ATOM 2567 O O . ILE A 1 311 ? 33.541 32.724 33.518 1.00 36.66 311 ILE A O 1
ATOM 2572 N N . ALA A 1 312 ? 33.252 32.309 31.335 1.00 32.58 312 ALA A N 1
ATOM 2573 C CA . ALA A 1 312 ? 33.343 30.872 31.534 1.00 37.39 312 ALA A CA 1
ATOM 2574 C C . ALA A 1 312 ? 34.775 30.471 31.874 1.00 34.81 312 ALA A C 1
ATOM 2575 O O . ALA A 1 312 ? 35.725 31.233 31.675 1.00 34.27 312 ALA A O 1
ATOM 2577 N N . GLY A 1 313 ? 34.920 29.257 32.405 1.00 37.16 313 GLY A N 1
ATOM 2578 C CA . GLY A 1 313 ? 36.240 28.675 32.569 1.00 30.05 313 GLY A CA 1
ATOM 2579 C C . GLY A 1 313 ? 36.519 27.724 31.426 1.00 33.29 313 GLY A C 1
ATOM 2580 O O . GLY A 1 313 ? 36.395 28.100 30.259 1.00 31.90 313 GLY A O 1
ATOM 2581 N N . PHE A 1 314 ? 36.896 26.490 31.747 1.00 27.14 314 PHE A N 1
ATOM 2582 C CA . PHE A 1 314 ? 36.927 25.433 30.744 1.00 31.87 314 PHE A CA 1
ATOM 2583 C C . PHE A 1 314 ? 35.543 25.296 30.119 1.00 27.75 314 PHE A C 1
ATOM 2584 O O . PHE A 1 314 ? 34.527 25.506 30.787 1.00 26.93 314 PHE A O 1
ATOM 2592 N N . TRP A 1 315 ? 35.490 24.959 28.833 1.00 29.36 315 TRP A N 1
ATOM 2593 C CA . TRP A 1 315 ? 34.189 24.855 28.184 1.00 30.35 315 TRP A CA 1
ATOM 2594 C C . TRP A 1 315 ? 34.248 23.915 26.992 1.00 31.45 315 TRP A C 1
ATOM 2595 O O . TRP A 1 315 ? 35.313 23.640 26.428 1.00 30.07 315 TRP A O 1
ATOM 2606 N N . THR A 1 316 ? 33.078 23.385 26.655 1.00 28.09 316 THR A N 1
ATOM 2607 C CA . THR A 1 316 ? 32.849 22.643 25.428 1.00 32.75 316 THR A CA 1
ATOM 2608 C C . THR A 1 316 ? 31.661 23.262 24.711 1.00 33.84 316 THR A C 1
ATOM 2609 O O . THR A 1 316 ? 30.882 24.019 25.303 1.00 30.84 316 THR A O 1
ATOM 2613 N N . ARG A 1 317 ? 31.527 22.913 23.431 1.00 37.33 317 ARG A N 1
ATOM 2614 C CA . ARG A 1 317 ? 30.389 23.380 22.645 1.00 39.16 317 ARG A CA 1
ATOM 2615 C C . ARG A 1 317 ? 29.071 22.886 23.237 1.00 34.68 317 ARG A C 1
ATOM 2616 O O . ARG A 1 317 ? 28.113 23.656 23.372 1.00 34.71 317 ARG A O 1
ATOM 2624 N N . SER A 1 318 ? 29.004 21.599 23.609 1.00 36.38 318 SER A N 1
ATOM 2625 C CA . SER A 1 318 ? 27.759 21.046 24.155 1.00 35.28 318 SER A CA 1
ATOM 2626 C C . SER A 1 318 ? 27.387 21.705 25.477 1.00 31.37 318 SER A C 1
ATOM 2627 O O . SER A 1 318 ? 26.209 21.986 25.724 1.00 32.77 318 SER A O 1
ATOM 2630 N N . TYR A 1 319 ? 28.374 21.959 26.340 1.00 28.25 319 TYR A N 1
ATOM 2631 C CA . TYR A 1 319 ? 28.102 22.651 27.602 1.00 32.45 319 TYR A CA 1
ATOM 2632 C C . TYR A 1 319 ? 27.561 24.061 27.373 1.00 33.41 319 TYR A C 1
ATOM 2633 O O . TYR A 1 319 ? 26.579 24.476 28.005 1.00 30.38 319 TYR A O 1
ATOM 2642 N N . ILE A 1 320 ? 28.232 24.842 26.519 1.00 27.99 320 ILE A N 1
ATOM 2643 C CA . ILE A 1 320 ? 27.785 26.212 26.276 1.00 32.67 320 ILE A CA 1
ATOM 2644 C C . ILE A 1 320 ? 26.439 26.228 25.561 1.00 33.55 320 ILE A C 1
ATOM 2645 O O . ILE A 1 320 ? 25.574 27.054 25.868 1.00 37.01 320 ILE A O 1
ATOM 2650 N N . LYS A 1 321 ? 26.230 25.327 24.602 1.00 38.10 321 LYS A N 1
ATOM 2651 C CA . LYS A 1 321 ? 24.943 25.323 23.916 1.00 44.95 321 LYS A CA 1
ATOM 2652 C C . LYS A 1 321 ? 23.817 24.966 24.878 1.00 45.06 321 LYS A C 1
ATOM 2653 O O . LYS A 1 321 ? 22.733 25.557 24.819 1.00 40.84 321 LYS A O 1
ATOM 2659 N N . SER A 1 322 ? 24.061 24.015 25.783 1.00 34.28 322 SER A N 1
ATOM 2660 C CA . SER A 1 322 ? 23.063 23.675 26.795 1.00 38.49 322 SER A CA 1
ATOM 2661 C C . SER A 1 322 ? 22.775 24.858 27.718 1.00 44.29 322 SER A C 1
ATOM 2662 O O . SER A 1 322 ? 21.613 25.173 28.000 1.00 42.65 322 SER A O 1
ATOM 2665 N N . LYS A 1 323 ? 23.828 25.504 28.226 1.00 33.00 323 LYS A N 1
ATOM 2666 C CA . LYS A 1 323 ? 23.653 26.678 29.073 1.00 37.78 323 LYS A CA 1
ATOM 2667 C C . LYS A 1 323 ? 22.861 27.766 28.359 1.00 40.09 323 LYS A C 1
ATOM 2668 O O . LYS A 1 323 ? 21.997 28.415 28.962 1.00 32.95 323 LYS A O 1
ATOM 2674 N N . LEU A 1 324 ? 23.147 27.981 27.072 1.00 38.16 324 LEU A N 1
ATOM 2675 C CA . LEU A 1 324 ? 22.428 28.997 26.308 1.00 44.50 324 LEU A CA 1
ATOM 2676 C C . LEU A 1 324 ? 20.945 28.662 26.174 1.00 48.33 324 LEU A C 1
ATOM 2677 O O . LEU A 1 324 ? 20.090 29.545 26.307 1.00 42.83 324 LEU A O 1
ATOM 2682 N N . GLU A 1 325 ? 20.612 27.399 25.895 1.00 45.26 325 GLU A N 1
ATOM 2683 C CA . GLU A 1 325 ? 19.200 27.044 25.771 1.00 56.60 325 GLU A CA 1
ATOM 2684 C C . GLU A 1 325 ? 18.475 27.267 27.092 1.00 55.08 325 GLU A C 1
ATOM 2685 O O . GLU A 1 325 ? 17.353 27.788 27.115 1.00 46.60 325 GLU A O 1
ATOM 2691 N N . LYS A 1 326 ? 19.115 26.908 28.208 1.00 44.29 326 LYS A N 1
ATOM 2692 C CA . LYS A 1 326 ? 18.469 27.076 29.502 1.00 47.02 326 LYS A CA 1
ATOM 2693 C C . LYS A 1 326 ? 18.229 28.546 29.813 1.00 44.98 326 LYS A C 1
ATOM 2694 O O . LYS A 1 326 ? 17.212 28.899 30.422 1.00 49.18 326 LYS A O 1
ATOM 2700 N N . LEU A 1 327 ? 19.131 29.416 29.373 1.00 42.73 327 LEU A N 1
ATOM 2701 C CA . LEU A 1 327 ? 18.981 30.851 29.571 1.00 43.78 327 LEU A CA 1
ATOM 2702 C C . LEU A 1 327 ? 18.012 31.491 28.581 1.00 56.20 327 LEU A C 1
ATOM 2703 O O . LEU A 1 327 ? 17.597 32.634 28.797 1.00 52.93 327 LEU A O 1
ATOM 2708 N N . SER A 1 328 ? 17.642 30.786 27.510 1.00 52.55 328 SER A N 1
ATOM 2709 C CA . SER A 1 328 ? 16.793 31.366 26.477 1.00 56.92 328 SER A CA 1
ATOM 2710 C C . SER A 1 328 ? 15.316 31.369 26.853 1.00 70.31 328 SER A C 1
ATOM 2711 O O . SER A 1 328 ? 14.537 32.107 26.240 1.00 65.91 328 SER A O 1
ATOM 2714 N N . ASN A 1 329 ? 14.909 30.579 27.848 1.00 61.76 329 ASN A N 1
ATOM 2715 C CA . ASN A 1 329 ? 13.506 30.486 28.236 1.00 78.81 329 ASN A CA 1
ATOM 2716 C C . ASN A 1 329 ? 13.175 31.341 29.458 1.00 78.39 329 ASN A C 1
ATOM 2717 O O . ASN A 1 329 ? 12.185 31.071 30.145 1.00 85.60 329 ASN A O 1
ATOM 2722 N N . VAL A 1 330 ? 13.986 32.361 29.755 1.00 73.52 330 VAL A N 1
ATOM 2723 C CA . VAL A 1 330 ? 13.904 33.077 31.026 1.00 67.40 330 VAL A CA 1
ATOM 2724 C C . VAL A 1 330 ? 14.095 34.573 30.796 1.00 60.59 330 VAL A C 1
ATOM 2725 O O . VAL A 1 330 ? 14.553 35.008 29.737 1.00 71.53 330 VAL A O 1
ATOM 2729 N N . ASP A 1 331 ? 13.731 35.369 31.810 1.00 71.10 331 ASP A N 1
ATOM 2730 C CA . ASP A 1 331 ? 13.731 36.825 31.661 1.00 85.84 331 ASP A CA 1
ATOM 2731 C C . ASP A 1 331 ? 15.131 37.418 31.733 1.00 81.38 331 ASP A C 1
ATOM 2732 O O . ASP A 1 331 ? 15.394 38.445 31.096 1.00 80.83 331 ASP A O 1
ATOM 2737 N N . VAL A 1 332 ? 16.034 36.806 32.503 1.00 80.67 332 VAL A N 1
ATOM 2738 C CA . VAL A 1 332 ? 17.347 37.402 32.696 1.00 72.55 332 VAL A CA 1
ATOM 2739 C C . VAL A 1 332 ? 18.076 37.466 31.359 1.00 66.28 332 VAL A C 1
ATOM 2740 O O . VAL A 1 332 ? 17.902 36.609 30.481 1.00 66.66 332 VAL A O 1
ATOM 2744 N N . LYS A 1 333 ? 18.877 38.513 31.193 1.00 55.56 333 LYS A N 1
ATOM 2745 C CA . LYS A 1 333 ? 19.765 38.650 30.048 1.00 54.29 333 LYS A CA 1
ATOM 2746 C C . LYS A 1 333 ? 21.195 38.414 30.515 1.00 53.85 333 LYS A C 1
ATOM 2747 O O . LYS A 1 333 ? 21.625 38.979 31.527 1.00 41.03 333 LYS A O 1
ATOM 2753 N N . MET A 1 334 ? 21.913 37.551 29.802 1.00 50.02 334 MET A N 1
ATOM 2754 C CA . MET A 1 334 ? 23.272 37.206 30.191 1.00 44.57 334 MET A CA 1
ATOM 2755 C C . MET A 1 334 ? 24.166 37.086 28.971 1.00 40.60 334 MET A C 1
ATOM 2756 O O . MET A 1 334 ? 23.829 36.401 28.002 1.00 49.56 334 MET A O 1
ATOM 2761 N N . LEU A 1 335 ? 25.307 37.755 29.040 1.00 42.91 335 LEU A N 1
ATOM 2762 C CA . LEU A 1 335 ? 26.346 37.683 28.027 1.00 37.91 335 LEU A CA 1
ATOM 2763 C C . LEU A 1 335 ? 27.439 36.752 28.528 1.00 43.24 335 LEU A C 1
ATOM 2764 O O . LEU A 1 335 ? 28.022 36.990 29.591 1.00 33.11 335 LEU A O 1
ATOM 2769 N N . ILE A 1 336 ? 27.718 35.701 27.771 1.00 32.77 336 ILE A N 1
ATOM 2770 C CA . ILE A 1 336 ? 28.758 34.750 28.132 1.00 41.30 336 ILE A CA 1
ATOM 2771 C C . ILE A 1 336 ? 29.991 35.062 27.307 1.00 40.42 336 ILE A C 1
ATOM 2772 O O . ILE A 1 336 ? 29.904 35.243 26.087 1.00 35.23 336 ILE A O 1
ATOM 2777 N N . ILE A 1 337 ? 31.130 35.159 27.981 1.00 27.38 337 ILE A N 1
ATOM 2778 C CA . ILE A 1 337 ? 32.426 35.299 27.341 1.00 29.25 337 ILE A CA 1
ATOM 2779 C C . ILE A 1 337 ? 33.188 34.003 27.573 1.00 36.86 337 ILE A C 1
ATOM 2780 O O . ILE A 1 337 ? 33.274 33.530 28.714 1.00 33.34 337 ILE A O 1
ATOM 2785 N N . VAL A 1 338 ? 33.721 33.416 26.498 1.00 35.52 338 VAL A N 1
ATOM 2786 C CA . VAL A 1 338 ? 34.463 32.161 26.599 1.00 32.45 338 VAL A CA 1
ATOM 2787 C C . VAL A 1 338 ? 35.900 32.414 26.169 1.00 39.24 338 VAL A C 1
ATOM 2788 O O . VAL A 1 338 ? 36.156 33.188 25.242 1.00 41.23 338 VAL A O 1
ATOM 2792 N N . ASN A 1 339 ? 36.834 31.754 26.844 1.00 37.25 339 ASN A N 1
ATOM 2793 C CA . ASN A 1 339 ? 38.254 31.900 26.567 1.00 37.59 339 ASN A CA 1
ATOM 2794 C C . ASN A 1 339 ? 38.684 30.853 25.541 1.00 36.91 339 ASN A C 1
ATOM 2795 O O . ASN A 1 339 ? 38.445 29.652 25.727 1.00 32.86 339 ASN A O 1
ATOM 2800 N N . ASP A 1 340 ? 39.343 31.303 24.471 1.00 42.98 340 ASP A N 1
ATOM 2801 C CA . ASP A 1 340 ? 39.754 30.362 23.435 1.00 47.62 340 ASP A CA 1
ATOM 2802 C C . ASP A 1 340 ? 40.840 29.409 23.930 1.00 47.73 340 ASP A C 1
ATOM 2803 O O . ASP A 1 340 ? 40.952 28.288 23.423 1.00 45.95 340 ASP A O 1
ATOM 2808 N N . GLU A 1 341 ? 41.632 29.814 24.924 1.00 42.71 341 GLU A N 1
ATOM 2809 C CA . GLU A 1 341 ? 42.664 28.930 25.461 1.00 41.12 341 GLU A CA 1
ATOM 2810 C C . GLU A 1 341 ? 42.101 27.863 26.413 1.00 43.66 341 GLU A C 1
ATOM 2811 O O . GLU A 1 341 ? 42.846 26.978 26.853 1.00 38.73 341 GLU A O 1
ATOM 2817 N N . LEU A 1 342 ? 40.808 27.913 26.725 1.00 36.18 342 LEU A N 1
ATOM 2818 C CA . LEU A 1 342 ? 40.179 26.964 27.641 1.00 37.14 342 LEU A CA 1
ATOM 2819 C C . LEU A 1 342 ? 39.148 26.083 26.943 1.00 34.58 342 LEU A C 1
ATOM 2820 O O . LEU A 1 342 ? 38.378 25.383 27.610 1.00 31.75 342 LEU A O 1
ATOM 2825 N N . LEU A 1 343 ? 39.095 26.124 25.619 1.00 36.43 343 LEU A N 1
ATOM 2826 C CA . LEU A 1 343 ? 38.220 25.252 24.850 1.00 34.83 343 LEU A CA 1
ATOM 2827 C C . LEU A 1 343 ? 38.723 23.821 24.960 1.00 33.84 343 LEU A C 1
ATOM 2828 O O . LEU A 1 343 ? 39.791 23.496 24.440 1.00 34.91 343 LEU A O 1
ATOM 2833 N N . ALA A 1 344 ? 37.966 22.969 25.647 1.00 31.46 344 ALA A N 1
ATOM 2834 C CA . ALA A 1 344 ? 38.302 21.560 25.823 1.00 35.88 344 ALA A CA 1
ATOM 2835 C C . ALA A 1 344 ? 37.558 20.693 24.817 1.00 32.70 344 ALA A C 1
ATOM 2836 O O . ALA A 1 344 ? 37.050 19.619 25.151 1.00 36.72 344 ALA A O 1
ATOM 2838 N N . ASP A 1 345 ? 37.492 21.148 23.566 1.00 34.83 345 ASP A N 1
ATOM 2839 C CA . ASP A 1 345 ? 36.561 20.614 22.581 1.00 36.33 345 ASP A CA 1
ATOM 2840 C C . ASP A 1 345 ? 37.043 21.018 21.197 1.00 45.67 345 ASP A C 1
ATOM 2841 O O . ASP A 1 345 ? 37.977 21.809 21.054 1.00 36.29 345 ASP A O 1
ATOM 2846 N N . LYS A 1 346 ? 36.386 20.467 20.177 1.00 46.16 346 LYS A N 1
ATOM 2847 C CA . LYS A 1 346 ? 36.649 20.868 18.801 1.00 54.68 346 LYS A CA 1
ATOM 2848 C C . LYS A 1 346 ? 36.199 22.303 18.573 1.00 51.64 346 LYS A C 1
ATOM 2849 O O . LYS A 1 346 ? 35.231 22.780 19.173 1.00 54.10 346 LYS A O 1
ATOM 2855 N N . LEU A 1 347 ? 36.919 22.995 17.697 1.00 60.10 347 LEU A N 1
ATOM 2856 C CA . LEU A 1 347 ? 36.528 24.338 17.296 1.00 70.89 347 LEU A CA 1
ATOM 2857 C C . LEU A 1 347 ? 35.268 24.274 16.443 1.00 71.24 347 LEU A C 1
ATOM 2858 O O . LEU A 1 347 ? 35.188 23.485 15.496 1.00 75.70 347 LEU A O 1
ATOM 2863 N N . GLY A 1 348 ? 34.283 25.111 16.768 1.00 68.33 348 GLY A N 1
ATOM 2864 C CA . GLY A 1 348 ? 33.035 25.095 16.034 1.00 80.58 348 GLY A CA 1
ATOM 2865 C C . GLY A 1 348 ? 32.323 26.430 16.054 1.00 94.18 348 GLY A C 1
ATOM 2866 O O . GLY A 1 348 ? 32.683 27.350 16.794 1.00 89.25 348 GLY A O 1
ATOM 2867 N N . LYS A 1 349 ? 31.293 26.519 15.213 1.00 98.16 349 LYS A N 1
ATOM 2868 C CA . LYS A 1 349 ? 30.431 27.695 15.149 1.00 91.42 349 LYS A CA 1
ATOM 2869 C C . LYS A 1 349 ? 29.650 27.813 16.452 1.00 88.49 349 LYS A C 1
ATOM 2870 O O . LYS A 1 349 ? 28.754 27.006 16.720 1.00 97.52 349 LYS A O 1
ATOM 2876 N N . ILE A 1 350 ? 29.991 28.802 17.274 1.00 75.91 350 ILE A N 1
ATOM 2877 C CA . ILE A 1 350 ? 29.252 29.093 18.498 1.00 79.94 350 ILE A CA 1
ATOM 2878 C C . ILE A 1 350 ? 28.892 30.575 18.488 1.00 73.81 350 ILE A C 1
ATOM 2879 O O . ILE A 1 350 ? 29.772 31.442 18.553 1.00 78.48 350 ILE A O 1
ATOM 2884 N N . HIS A 1 351 ? 27.606 30.868 18.356 1.00 77.79 351 HIS A N 1
ATOM 2885 C CA . HIS A 1 351 ? 27.134 32.240 18.383 1.00 84.49 351 HIS A CA 1
ATOM 2886 C C . HIS A 1 351 ? 26.404 32.477 19.696 1.00 68.57 351 HIS A C 1
ATOM 2887 O O . HIS A 1 351 ? 26.157 31.541 20.461 1.00 68.07 351 HIS A O 1
ATOM 2894 N N . ASP A 1 352 ? 26.075 33.745 19.949 1.00 61.22 352 ASP A N 1
ATOM 2895 C CA . ASP A 1 352 ? 25.471 34.295 21.157 1.00 64.87 352 ASP A CA 1
ATOM 2896 C C . ASP A 1 352 ? 26.513 34.514 22.250 1.00 54.00 352 ASP A C 1
ATOM 2897 O O . ASP A 1 352 ? 26.219 35.194 23.235 1.00 64.58 352 ASP A O 1
ATOM 2902 N N . VAL A 1 353 ? 27.715 33.965 22.117 1.00 53.85 353 VAL A N 1
ATOM 2903 C CA . VAL A 1 353 ? 28.783 34.176 23.082 1.00 38.38 353 VAL A CA 1
ATOM 2904 C C . VAL A 1 353 ? 29.866 35.018 22.430 1.00 49.46 353 VAL A C 1
ATOM 2905 O O . VAL A 1 353 ? 29.978 35.105 21.205 1.00 45.02 353 VAL A O 1
ATOM 2909 N N . ILE A 1 354 ? 30.684 35.639 23.271 1.00 43.99 354 ILE A N 1
ATOM 2910 C CA . ILE A 1 354 ? 31.858 36.375 22.819 1.00 46.18 354 ILE A CA 1
ATOM 2911 C C . ILE A 1 354 ? 33.082 35.527 23.098 1.00 42.14 354 ILE A C 1
ATOM 2912 O O . ILE A 1 354 ? 33.263 35.041 24.218 1.00 38.54 354 ILE A O 1
ATOM 2917 N N . VAL A 1 355 ? 33.920 35.340 22.087 1.00 40.80 355 VAL A N 1
ATOM 2918 C CA . VAL A 1 355 ? 35.102 34.494 22.208 1.00 43.84 355 VAL A CA 1
ATOM 2919 C C . VAL A 1 355 ? 36.325 35.373 22.401 1.00 46.32 355 VAL A C 1
ATOM 2920 O O . VAL A 1 355 ? 36.520 36.365 21.683 1.00 47.36 355 VAL A O 1
ATOM 2924 N N . MET A 1 356 ? 37.160 35.005 23.362 1.00 37.44 356 MET A N 1
ATOM 2925 C CA . MET A 1 356 ? 38.406 35.727 23.537 1.00 45.72 356 MET A CA 1
ATOM 2926 C C . MET A 1 356 ? 39.347 35.423 22.378 1.00 55.48 356 MET A C 1
ATOM 2927 O O . MET A 1 356 ? 39.175 34.452 21.637 1.00 50.13 356 MET A O 1
ATOM 2932 N N . ARG A 1 357 ? 40.353 36.279 22.233 1.00 45.19 357 ARG A N 1
ATOM 2933 C CA . ARG A 1 357 ? 41.437 36.123 21.268 1.00 52.39 357 ARG A CA 1
ATOM 2934 C C . ARG A 1 357 ? 42.748 35.992 22.030 1.00 48.19 357 ARG A C 1
ATOM 2935 O O . ARG A 1 357 ? 43.218 36.959 22.641 1.00 51.45 357 ARG A O 1
ATOM 2943 N N . LYS A 1 358 ? 43.331 34.793 21.995 1.00 52.28 358 LYS A N 1
ATOM 2944 C CA . LYS A 1 358 ? 44.597 34.505 22.668 1.00 58.81 358 LYS A CA 1
ATOM 2945 C C . LYS A 1 358 ? 44.515 34.828 24.159 1.00 61.57 358 LYS A C 1
ATOM 2946 O O . LYS A 1 358 ? 45.476 35.310 24.762 1.00 60.75 358 LYS A O 1
ATOM 2952 N N . GLY A 1 359 ? 43.351 34.571 24.759 1.00 54.14 359 GLY A N 1
ATOM 2953 C CA . GLY A 1 359 ? 43.167 34.774 26.183 1.00 46.88 359 GLY A CA 1
ATOM 2954 C C . GLY A 1 359 ? 42.848 36.192 26.605 1.00 54.26 359 GLY A C 1
ATOM 2955 O O . GLY A 1 359 ? 42.852 36.476 27.808 1.00 59.64 359 GLY A O 1
ATOM 2956 N N . LYS A 1 360 ? 42.569 37.089 25.662 1.00 50.90 360 LYS A N 1
ATOM 2957 C CA . LYS A 1 360 ? 42.248 38.478 25.961 1.00 48.42 360 LYS A CA 1
ATOM 2958 C C . LYS A 1 360 ? 40.839 38.805 25.480 1.00 45.85 360 LYS A C 1
ATOM 2959 O O . LYS A 1 360 ? 40.414 38.353 24.410 1.00 48.76 360 LYS A O 1
ATOM 2965 N N . ILE A 1 361 ? 40.127 39.599 26.268 1.00 45.77 361 ILE A N 1
ATOM 2966 C CA . ILE A 1 361 ? 38.749 39.990 25.938 1.00 50.54 361 ILE A CA 1
ATOM 2967 C C . ILE A 1 361 ? 38.761 41.014 24.808 1.00 49.88 361 ILE A C 1
ATOM 2968 O O . ILE A 1 361 ? 39.576 41.949 24.836 1.00 52.20 361 ILE A O 1
ATOM 2973 N N . PRO A 1 362 ? 37.892 40.877 23.790 1.00 52.80 362 PRO A N 1
ATOM 2974 C CA . PRO A 1 362 ? 37.770 41.922 22.758 1.00 56.35 362 PRO A CA 1
ATOM 2975 C C . PRO A 1 362 ? 36.796 43.021 23.170 1.00 45.05 362 PRO A C 1
ATOM 2976 O O . PRO A 1 362 ? 35.573 42.878 23.034 1.00 48.65 362 PRO A O 1
ATOM 2980 N N . TYR A 1 363 ? 37.318 44.131 23.682 1.00 51.12 363 TYR A N 1
ATOM 2981 C CA . TYR A 1 363 ? 36.442 45.085 24.356 1.00 49.48 363 TYR A CA 1
ATOM 2982 C C . TYR A 1 363 ? 35.464 45.769 23.405 1.00 52.17 363 TYR A C 1
ATOM 2983 O O . TYR A 1 363 ? 34.309 45.996 23.786 1.00 47.32 363 TYR A O 1
ATOM 2992 N N . LYS A 1 364 ? 35.873 46.064 22.166 1.00 43.44 364 LYS A N 1
ATOM 2993 C CA . LYS A 1 364 ? 34.942 46.725 21.252 1.00 48.39 364 LYS A CA 1
ATOM 2994 C C . LYS A 1 364 ? 33.762 45.822 20.925 1.00 46.65 364 LYS A C 1
ATOM 2995 O O . LYS A 1 364 ? 32.617 46.280 20.878 1.00 48.11 364 LYS A O 1
ATOM 3001 N N . GLU A 1 365 ? 34.019 44.534 20.707 1.00 45.82 365 GLU A N 1
ATOM 3002 C CA . GLU A 1 365 ? 32.924 43.601 20.480 1.00 48.18 365 GLU A CA 1
ATOM 3003 C C . GLU A 1 365 ? 32.025 43.498 21.705 1.00 43.12 365 GLU A C 1
ATOM 3004 O O . GLU A 1 365 ? 30.793 43.479 21.578 1.00 45.94 365 GLU A O 1
ATOM 3010 N N . VAL A 1 366 ? 32.623 43.439 22.899 1.00 36.83 366 VAL A N 1
ATOM 3011 C CA . VAL A 1 366 ? 31.841 43.397 24.132 1.00 41.87 366 VAL A CA 1
ATOM 3012 C C . VAL A 1 366 ? 31.008 44.668 24.289 1.00 42.26 366 VAL A C 1
ATOM 3013 O O . VAL A 1 366 ? 29.815 44.602 24.612 1.00 46.45 366 VAL A O 1
ATOM 3017 N N . ILE A 1 367 ? 31.609 45.841 24.044 1.00 44.94 367 ILE A N 1
ATOM 3018 C CA . ILE A 1 367 ? 30.864 47.100 24.143 1.00 44.15 367 ILE A CA 1
ATOM 3019 C C . ILE A 1 367 ? 29.660 47.098 23.209 1.00 46.82 367 ILE A C 1
ATOM 3020 O O . ILE A 1 367 ? 28.551 47.477 23.603 1.00 48.47 367 ILE A O 1
ATOM 3025 N N . LEU A 1 368 ? 29.857 46.682 21.954 1.00 49.20 368 LEU A N 1
ATOM 3026 C CA . LEU A 1 368 ? 28.765 46.745 20.983 1.00 47.76 368 LEU A CA 1
ATOM 3027 C C . LEU A 1 368 ? 27.648 45.770 21.328 1.00 42.65 368 LEU A C 1
ATOM 3028 O O . LEU A 1 368 ? 26.463 46.108 21.212 1.00 50.76 368 LEU A O 1
ATOM 3033 N N . LYS A 1 369 ? 28.003 44.543 21.713 1.00 45.42 369 LYS A N 1
ATOM 3034 C CA . LYS A 1 369 ? 26.986 43.591 22.142 1.00 48.26 369 LYS A CA 1
ATOM 3035 C C . LYS A 1 369 ? 26.222 44.123 23.347 1.00 42.96 369 LYS A C 1
ATOM 3036 O O . LYS A 1 369 ? 24.990 44.043 23.396 1.00 55.25 369 LYS A O 1
ATOM 3042 N N . LEU A 1 370 ? 26.938 44.694 24.317 1.00 51.88 370 LEU A N 1
ATOM 3043 C CA . LEU A 1 370 ? 26.285 45.243 25.501 1.00 49.53 370 LEU A CA 1
ATOM 3044 C C . LEU A 1 370 ? 25.334 46.376 25.130 1.00 54.30 370 LEU A C 1
ATOM 3045 O O . LEU A 1 370 ? 24.204 46.426 25.630 1.00 53.52 370 LEU A O 1
ATOM 3050 N N . LYS A 1 371 ? 25.764 47.283 24.241 1.00 55.63 371 LYS A N 1
ATOM 3051 C CA . LYS A 1 371 ? 24.871 48.334 23.751 1.00 52.23 371 LYS A CA 1
ATOM 3052 C C . LYS A 1 371 ? 23.613 47.741 23.132 1.00 60.72 371 LYS A C 1
ATOM 3053 O O . LYS A 1 371 ? 22.497 48.208 23.392 1.00 64.08 371 LYS A O 1
ATOM 3059 N N . GLU A 1 372 ? 23.776 46.722 22.288 1.00 56.13 372 GLU A N 1
ATOM 3060 C CA . GLU A 1 372 ? 22.617 46.090 21.668 1.00 60.61 372 GLU A CA 1
ATOM 3061 C C . GLU A 1 372 ? 21.722 45.429 22.714 1.00 56.63 372 GLU A C 1
ATOM 3062 O O . GLU A 1 372 ? 20.490 45.541 22.651 1.00 62.38 372 GLU A O 1
ATOM 3068 N N . MET A 1 373 ? 22.325 44.768 23.707 1.00 59.30 373 MET A N 1
ATOM 3069 C CA . MET A 1 373 ? 21.535 44.098 24.734 1.00 53.36 373 MET A CA 1
ATOM 3070 C C . MET A 1 373 ? 20.888 45.092 25.693 1.00 60.95 373 MET A C 1
ATOM 3071 O O . MET A 1 373 ? 19.816 44.810 26.238 1.00 75.85 373 MET A O 1
ATOM 3076 N N . LEU A 1 374 ? 21.497 46.256 25.902 1.00 60.64 374 LEU A N 1
ATOM 3077 C CA . LEU A 1 374 ? 20.995 47.189 26.904 1.00 56.78 374 LEU A CA 1
ATOM 3078 C C . LEU A 1 374 ? 19.929 48.134 26.365 1.00 77.92 374 LEU A C 1
ATOM 3079 O O . LEU A 1 374 ? 19.461 49.003 27.109 1.00 80.30 374 LEU A O 1
ATOM 3084 N N . ASN A 1 375 ? 19.544 48.004 25.100 1.00 78.67 375 ASN A N 1
ATOM 3085 C CA . ASN A 1 375 ? 18.493 48.851 24.540 1.00 87.76 375 ASN A CA 1
ATOM 3086 C C . ASN A 1 375 ? 17.302 48.011 24.091 1.00 87.99 375 ASN A C 1
ATOM 3087 O O . ASN A 1 375 ? 16.800 47.179 24.848 1.00 95.89 375 ASN A O 1
ATOM 3092 N N . MET B 1 1 ? 60.939 18.077 13.861 1.00 84.61 1 MET B N 1
ATOM 3093 C CA . MET B 1 1 ? 61.191 17.053 12.850 1.00 79.76 1 MET B CA 1
ATOM 3094 C C . MET B 1 1 ? 61.414 15.682 13.468 1.00 71.72 1 MET B C 1
ATOM 3095 O O . MET B 1 1 ? 62.337 14.957 13.072 1.00 72.11 1 MET B O 1
ATOM 3100 N N . LEU B 1 2 ? 60.538 15.328 14.414 1.00 67.70 2 LEU B N 1
ATOM 3101 C CA . LEU B 1 2 ? 60.716 14.133 15.209 1.00 81.93 2 LEU B CA 1
ATOM 3102 C C . LEU B 1 2 ? 59.443 13.384 15.584 1.00 85.80 2 LEU B C 1
ATOM 3103 O O . LEU B 1 2 ? 58.425 14.014 15.922 1.00 78.76 2 LEU B O 1
ATOM 3108 N N . PRO B 1 3 ? 59.474 12.029 15.504 1.00 114.30 3 PRO B N 1
ATOM 3109 C CA . PRO B 1 3 ? 58.535 11.203 16.280 1.00 95.53 3 PRO B CA 1
ATOM 3110 C C . PRO B 1 3 ? 59.222 10.205 17.219 1.00 83.98 3 PRO B C 1
ATOM 3111 O O . PRO B 1 3 ? 60.086 9.439 16.784 1.00 85.07 3 PRO B O 1
ATOM 3115 N N . LYS B 1 4 ? 58.824 10.184 18.496 1.00 86.33 4 LYS B N 1
ATOM 3116 C CA . LYS B 1 4 ? 59.474 9.332 19.492 1.00 84.23 4 LYS B CA 1
ATOM 3117 C C . LYS B 1 4 ? 59.281 7.848 19.142 1.00 75.52 4 LYS B C 1
ATOM 3118 O O . LYS B 1 4 ? 58.335 7.466 18.450 1.00 91.90 4 LYS B O 1
ATOM 3124 N N . GLU B 1 5 ? 60.186 6.999 19.642 1.00 74.41 5 GLU B N 1
ATOM 3125 C CA . GLU B 1 5 ? 60.094 5.567 19.387 1.00 71.04 5 GLU B CA 1
ATOM 3126 C C . GLU B 1 5 ? 60.724 4.760 20.517 1.00 63.09 5 GLU B C 1
ATOM 3127 O O . GLU B 1 5 ? 61.303 5.304 21.460 1.00 76.80 5 GLU B O 1
ATOM 3133 N N . LEU B 1 6 ? 60.631 3.433 20.368 1.00 51.76 6 LEU B N 1
ATOM 3134 C CA . LEU B 1 6 ? 61.201 2.456 21.289 1.00 56.89 6 LEU B CA 1
ATOM 3135 C C . LEU B 1 6 ? 62.653 2.193 20.895 1.00 51.60 6 LEU B C 1
ATOM 3136 O O . LEU B 1 6 ? 62.940 1.955 19.718 1.00 51.51 6 LEU B O 1
ATOM 3141 N N . LEU B 1 7 ? 63.555 2.174 21.886 1.00 53.68 7 LEU B N 1
ATOM 3142 C CA . LEU B 1 7 ? 64.986 2.378 21.625 1.00 48.91 7 LEU B CA 1
ATOM 3143 C C . LEU B 1 7 ? 65.601 1.303 20.721 1.00 47.23 7 LEU B C 1
ATOM 3144 O O . LEU B 1 7 ? 66.389 1.616 19.825 1.00 78.37 7 LEU B O 1
ATOM 3149 N N . ASP B 1 8 ? 65.327 0.034 20.983 1.00 42.59 8 ASP B N 1
ATOM 3150 C CA . ASP B 1 8 ? 65.998 -1.080 20.300 1.00 32.16 8 ASP B CA 1
ATOM 3151 C C . ASP B 1 8 ? 67.503 -0.920 20.036 1.00 32.49 8 ASP B C 1
ATOM 3152 O O . ASP B 1 8 ? 67.945 -0.495 18.955 1.00 27.11 8 ASP B O 1
ATOM 3157 N N . ALA B 1 9 ? 68.303 -1.323 21.011 1.00 31.99 9 ALA B N 1
ATOM 3158 C CA . ALA B 1 9 ? 69.748 -1.211 20.911 1.00 37.88 9 ALA B CA 1
ATOM 3159 C C . ALA B 1 9 ? 70.392 -2.501 21.395 1.00 31.60 9 ALA B C 1
ATOM 3160 O O . ALA B 1 9 ? 69.744 -3.331 22.032 1.00 31.69 9 ALA B O 1
ATOM 3162 N N . THR B 1 10 ? 71.683 -2.652 21.098 1.00 29.74 10 THR B N 1
ATOM 3163 C CA . THR B 1 10 ? 72.512 -3.728 21.630 1.00 33.95 10 THR B CA 1
ATOM 3164 C C . THR B 1 10 ? 73.597 -3.094 22.482 1.00 33.68 10 THR B C 1
ATOM 3165 O O . THR B 1 10 ? 74.213 -2.111 22.061 1.00 34.21 10 THR B O 1
ATOM 3169 N N . ARG B 1 11 ? 73.828 -3.634 23.673 1.00 29.20 11 ARG B N 1
ATOM 3170 C CA . ARG B 1 11 ? 74.837 -3.087 24.572 1.00 33.46 11 ARG B CA 1
ATOM 3171 C C . ARG B 1 11 ? 75.887 -4.155 24.835 1.00 40.23 11 ARG B C 1
ATOM 3172 O O . ARG B 1 11 ? 75.550 -5.291 25.182 1.00 34.89 11 ARG B O 1
ATOM 3180 N N . ARG B 1 12 ? 77.158 -3.793 24.669 1.00 37.59 12 ARG B N 1
ATOM 3181 C CA . ARG B 1 12 ? 78.230 -4.771 24.832 1.00 44.72 12 ARG B CA 1
ATOM 3182 C C . ARG B 1 12 ? 79.503 -4.038 25.229 1.00 32.77 12 ARG B C 1
ATOM 3183 O O . ARG B 1 12 ? 79.959 -3.155 24.492 1.00 34.89 12 ARG B O 1
ATOM 3191 N N . ARG B 1 13 ? 80.066 -4.384 26.387 1.00 38.02 13 ARG B N 1
ATOM 3192 C CA . ARG B 1 13 ? 81.378 -3.868 26.817 1.00 50.68 13 ARG B CA 1
ATOM 3193 C C . ARG B 1 13 ? 81.489 -2.343 26.690 1.00 45.82 13 ARG B C 1
ATOM 3194 O O . ARG B 1 13 ? 82.428 -1.814 26.088 1.00 42.66 13 ARG B O 1
ATOM 3202 N N . GLY B 1 14 ? 80.530 -1.627 27.274 1.00 40.37 14 GLY B N 1
ATOM 3203 C CA . GLY B 1 14 ? 80.589 -0.174 27.293 1.00 38.90 14 GLY B CA 1
ATOM 3204 C C . GLY B 1 14 ? 80.259 0.509 25.980 1.00 36.53 14 GLY B C 1
ATOM 3205 O O . GLY B 1 14 ? 80.483 1.723 25.853 1.00 30.19 14 GLY B O 1
ATOM 3206 N N . LYS B 1 15 ? 79.776 -0.227 24.986 1.00 26.69 15 LYS B N 1
ATOM 3207 C CA . LYS B 1 15 ? 79.378 0.355 23.715 1.00 24.23 15 LYS B CA 1
ATOM 3208 C C . LYS B 1 15 ? 77.913 0.039 23.482 1.00 27.22 15 LYS B C 1
ATOM 3209 O O . LYS B 1 15 ? 77.408 -0.990 23.935 1.00 29.26 15 LYS B O 1
ATOM 3215 N N . ILE B 1 16 ? 77.223 0.938 22.795 1.00 26.95 16 ILE B N 1
ATOM 3216 C CA . ILE B 1 16 ? 75.817 0.733 22.479 1.00 26.72 16 ILE B CA 1
ATOM 3217 C C . ILE B 1 16 ? 75.643 0.892 20.973 1.00 25.82 16 ILE B C 1
ATOM 3218 O O . ILE B 1 16 ? 76.230 1.787 20.353 1.00 27.60 16 ILE B O 1
ATOM 3223 N N . TYR B 1 17 ? 74.889 -0.022 20.377 1.00 24.89 17 TYR B N 1
ATOM 3224 C CA . TYR B 1 17 ? 74.644 -0.033 18.940 1.00 25.01 17 TYR B CA 1
ATOM 3225 C C . TYR B 1 17 ? 73.146 -0.029 18.690 1.00 29.58 17 TYR B C 1
ATOM 3226 O O . TYR B 1 17 ? 72.393 -0.678 19.414 1.00 30.10 17 TYR B O 1
ATOM 3235 N N . LEU B 1 18 ? 72.717 0.654 17.630 1.00 24.93 18 LEU B N 1
ATOM 3236 C CA . LEU B 1 18 ? 71.301 0.720 17.302 1.00 27.08 18 LEU B CA 1
ATOM 3237 C C . LEU B 1 18 ? 70.943 -0.386 16.319 1.00 30.99 18 LEU B C 1
ATOM 3238 O O . LEU B 1 18 ? 71.700 -0.669 15.387 1.00 27.78 18 LEU B O 1
ATOM 3243 N N . LYS B 1 19 ? 69.775 -0.996 16.529 1.00 24.10 19 LYS B N 1
ATOM 3244 C CA . LYS B 1 19 ? 69.253 -2.041 15.648 1.00 30.05 19 LYS B CA 1
ATOM 3245 C C . LYS B 1 19 ? 68.508 -1.376 14.495 1.00 26.66 19 LYS B C 1
ATOM 3246 O O . LYS B 1 19 ? 67.272 -1.352 14.438 1.00 24.37 19 LYS B O 1
ATOM 3252 N N . PHE B 1 20 ? 69.275 -0.839 13.548 1.00 25.71 20 PHE B N 1
ATOM 3253 C CA . PHE B 1 20 ? 68.666 -0.177 12.396 1.00 25.54 20 PHE B CA 1
ATOM 3254 C C . PHE B 1 20 ? 67.966 -1.199 11.515 1.00 35.83 20 PHE B C 1
ATOM 3255 O O . PHE B 1 20 ? 68.333 -2.375 11.497 1.00 28.59 20 PHE B O 1
ATOM 3263 N N . ALA B 1 21 ? 66.930 -0.751 10.800 1.00 23.10 21 ALA B N 1
ATOM 3264 C CA . ALA B 1 21 ? 66.311 -1.584 9.784 1.00 24.41 21 ALA B CA 1
ATOM 3265 C C . ALA B 1 21 ? 67.116 -1.512 8.489 1.00 24.98 21 ALA B C 1
ATOM 3266 O O . ALA B 1 21 ? 67.753 -0.496 8.199 1.00 25.52 21 ALA B O 1
ATOM 3268 N N . SER B 1 22 ? 67.059 -2.578 7.694 1.00 30.44 22 SER B N 1
ATOM 3269 C CA . SER B 1 22 ? 67.764 -2.623 6.403 1.00 28.21 22 SER B CA 1
ATOM 3270 C C . SER B 1 22 ? 66.852 -3.315 5.395 1.00 35.42 22 SER B C 1
ATOM 3271 O O . SER B 1 22 ? 65.672 -3.561 5.662 1.00 32.76 22 SER B O 1
ATOM 3274 N N . GLU B 1 23 ? 67.398 -3.683 4.225 1.00 33.77 23 GLU B N 1
ATOM 3275 C CA . GLU B 1 23 ? 66.590 -4.422 3.261 1.00 36.42 23 GLU B CA 1
ATOM 3276 C C . GLU B 1 23 ? 66.169 -5.778 3.803 1.00 33.63 23 GLU B C 1
ATOM 3277 O O . GLU B 1 23 ? 65.242 -6.383 3.262 1.00 36.69 23 GLU B O 1
ATOM 3283 N N . GLU B 1 24 ? 66.815 -6.269 4.865 1.00 31.45 24 GLU B N 1
ATOM 3284 C CA . GLU B 1 24 ? 66.373 -7.506 5.502 1.00 35.72 24 GLU B CA 1
ATOM 3285 C C . GLU B 1 24 ? 64.999 -7.350 6.150 1.00 38.72 24 GLU B C 1
ATOM 3286 O O . GLU B 1 24 ? 64.333 -8.350 6.435 1.00 35.65 24 GLU B O 1
ATOM 3292 N N . HIS B 1 25 ? 64.560 -6.120 6.396 1.00 28.26 25 HIS B N 1
ATOM 3293 C CA . HIS B 1 25 ? 63.265 -5.866 7.008 1.00 28.91 25 HIS B CA 1
ATOM 3294 C C . HIS B 1 25 ? 62.225 -5.392 6.002 1.00 29.08 25 HIS B C 1
ATOM 3295 O O . HIS B 1 25 ? 61.148 -4.932 6.402 1.00 27.84 25 HIS B O 1
ATOM 3302 N N . PHE B 1 26 ? 62.504 -5.548 4.705 1.00 28.59 26 PHE B N 1
ATOM 3303 C CA . PHE B 1 26 ? 61.576 -5.109 3.668 1.00 30.26 26 PHE B CA 1
ATOM 3304 C C . PHE B 1 26 ? 60.229 -5.823 3.770 1.00 31.67 26 PHE B C 1
ATOM 3305 O O . PHE B 1 26 ? 59.172 -5.184 3.712 1.00 31.10 26 PHE B O 1
ATOM 3313 N N . ARG B 1 27 ? 60.243 -7.156 3.883 1.00 30.14 27 ARG B N 1
ATOM 3314 C CA . ARG B 1 27 ? 58.981 -7.891 3.958 1.00 35.03 27 ARG B CA 1
ATOM 3315 C C . ARG B 1 27 ? 58.161 -7.488 5.183 1.00 29.90 27 ARG B C 1
ATOM 3316 O O . ARG B 1 27 ? 56.929 -7.442 5.119 1.00 31.13 27 ARG B O 1
ATOM 3324 N N . LEU B 1 28 ? 58.819 -7.212 6.311 1.00 30.13 28 LEU B N 1
ATOM 3325 C CA . LEU B 1 28 ? 58.095 -6.725 7.483 1.00 29.73 28 LEU B CA 1
ATOM 3326 C C . LEU B 1 28 ? 57.459 -5.363 7.221 1.00 31.62 28 LEU B C 1
ATOM 3327 O O . LEU B 1 28 ? 56.306 -5.120 7.610 1.00 28.84 28 LEU B O 1
ATOM 3332 N N . ALA B 1 29 ? 58.207 -4.451 6.591 1.00 25.98 29 ALA B N 1
ATOM 3333 C CA . ALA B 1 29 ? 57.661 -3.137 6.266 1.00 27.86 29 ALA B CA 1
ATOM 3334 C C . ALA B 1 29 ? 56.475 -3.265 5.329 1.00 27.74 29 ALA B C 1
ATOM 3335 O O . ALA B 1 29 ? 55.455 -2.600 5.526 1.00 28.52 29 ALA B O 1
ATOM 3337 N N . ARG B 1 30 ? 56.591 -4.123 4.308 1.00 28.54 30 ARG B N 1
ATOM 3338 C CA . ARG B 1 30 ? 55.468 -4.384 3.410 1.00 30.16 30 ARG B CA 1
ATOM 3339 C C . ARG B 1 30 ? 54.250 -4.900 4.176 1.00 33.27 30 ARG B C 1
ATOM 3340 O O . ARG B 1 30 ? 53.119 -4.461 3.927 1.00 31.58 30 ARG B O 1
ATOM 3348 N N . ALA B 1 31 ? 54.459 -5.801 5.140 1.00 34.25 31 ALA B N 1
ATOM 3349 C CA . ALA B 1 31 ? 53.324 -6.347 5.880 1.00 36.35 31 ALA B CA 1
ATOM 3350 C C . ALA B 1 31 ? 52.669 -5.297 6.766 1.00 34.94 31 ALA B C 1
ATOM 3351 O O . ALA B 1 31 ? 51.438 -5.290 6.921 1.00 32.02 31 ALA B O 1
ATOM 3353 N N . VAL B 1 32 ? 53.461 -4.408 7.364 1.00 27.21 32 VAL B N 1
ATOM 3354 C CA . VAL B 1 32 ? 52.870 -3.341 8.164 1.00 26.80 32 VAL B CA 1
ATOM 3355 C C . VAL B 1 32 ? 52.087 -2.394 7.273 1.00 33.72 32 VAL B C 1
ATOM 3356 O O . VAL B 1 32 ? 50.959 -2.013 7.595 1.00 29.00 32 VAL B O 1
ATOM 3360 N N . ILE B 1 33 ? 52.672 -2.002 6.134 1.00 27.60 33 ILE B N 1
ATOM 3361 C CA . ILE B 1 33 ? 51.955 -1.128 5.209 1.00 30.16 33 ILE B CA 1
ATOM 3362 C C . ILE B 1 33 ? 50.644 -1.774 4.768 1.00 34.81 33 ILE B C 1
ATOM 3363 O O . ILE B 1 33 ? 49.603 -1.109 4.699 1.00 34.26 33 ILE B O 1
ATOM 3368 N N . LEU B 1 34 ? 50.664 -3.080 4.479 1.00 32.61 34 LEU B N 1
ATOM 3369 C CA . LEU B 1 34 ? 49.433 -3.746 4.047 1.00 33.73 34 LEU B CA 1
ATOM 3370 C C . LEU B 1 34 ? 48.388 -3.785 5.163 1.00 34.94 34 LEU B C 1
ATOM 3371 O O . LEU B 1 34 ? 47.180 -3.736 4.882 1.00 40.43 34 LEU B O 1
ATOM 3376 N N . ALA B 1 35 ? 48.829 -3.899 6.420 1.00 32.03 35 ALA B N 1
ATOM 3377 C CA . ALA B 1 35 ? 47.891 -3.882 7.538 1.00 35.45 35 ALA B CA 1
ATOM 3378 C C . ALA B 1 35 ? 47.141 -2.559 7.595 1.00 37.51 35 ALA B C 1
ATOM 3379 O O . ALA B 1 35 ? 45.935 -2.529 7.880 1.00 37.28 35 ALA B O 1
ATOM 3381 N N . PHE B 1 36 ? 47.835 -1.455 7.295 1.00 34.02 36 PHE B N 1
ATOM 3382 C CA . PHE B 1 36 ? 47.187 -0.142 7.239 1.00 35.22 36 PHE B CA 1
ATOM 3383 C C . PHE B 1 36 ? 46.277 -0.022 6.024 1.00 39.50 36 PHE B C 1
ATOM 3384 O O . PHE B 1 36 ? 45.114 0.388 6.144 1.00 37.46 36 PHE B O 1
ATOM 3392 N N . LYS B 1 37 ? 46.793 -0.353 4.837 1.00 35.57 37 LYS B N 1
ATOM 3393 C CA . LYS B 1 37 ? 45.981 -0.220 3.633 1.00 41.27 37 LYS B CA 1
ATOM 3394 C C . LYS B 1 37 ? 44.712 -1.059 3.723 1.00 48.76 37 LYS B C 1
ATOM 3395 O O . LYS B 1 37 ? 43.634 -0.608 3.314 1.00 48.50 37 LYS B O 1
ATOM 3401 N N . SER B 1 38 ? 44.815 -2.275 4.267 1.00 39.71 38 SER B N 1
ATOM 3402 C CA . SER B 1 38 ? 43.656 -3.153 4.383 1.00 47.77 38 SER B CA 1
ATOM 3403 C C . SER B 1 38 ? 42.712 -2.744 5.512 1.00 40.93 38 SER B C 1
ATOM 3404 O O . SER B 1 38 ? 41.670 -3.383 5.680 1.00 47.60 38 SER B O 1
ATOM 3407 N N . SER B 1 39 ? 43.040 -1.711 6.293 1.00 40.28 39 SER B N 1
ATOM 3408 C CA . SER B 1 39 ? 42.190 -1.278 7.398 1.00 39.53 39 SER B CA 1
ATOM 3409 C C . SER B 1 39 ? 41.464 0.035 7.135 1.00 45.78 39 SER B C 1
ATOM 3410 O O . SER B 1 39 ? 40.794 0.542 8.039 1.00 36.90 39 SER B O 1
ATOM 3413 N N . VAL B 1 40 ? 41.581 0.606 5.936 1.00 46.09 40 VAL B N 1
ATOM 3414 C CA . VAL B 1 40 ? 40.892 1.860 5.646 1.00 45.56 40 VAL B CA 1
ATOM 3415 C C . VAL B 1 40 ? 39.386 1.647 5.738 1.00 54.27 40 VAL B C 1
ATOM 3416 O O . VAL B 1 40 ? 38.843 0.686 5.178 1.00 45.14 40 VAL B O 1
ATOM 3420 N N . GLY B 1 41 ? 38.703 2.556 6.441 1.00 44.17 41 GLY B N 1
ATOM 3421 C CA . GLY B 1 41 ? 37.299 2.400 6.750 1.00 45.92 41 GLY B CA 1
ATOM 3422 C C . GLY B 1 41 ? 37.021 1.648 8.032 1.00 47.69 41 GLY B C 1
ATOM 3423 O O . GLY B 1 41 ? 35.870 1.637 8.491 1.00 49.38 41 GLY B O 1
ATOM 3424 N N . GLN B 1 42 ? 38.034 1.036 8.636 1.00 46.89 42 GLN B N 1
ATOM 3425 C CA . GLN B 1 42 ? 37.878 0.297 9.879 1.00 40.36 42 GLN B CA 1
ATOM 3426 C C . GLN B 1 42 ? 38.367 1.124 11.061 1.00 40.33 42 GLN B C 1
ATOM 3427 O O . GLN B 1 42 ? 38.996 2.175 10.908 1.00 37.22 42 GLN B O 1
ATOM 3433 N N . LYS B 1 43 ? 38.053 0.634 12.255 1.00 36.06 43 LYS B N 1
ATOM 3434 C CA . LYS B 1 43 ? 38.411 1.310 13.492 1.00 36.66 43 LYS B CA 1
ATOM 3435 C C . LYS B 1 43 ? 39.867 1.051 13.868 1.00 35.08 43 LYS B C 1
ATOM 3436 O O . LYS B 1 43 ? 40.450 0.018 13.521 1.00 36.27 43 LYS B O 1
ATOM 3442 N N . TYR B 1 44 ? 40.444 2.017 14.592 1.00 30.23 44 TYR B N 1
ATOM 3443 C CA . TYR B 1 44 ? 41.816 1.919 15.092 1.00 34.91 44 TYR B CA 1
ATOM 3444 C C . TYR B 1 44 ? 42.058 0.607 15.829 1.00 39.40 44 TYR B C 1
ATOM 3445 O O . TYR B 1 44 ? 43.112 -0.017 15.668 1.00 32.23 44 TYR B O 1
ATOM 3454 N N . GLU B 1 45 ? 41.090 0.172 16.644 1.00 36.36 45 GLU B N 1
ATOM 3455 C CA . GLU B 1 45 ? 41.203 -1.110 17.342 1.00 40.07 45 GLU B CA 1
ATOM 3456 C C . GLU B 1 45 ? 41.408 -2.286 16.386 1.00 39.30 45 GLU B C 1
ATOM 3457 O O . GLU B 1 45 ? 42.161 -3.219 16.691 1.00 39.79 45 GLU B O 1
ATOM 3463 N N . ASP B 1 46 ? 40.692 -2.298 15.259 1.00 34.06 46 ASP B N 1
ATOM 3464 C CA . ASP B 1 46 ? 40.842 -3.395 14.311 1.00 37.57 46 ASP B CA 1
ATOM 3465 C C . ASP B 1 46 ? 42.215 -3.371 13.647 1.00 43.69 46 ASP B C 1
ATOM 3466 O O . ASP B 1 46 ? 42.796 -4.430 13.359 1.00 35.23 46 ASP B O 1
ATOM 3471 N N . LEU B 1 47 ? 42.727 -2.172 13.352 1.00 33.25 47 LEU B N 1
ATOM 3472 C CA . LEU B 1 47 ? 44.093 -2.051 12.843 1.00 33.76 47 LEU B CA 1
ATOM 3473 C C . LEU B 1 47 ? 45.096 -2.582 13.856 1.00 33.11 47 LEU B C 1
ATOM 3474 O O . LEU B 1 47 ? 45.967 -3.391 13.521 1.00 31.32 47 LEU B O 1
ATOM 3479 N N . GLN B 1 48 ? 44.979 -2.151 15.112 1.00 31.75 48 GLN B N 1
ATOM 3480 C CA . GLN B 1 48 ? 45.946 -2.576 16.122 1.00 33.06 48 GLN B CA 1
ATOM 3481 C C . GLN B 1 48 ? 45.912 -4.087 16.340 1.00 39.73 48 GLN B C 1
ATOM 3482 O O . GLN B 1 48 ? 46.951 -4.701 16.610 1.00 33.52 48 GLN B O 1
ATOM 3488 N N . GLU B 1 49 ? 44.734 -4.709 16.225 1.00 33.41 49 GLU B N 1
ATOM 3489 C CA . GLU B 1 49 ? 44.664 -6.162 16.390 1.00 39.13 49 GLU B CA 1
ATOM 3490 C C . GLU B 1 49 ? 45.451 -6.888 15.303 1.00 33.40 49 GLU B C 1
ATOM 3491 O O . GLU B 1 49 ? 46.073 -7.922 15.566 1.00 33.74 49 GLU B O 1
ATOM 3497 N N . LYS B 1 50 ? 45.440 -6.366 14.070 1.00 31.89 50 LYS B N 1
ATOM 3498 C CA . LYS B 1 50 ? 46.254 -6.964 13.014 1.00 37.81 50 LYS B CA 1
ATOM 3499 C C . LYS B 1 50 ? 47.738 -6.848 13.342 1.00 40.35 50 LYS B C 1
ATOM 3500 O O . LYS B 1 50 ? 48.530 -7.744 13.020 1.00 34.71 50 LYS B O 1
ATOM 3506 N N . LEU B 1 51 ? 48.133 -5.742 13.976 1.00 30.73 51 LEU B N 1
ATOM 3507 C CA . LEU B 1 51 ? 49.537 -5.541 14.320 1.00 34.52 51 LEU B CA 1
ATOM 3508 C C . LEU B 1 51 ? 49.945 -6.433 15.485 1.00 38.20 51 LEU B C 1
ATOM 3509 O O . LEU B 1 51 ? 51.053 -6.990 15.487 1.00 33.84 51 LEU B O 1
ATOM 3514 N N . ARG B 1 52 ? 49.060 -6.585 16.484 1.00 33.63 52 ARG B N 1
ATOM 3515 C CA . ARG B 1 52 ? 49.339 -7.506 17.585 1.00 36.97 52 ARG B CA 1
ATOM 3516 C C . ARG B 1 52 ? 49.497 -8.936 17.081 1.00 43.87 52 ARG B C 1
ATOM 3517 O O . ARG B 1 52 ? 50.336 -9.697 17.583 1.00 43.09 52 ARG B O 1
ATOM 3525 N N . HIS B 1 53 ? 48.692 -9.320 16.091 1.00 37.81 53 HIS B N 1
ATOM 3526 C CA . HIS B 1 53 ? 48.748 -10.685 15.580 1.00 47.32 53 HIS B CA 1
ATOM 3527 C C . HIS B 1 53 ? 50.067 -10.952 14.860 1.00 44.23 53 HIS B C 1
ATOM 3528 O O . HIS B 1 53 ? 50.644 -12.041 14.980 1.00 38.17 53 HIS B O 1
ATOM 3535 N N . MET B 1 54 ? 50.584 -9.964 14.131 1.00 37.71 54 MET B N 1
ATOM 3536 C CA . MET B 1 54 ? 51.803 -10.198 13.360 1.00 41.65 54 MET B CA 1
ATOM 3537 C C . MET B 1 54 ? 53.069 -10.147 14.215 1.00 37.24 54 MET B C 1
ATOM 3538 O O . MET B 1 54 ? 54.100 -10.693 13.819 1.00 40.02 54 MET B O 1
ATOM 3543 N N . GLU B 1 55 ? 53.001 -9.531 15.389 1.00 32.78 55 GLU B N 1
ATOM 3544 C CA . GLU B 1 55 ? 54.157 -9.346 16.263 1.00 36.60 55 GLU B CA 1
ATOM 3545 C C . GLU B 1 55 ? 54.735 -10.659 16.777 1.00 33.29 55 GLU B C 1
ATOM 3546 O O . GLU B 1 55 ? 54.007 -11.596 17.112 1.00 38.31 55 GLU B O 1
ATOM 3552 N N . ARG B 1 56 ? 56.062 -10.703 16.866 1.00 37.93 56 ARG B N 1
ATOM 3553 C CA . ARG B 1 56 ? 56.791 -11.806 17.480 1.00 35.85 56 ARG B CA 1
ATOM 3554 C C . ARG B 1 56 ? 57.861 -11.216 18.389 1.00 39.10 56 ARG B C 1
ATOM 3555 O O . ARG B 1 56 ? 58.157 -10.021 18.329 1.00 34.74 56 ARG B O 1
ATOM 3563 N N . ALA B 1 57 ? 58.464 -12.078 19.217 1.00 34.13 57 ALA B N 1
ATOM 3564 C CA . ALA B 1 57 ? 59.508 -11.641 20.141 1.00 35.96 57 ALA B CA 1
ATOM 3565 C C . ALA B 1 57 ? 60.601 -10.851 19.429 1.00 40.06 57 ALA B C 1
ATOM 3566 O O . ALA B 1 57 ? 61.048 -9.807 19.913 1.00 39.21 57 ALA B O 1
ATOM 3568 N N . GLU B 1 58 ? 61.036 -11.331 18.267 1.00 34.01 58 GLU B N 1
ATOM 3569 C CA . GLU B 1 58 ? 62.202 -10.771 17.599 1.00 35.31 58 GLU B CA 1
ATOM 3570 C C . GLU B 1 58 ? 61.908 -9.507 16.799 1.00 39.96 58 GLU B C 1
ATOM 3571 O O . GLU B 1 58 ? 62.854 -8.814 16.409 1.00 40.39 58 GLU B O 1
ATOM 3577 N N . ASN B 1 59 ? 60.641 -9.166 16.546 1.00 39.04 59 ASN B N 1
ATOM 3578 C CA . ASN B 1 59 ? 60.350 -8.065 15.634 1.00 36.46 59 ASN B CA 1
ATOM 3579 C C . ASN B 1 59 ? 59.352 -7.036 16.158 1.00 29.18 59 ASN B C 1
ATOM 3580 O O . ASN B 1 59 ? 58.993 -6.116 15.414 1.00 31.21 59 ASN B O 1
ATOM 3585 N N . TYR B 1 60 ? 58.878 -7.167 17.398 1.00 27.58 60 TYR B N 1
ATOM 3586 C CA . TYR B 1 60 ? 57.769 -6.327 17.843 1.00 29.22 60 TYR B CA 1
ATOM 3587 C C . TYR B 1 60 ? 58.149 -4.856 17.893 1.00 28.49 60 TYR B C 1
ATOM 3588 O O . TYR B 1 60 ? 57.288 -3.995 17.671 1.00 26.65 60 TYR B O 1
ATOM 3597 N N . ARG B 1 61 ? 59.421 -4.538 18.158 1.00 24.67 61 ARG B N 1
ATOM 3598 C CA . ARG B 1 61 ? 59.816 -3.134 18.212 1.00 25.86 61 ARG B CA 1
ATOM 3599 C C . ARG B 1 61 ? 59.730 -2.495 16.836 1.00 26.65 61 ARG B C 1
ATOM 3600 O O . ARG B 1 61 ? 59.299 -1.341 16.714 1.00 27.34 61 ARG B O 1
ATOM 3608 N N . LYS B 1 62 ? 60.097 -3.240 15.786 1.00 26.91 62 LYS B N 1
ATOM 3609 C CA . LYS B 1 62 ? 59.977 -2.708 14.428 1.00 31.34 62 LYS B CA 1
ATOM 3610 C C . LYS B 1 62 ? 58.525 -2.657 13.969 1.00 26.95 62 LYS B C 1
ATOM 3611 O O . LYS B 1 62 ? 58.123 -1.704 13.296 1.00 27.40 62 LYS B O 1
ATOM 3617 N N . VAL B 1 63 ? 57.733 -3.688 14.278 1.00 26.04 63 VAL B N 1
ATOM 3618 C CA . VAL B 1 63 ? 56.309 -3.632 13.943 1.00 27.06 63 VAL B CA 1
ATOM 3619 C C . VAL B 1 63 ? 55.695 -2.373 14.537 1.00 27.37 63 VAL B C 1
ATOM 3620 O O . VAL B 1 63 ? 55.045 -1.580 13.844 1.00 26.40 63 VAL B O 1
ATOM 3624 N N . ARG B 1 64 ? 55.948 -2.147 15.828 1.00 28.39 64 ARG B N 1
ATOM 3625 C CA . ARG B 1 64 ? 55.360 -1.007 16.525 1.00 26.13 64 ARG B CA 1
ATOM 3626 C C . ARG B 1 64 ? 55.952 0.311 16.048 1.00 29.57 64 ARG B C 1
ATOM 3627 O O . ARG B 1 64 ? 55.228 1.307 15.929 1.0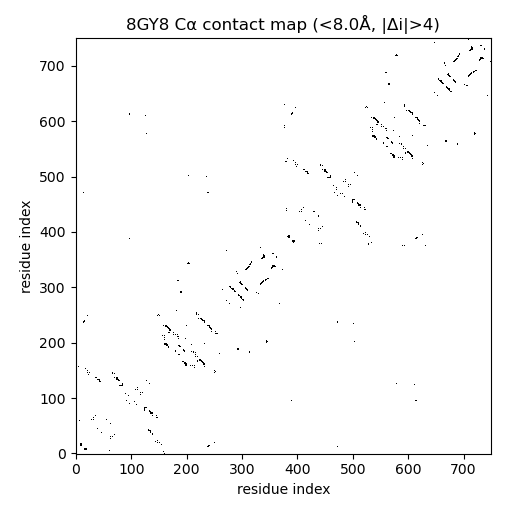0 27.94 64 ARG B O 1
ATOM 3635 N N . GLY B 1 65 ? 57.261 0.339 15.782 1.00 27.04 65 GLY B N 1
ATOM 3636 C CA . GLY B 1 65 ? 57.885 1.561 15.289 1.00 25.84 65 GLY B CA 1
ATOM 3637 C C . GLY B 1 65 ? 57.464 1.903 13.870 1.00 29.52 65 GLY B C 1
ATOM 3638 O O . GLY B 1 65 ? 57.189 3.067 13.561 1.00 28.10 65 GLY B O 1
ATOM 3639 N N . PHE B 1 66 ? 57.442 0.901 12.980 1.00 25.47 66 PHE B N 1
ATOM 3640 C CA . PHE B 1 66 ? 56.922 1.116 11.629 1.00 25.84 66 PHE B CA 1
ATOM 3641 C C . PHE B 1 66 ? 55.488 1.649 11.678 1.00 25.87 66 PHE B C 1
ATOM 3642 O O . PHE B 1 66 ? 55.136 2.594 10.961 1.00 26.36 66 PHE B O 1
ATOM 3650 N N . ALA B 1 67 ? 54.638 1.027 12.510 1.00 26.77 67 ALA B N 1
ATOM 3651 C CA . ALA B 1 67 ? 53.227 1.416 12.587 1.00 27.96 67 ALA B CA 1
ATOM 3652 C C . ALA B 1 67 ? 53.067 2.825 13.142 1.00 28.14 67 ALA B C 1
ATOM 3653 O O . ALA B 1 67 ? 52.180 3.570 12.712 1.00 29.98 67 ALA B O 1
ATOM 3655 N N . LYS B 1 68 ? 53.914 3.206 14.101 1.00 27.80 68 LYS B N 1
ATOM 3656 C CA . LYS B 1 68 ? 53.846 4.551 14.664 1.00 32.98 68 LYS B CA 1
ATOM 3657 C C . LYS B 1 68 ? 54.129 5.602 13.600 1.00 32.22 68 LYS B C 1
ATOM 3658 O O . LYS B 1 68 ? 53.445 6.632 13.532 1.00 33.37 68 LYS B O 1
ATOM 3664 N N . ILE B 1 69 ? 55.131 5.354 12.754 1.00 26.46 69 ILE B N 1
ATOM 3665 C CA . ILE B 1 69 ? 55.434 6.276 11.660 1.00 29.83 69 ILE B CA 1
ATOM 3666 C C . ILE B 1 69 ? 54.248 6.393 10.715 1.00 29.11 69 ILE B C 1
ATOM 3667 O O . ILE B 1 69 ? 53.871 7.496 10.303 1.00 30.05 69 ILE B O 1
ATOM 3672 N N . LEU B 1 70 ? 53.650 5.255 10.347 1.00 28.34 70 LEU B N 1
ATOM 3673 C CA . LEU B 1 70 ? 52.490 5.280 9.455 1.00 34.35 70 LEU B CA 1
ATOM 3674 C C . LEU B 1 70 ? 51.302 5.966 10.115 1.00 35.72 70 LEU B C 1
ATOM 3675 O O . LEU B 1 70 ? 50.602 6.766 9.482 1.00 35.50 70 LEU B O 1
ATOM 3680 N N . GLU B 1 71 ? 51.059 5.666 11.388 1.00 28.99 71 GLU B N 1
ATOM 3681 C CA . GLU B 1 71 ? 49.907 6.245 12.074 1.00 34.97 71 GLU B CA 1
ATOM 3682 C C . GLU B 1 71 ? 50.003 7.769 12.118 1.00 40.81 71 GLU B C 1
ATOM 3683 O O . GLU B 1 71 ? 49.025 8.476 11.844 1.00 39.58 71 GLU B O 1
ATOM 3689 N N . ARG B 1 72 ? 51.182 8.290 12.463 1.00 35.72 72 ARG B N 1
ATOM 3690 C CA . ARG B 1 72 ? 51.390 9.734 12.533 1.00 39.86 72 ARG B CA 1
ATOM 3691 C C . ARG B 1 72 ? 51.153 10.414 11.191 1.00 47.05 72 ARG B C 1
ATOM 3692 O O . ARG B 1 72 ? 50.741 11.579 11.151 1.00 47.61 72 ARG B O 1
ATOM 3700 N N . GLU B 1 73 ? 51.407 9.721 10.087 1.00 40.91 73 GLU B N 1
ATOM 3701 C CA . GLU B 1 73 ? 51.167 10.300 8.772 1.00 46.18 73 GLU B CA 1
ATOM 3702 C C . GLU B 1 73 ? 49.788 9.942 8.221 1.00 50.47 73 GLU B C 1
ATOM 3703 O O . GLU B 1 73 ? 49.439 10.385 7.123 1.00 45.36 73 GLU B O 1
ATOM 3709 N N . SER B 1 74 ? 49.001 9.149 8.946 1.00 36.28 74 SER B N 1
ATOM 3710 C CA . SER B 1 74 ? 47.675 8.742 8.508 1.00 42.28 74 SER B CA 1
ATOM 3711 C C . SER B 1 74 ? 46.624 9.731 9.000 1.00 48.33 74 SER B C 1
ATOM 3712 O O . SER B 1 74 ? 46.871 10.542 9.894 1.00 46.16 74 SER B O 1
ATOM 3715 N N . GLU B 1 75 ? 45.434 9.643 8.408 1.00 48.43 75 GLU B N 1
ATOM 3716 C CA . GLU B 1 75 ? 44.290 10.454 8.801 1.00 49.87 75 GLU B CA 1
ATOM 3717 C C . GLU B 1 75 ? 43.220 9.567 9.419 1.00 45.80 75 GLU B C 1
ATOM 3718 O O . GLU B 1 75 ? 42.842 8.546 8.835 1.00 46.97 75 GLU B O 1
ATOM 3724 N N . PHE B 1 76 ? 42.733 9.971 10.589 1.00 50.76 76 PHE B N 1
ATOM 3725 C CA . PHE B 1 76 ? 41.667 9.289 11.303 1.00 47.98 76 PHE B CA 1
ATOM 3726 C C . PHE B 1 76 ? 40.495 10.250 11.472 1.00 55.85 76 PHE B C 1
ATOM 3727 O O . PHE B 1 76 ? 40.674 11.472 11.478 1.00 54.79 76 PHE B O 1
ATOM 3735 N N . THR B 1 77 ? 39.287 9.699 11.600 1.00 50.69 77 THR B N 1
ATOM 3736 C CA . THR B 1 77 ? 38.089 10.526 11.694 1.00 49.97 77 THR B CA 1
ATOM 3737 C C . THR B 1 77 ? 37.160 9.925 12.737 1.00 50.32 77 THR B C 1
ATOM 3738 O O . THR B 1 77 ? 37.185 8.717 12.984 1.00 50.23 77 THR B O 1
ATOM 3742 N N . THR B 1 78 ? 36.322 10.773 13.328 1.00 48.32 78 THR B N 1
ATOM 3743 C CA . THR B 1 78 ? 35.279 10.283 14.219 1.00 47.72 78 THR B CA 1
ATOM 3744 C C . THR B 1 78 ? 34.152 9.651 13.402 1.00 51.00 78 THR B C 1
ATOM 3745 O O . THR B 1 78 ? 33.806 10.129 12.320 1.00 65.76 78 THR B O 1
ATOM 3749 N N . SER B 1 79 ? 33.581 8.562 13.926 1.00 50.65 79 SER B N 1
ATOM 3750 C CA . SER B 1 79 ? 32.771 7.642 13.127 1.00 45.80 79 SER B CA 1
ATOM 3751 C C . SER B 1 79 ? 31.373 8.148 12.798 1.00 67.00 79 SER B C 1
ATOM 3752 O O . SER B 1 79 ? 30.662 7.472 12.046 1.00 73.05 79 SER B O 1
ATOM 3755 N N . SER B 1 80 ? 30.937 9.277 13.340 1.00 53.09 80 SER B N 1
ATOM 3756 C CA . SER B 1 80 ? 29.614 9.778 13.001 1.00 58.39 80 SER B CA 1
ATOM 3757 C C . SER B 1 80 ? 29.667 11.289 12.859 1.00 43.33 80 SER B C 1
ATOM 3758 O O . SER B 1 80 ? 30.638 11.941 13.254 1.00 58.81 80 SER B O 1
ATOM 3761 N N . SER B 1 81 ? 28.594 11.846 12.300 1.00 59.40 81 SER B N 1
ATOM 3762 C CA . SER B 1 81 ? 28.458 13.293 12.205 1.00 65.68 81 SER B CA 1
ATOM 3763 C C . SER B 1 81 ? 28.009 13.921 13.515 1.00 54.84 81 SER B C 1
ATOM 3764 O O . SER B 1 81 ? 28.021 15.150 13.634 1.00 53.66 81 SER B O 1
ATOM 3767 N N . LEU B 1 82 ? 27.623 13.110 14.495 1.00 50.41 82 LEU B N 1
ATOM 3768 C CA . LEU B 1 82 ? 27.136 13.634 15.758 1.00 44.32 82 LEU B CA 1
ATOM 3769 C C . LEU B 1 82 ? 28.294 13.955 16.693 1.00 43.26 82 LEU B C 1
ATOM 3770 O O . LEU B 1 82 ? 29.354 13.330 16.647 1.00 37.59 82 LEU B O 1
ATOM 3775 N N . ASP B 1 83 ? 28.075 14.940 17.546 1.00 43.65 83 ASP B N 1
ATOM 3776 C CA . ASP B 1 83 ? 29.052 15.279 18.571 1.00 41.41 83 ASP B CA 1
ATOM 3777 C C . ASP B 1 83 ? 28.898 14.295 19.727 1.00 41.37 83 ASP B C 1
ATOM 3778 O O . ASP B 1 83 ? 27.843 14.276 20.376 1.00 34.00 83 ASP B O 1
ATOM 3783 N N . PRO B 1 84 ? 29.902 13.457 20.006 1.00 36.00 84 PRO B N 1
ATOM 3784 C CA . PRO B 1 84 ? 29.756 12.462 21.085 1.00 31.53 84 PRO B CA 1
ATOM 3785 C C . PRO B 1 84 ? 29.471 13.079 22.440 1.00 28.45 84 PRO B C 1
ATOM 3786 O O . PRO B 1 84 ? 28.752 12.476 23.248 1.00 29.83 84 PRO B O 1
ATOM 3790 N N . LEU B 1 85 ? 30.032 14.255 22.721 1.00 29.89 85 LEU B N 1
ATOM 3791 C CA . LEU B 1 85 ? 29.755 14.931 23.984 1.00 33.96 85 LEU B CA 1
ATOM 3792 C C . LEU B 1 85 ? 28.284 15.331 24.073 1.00 40.45 85 LEU B C 1
ATOM 3793 O O . LEU B 1 85 ? 27.666 15.235 25.140 1.00 32.41 85 LEU B O 1
ATOM 3798 N N . GLU B 1 86 ? 27.710 15.796 22.961 1.00 30.81 86 GLU B N 1
ATOM 3799 C CA . GLU B 1 86 ? 26.301 16.166 22.945 1.00 31.55 86 GLU B CA 1
ATOM 3800 C C . GLU B 1 86 ? 25.405 14.943 23.073 1.00 40.03 86 GLU B C 1
ATOM 3801 O O . GLU B 1 86 ? 24.391 14.979 23.782 1.00 30.18 86 GLU B O 1
ATOM 3807 N N . VAL B 1 87 ? 25.754 13.852 22.391 1.00 28.57 87 VAL B N 1
ATOM 3808 C CA . VAL B 1 87 ? 24.956 12.630 22.494 1.00 29.42 87 VAL B CA 1
ATOM 3809 C C . VAL B 1 87 ? 24.961 12.102 23.926 1.00 34.58 87 VAL B C 1
ATOM 3810 O O . VAL B 1 87 ? 23.916 11.710 24.467 1.00 30.20 87 VAL B O 1
ATOM 3814 N N . ARG B 1 88 ? 26.133 12.075 24.568 1.00 27.51 88 ARG B N 1
ATOM 3815 C CA . ARG B 1 88 ? 26.174 11.536 25.926 1.00 32.44 88 ARG B CA 1
ATOM 3816 C C . ARG B 1 88 ? 25.459 12.463 26.903 1.00 27.80 88 ARG B C 1
ATOM 3817 O O . ARG B 1 88 ? 24.798 11.994 27.835 1.00 27.94 88 ARG B O 1
ATOM 3825 N N . ARG B 1 89 ? 25.573 13.777 26.708 1.00 29.29 89 ARG B N 1
ATOM 3826 C CA . ARG B 1 89 ? 24.841 14.699 27.571 1.00 35.30 89 ARG B CA 1
ATOM 3827 C C . ARG B 1 89 ? 23.341 14.435 27.491 1.00 39.40 89 ARG B C 1
ATOM 3828 O O . ARG B 1 89 ? 22.657 14.397 28.522 1.00 32.62 89 ARG B O 1
ATOM 3836 N N . PHE B 1 90 ? 22.820 14.216 26.275 1.00 35.85 90 PHE B N 1
ATOM 3837 C CA . PHE B 1 90 ? 21.408 13.882 26.111 1.00 39.63 90 PHE B CA 1
ATOM 3838 C C . PHE B 1 90 ? 21.069 12.566 26.799 1.00 34.92 90 PHE B C 1
ATOM 3839 O O . PHE B 1 90 ? 20.109 12.488 27.573 1.00 33.80 90 PHE B O 1
ATOM 3847 N N . LEU B 1 91 ? 21.841 11.514 26.509 1.00 29.48 91 LEU B N 1
ATOM 3848 C CA . LEU B 1 91 ? 21.573 10.194 27.074 1.00 27.73 91 LEU B CA 1
ATOM 3849 C C . LEU B 1 91 ? 21.619 10.226 28.590 1.00 32.95 91 LEU B C 1
ATOM 3850 O O . LEU B 1 91 ? 20.704 9.729 29.263 1.00 30.46 91 LEU B O 1
ATOM 3855 N N . PHE B 1 92 ? 22.673 10.828 29.149 1.00 27.95 92 PHE B N 1
ATOM 3856 C CA . PHE B 1 92 ? 22.852 10.765 30.596 1.00 29.79 92 PHE B CA 1
ATOM 3857 C C . PHE B 1 92 ? 21.812 11.613 31.315 1.00 33.82 92 PHE B C 1
ATOM 3858 O O . PHE B 1 92 ? 21.381 11.263 32.417 1.00 31.19 92 PHE B O 1
ATOM 3866 N N . SER B 1 93 ? 21.372 12.708 30.700 1.00 29.38 93 SER B N 1
ATOM 3867 C CA . SER B 1 93 ? 20.340 13.524 31.323 1.00 34.99 93 SER B CA 1
ATOM 3868 C C . SER B 1 93 ? 18.996 12.802 31.379 1.00 38.91 93 SER B C 1
ATOM 3869 O O . SER B 1 93 ? 18.144 13.183 32.181 1.00 39.17 93 SER B O 1
ATOM 3872 N N . ARG B 1 94 ? 18.789 11.761 30.568 1.00 37.42 94 ARG B N 1
ATOM 3873 C CA . ARG B 1 94 ? 17.543 11.007 30.583 1.00 41.43 94 ARG B CA 1
ATOM 3874 C C . ARG B 1 94 ? 17.598 9.788 31.492 1.00 37.34 94 ARG B C 1
ATOM 3875 O O . ARG B 1 94 ? 16.654 8.993 31.497 1.00 41.27 94 ARG B O 1
ATOM 3883 N N . GLY B 1 95 ? 18.680 9.610 32.237 1.00 32.28 95 GLY B N 1
ATOM 3884 C CA . GLY B 1 95 ? 18.828 8.477 33.126 1.00 37.98 95 GLY B CA 1
ATOM 3885 C C . GLY B 1 95 ? 19.583 7.291 32.565 1.00 36.54 95 GLY B C 1
ATOM 3886 O O . GLY B 1 95 ? 19.477 6.196 33.125 1.00 34.90 95 GLY B O 1
ATOM 3887 N N . TYR B 1 96 ? 20.360 7.476 31.500 1.00 31.18 96 TYR B N 1
ATOM 3888 C CA . TYR B 1 96 ? 21.049 6.347 30.880 1.00 36.27 96 TYR B CA 1
ATOM 3889 C C . TYR B 1 96 ? 21.908 5.576 31.883 1.00 37.97 96 TYR B C 1
ATOM 3890 O O . TYR B 1 96 ? 21.956 4.337 31.850 1.00 37.32 96 TYR B O 1
ATOM 3899 N N . VAL B 1 97 ? 22.613 6.281 32.767 1.00 31.97 97 VAL B N 1
ATOM 3900 C CA . VAL B 1 97 ? 23.535 5.573 33.646 1.00 31.83 97 VAL B CA 1
ATOM 3901 C C . VAL B 1 97 ? 22.792 4.880 34.786 1.00 36.12 97 VAL B C 1
ATOM 3902 O O . VAL B 1 97 ? 23.197 3.800 35.223 1.00 38.75 97 VAL B O 1
ATOM 3906 N N . THR B 1 98 ? 21.703 5.462 35.277 1.00 39.36 98 THR B N 1
ATOM 3907 C CA . THR B 1 98 ? 21.031 4.947 36.468 1.00 46.63 98 THR B CA 1
ATOM 3908 C C . THR B 1 98 ? 19.844 4.038 36.179 1.00 55.74 98 THR B C 1
ATOM 3909 O O . THR B 1 98 ? 19.311 3.442 37.118 1.00 51.09 98 THR B O 1
ATOM 3913 N N . SER B 1 99 ? 19.409 3.909 34.925 1.00 38.14 99 SER B N 1
ATOM 3914 C CA . SER B 1 99 ? 18.304 3.005 34.581 1.00 50.76 99 SER B CA 1
ATOM 3915 C C . SER B 1 99 ? 18.743 2.148 33.399 1.00 50.93 99 SER B C 1
ATOM 3916 O O . SER B 1 99 ? 18.451 2.488 32.248 1.00 39.04 99 SER B O 1
ATOM 3919 N N . GLU B 1 100 ? 19.428 1.034 33.691 1.00 45.82 100 GLU B N 1
ATOM 3920 C CA . GLU B 1 100 ? 19.829 0.112 32.632 1.00 48.09 100 GLU B CA 1
ATOM 3921 C C . GLU B 1 100 ? 18.622 -0.365 31.835 1.00 40.62 100 GLU B C 1
ATOM 3922 O O . GLU B 1 100 ? 18.694 -0.511 30.609 1.00 44.45 100 GLU B O 1
ATOM 3928 N N . ILE B 1 101 ? 17.496 -0.591 32.513 1.00 42.31 101 ILE B N 1
ATOM 3929 C CA . ILE B 1 101 ? 16.317 -1.148 31.859 1.00 45.30 101 ILE B CA 1
ATOM 3930 C C . ILE B 1 101 ? 15.691 -0.186 30.844 1.00 46.36 101 ILE B C 1
ATOM 3931 O O . ILE B 1 101 ? 14.933 -0.622 29.973 1.00 45.07 101 ILE B O 1
ATOM 3936 N N . GLU B 1 102 ? 15.991 1.107 30.909 1.00 39.22 102 GLU B N 1
ATOM 3937 C CA . GLU B 1 102 ? 15.420 2.066 29.972 1.00 31.96 102 GLU B CA 1
ATOM 3938 C C . GLU B 1 102 ? 16.363 2.444 28.828 1.00 42.35 102 GLU B C 1
ATOM 3939 O O . GLU B 1 102 ? 16.024 3.338 28.043 1.00 39.34 102 GLU B O 1
ATOM 3945 N N . ARG B 1 103 ? 17.535 1.807 28.712 1.00 34.29 103 ARG B N 1
ATOM 3946 C CA . ARG B 1 103 ? 18.556 2.330 27.802 1.00 32.91 103 ARG B CA 1
ATOM 3947 C C . ARG B 1 103 ? 18.114 2.237 26.346 1.00 41.87 103 ARG B C 1
ATOM 3948 O O . ARG B 1 103 ? 18.353 3.163 25.562 1.00 37.67 103 ARG B O 1
ATOM 3956 N N . ALA B 1 104 ? 17.488 1.122 25.955 1.00 34.57 104 ALA B N 1
ATOM 3957 C CA . ALA B 1 104 ? 16.997 1.014 24.585 1.00 42.97 104 ALA B CA 1
ATOM 3958 C C . ALA B 1 104 ? 15.961 2.096 24.297 1.00 41.93 104 ALA B C 1
ATOM 3959 O O . ALA B 1 104 ? 15.973 2.714 23.225 1.00 40.89 104 ALA B O 1
ATOM 3961 N N . LYS B 1 105 ? 15.078 2.359 25.256 1.00 35.90 105 LYS B N 1
ATOM 3962 C CA . LYS B 1 105 ? 14.111 3.444 25.109 1.00 35.93 105 LYS B CA 1
ATOM 3963 C C . LYS B 1 105 ? 14.806 4.794 24.975 1.00 38.38 105 LYS B C 1
ATOM 3964 O O . LYS B 1 105 ? 14.455 5.606 24.112 1.00 37.10 105 LYS B O 1
ATOM 3970 N N . ILE B 1 106 ? 15.780 5.061 25.844 1.00 33.38 106 ILE B N 1
ATOM 3971 C CA . ILE B 1 106 ? 16.474 6.349 25.823 1.00 36.79 106 ILE B CA 1
ATOM 3972 C C . ILE B 1 106 ? 17.252 6.526 24.527 1.00 34.68 106 ILE B C 1
ATOM 3973 O O . ILE B 1 106 ? 17.314 7.632 23.972 1.00 36.18 106 ILE B O 1
ATOM 3978 N N . ILE B 1 107 ? 17.850 5.445 24.018 1.00 34.56 107 ILE B N 1
ATOM 3979 C CA . ILE B 1 107 ? 18.572 5.530 22.750 1.00 33.59 107 ILE B CA 1
ATOM 3980 C C . ILE B 1 107 ? 17.610 5.853 21.607 1.00 37.71 107 ILE B C 1
ATOM 3981 O O . ILE B 1 107 ? 17.943 6.621 20.698 1.00 38.46 107 ILE B O 1
ATOM 3986 N N . ALA B 1 108 ? 16.399 5.301 21.644 1.00 36.39 108 ALA B N 1
ATOM 3987 C CA . ALA B 1 108 ? 15.420 5.603 20.599 1.00 38.81 108 ALA B CA 1
ATOM 3988 C C . ALA B 1 108 ? 14.975 7.061 20.664 1.00 42.62 108 ALA B C 1
ATOM 3989 O O . ALA B 1 108 ? 14.748 7.691 19.625 1.00 42.08 108 ALA B O 1
ATOM 3991 N N . GLU B 1 109 ? 14.832 7.610 21.875 1.00 37.33 109 GLU B N 1
ATOM 3992 C CA . GLU B 1 109 ? 14.544 9.037 22.019 1.00 48.53 109 GLU B CA 1
ATOM 3993 C C . GLU B 1 109 ? 15.666 9.891 21.436 1.00 42.64 109 GLU B C 1
ATOM 3994 O O . GLU B 1 109 ? 15.415 10.886 20.738 1.00 38.69 109 GLU B O 1
ATOM 4000 N N . ALA B 1 110 ? 16.913 9.527 21.727 1.00 34.26 110 ALA B N 1
ATOM 4001 C CA . ALA B 1 110 ? 18.038 10.239 21.138 1.00 38.79 110 ALA B CA 1
ATOM 4002 C C . ALA B 1 110 ? 17.975 10.188 19.623 1.00 33.50 110 ALA B C 1
ATOM 4003 O O . ALA B 1 110 ? 18.201 11.202 18.953 1.00 40.96 110 ALA B O 1
ATOM 4005 N N . ALA B 1 111 ? 17.680 9.010 19.061 1.00 39.97 111 ALA B N 1
ATOM 4006 C CA . ALA B 1 111 ? 17.624 8.879 17.610 1.00 44.45 111 ALA B CA 1
ATOM 4007 C C . ALA B 1 111 ? 16.593 9.823 17.006 1.00 42.48 111 ALA B C 1
ATOM 4008 O O . ALA B 1 111 ? 16.811 10.360 15.915 1.00 47.47 111 ALA B O 1
ATOM 4010 N N . THR B 1 112 ? 15.482 10.055 17.708 1.00 44.21 112 THR B N 1
ATOM 4011 C CA . THR B 1 112 ? 14.494 11.023 17.241 1.00 51.11 112 THR B CA 1
ATOM 4012 C C . THR B 1 112 ? 14.994 12.451 17.430 1.00 52.23 112 THR B C 1
ATOM 4013 O O . THR B 1 112 ? 14.853 13.284 16.529 1.00 47.35 112 THR B O 1
ATOM 4017 N N . TYR B 1 113 ? 15.610 12.733 18.582 1.00 48.75 113 TYR B N 1
ATOM 4018 C CA . TYR B 1 113 ? 16.114 14.074 18.865 1.00 47.23 113 TYR B CA 1
ATOM 4019 C C . TYR B 1 113 ? 17.207 14.485 17.883 1.00 48.82 113 TYR B C 1
ATOM 4020 O O . TYR B 1 113 ? 17.284 15.651 17.480 1.00 48.69 113 TYR B O 1
ATOM 4029 N N . PHE B 1 114 ? 18.056 13.545 17.474 1.00 46.80 114 PHE B N 1
ATOM 4030 C CA . PHE B 1 114 ? 19.176 13.847 16.593 1.00 43.49 114 PHE B CA 1
ATOM 4031 C C . PHE B 1 114 ? 18.866 13.540 15.132 1.00 47.76 114 PHE B C 1
ATOM 4032 O O . PHE B 1 114 ? 19.757 13.657 14.284 1.00 49.26 114 PHE B O 1
ATOM 4040 N N . ASN B 1 115 ? 17.618 13.165 14.823 1.00 52.79 115 ASN B N 1
ATOM 4041 C CA . ASN B 1 115 ? 17.165 12.881 13.455 1.00 55.26 115 ASN B CA 1
ATOM 4042 C C . ASN B 1 115 ? 18.023 11.805 12.790 1.00 55.42 115 ASN B C 1
ATOM 4043 O O . ASN B 1 115 ? 18.552 11.996 11.694 1.00 56.90 115 ASN B O 1
ATOM 4048 N N . THR B 1 116 ? 18.155 10.661 13.455 1.00 53.87 116 THR B N 1
ATOM 4049 C CA . THR B 1 116 ? 18.975 9.582 12.918 1.00 52.96 116 THR B CA 1
ATOM 4050 C C . THR B 1 116 ? 18.454 8.248 13.459 1.00 46.57 116 THR B C 1
ATOM 4051 O O . THR B 1 116 ? 17.350 8.168 14.006 1.00 53.52 116 THR B O 1
ATOM 4055 N N . THR B 1 117 ? 19.240 7.190 13.271 1.00 51.36 117 THR B N 1
ATOM 4056 C CA . THR B 1 117 ? 18.863 5.848 13.687 1.00 55.71 117 THR B CA 1
ATOM 4057 C C . THR B 1 117 ? 19.443 5.526 15.056 1.00 50.73 117 THR B C 1
ATOM 4058 O O . THR B 1 117 ? 20.434 6.125 15.487 1.00 48.06 117 THR B O 1
ATOM 4062 N N . PRO B 1 118 ? 18.835 4.582 15.778 1.00 46.93 118 PRO B N 1
ATOM 4063 C CA . PRO B 1 118 ? 19.473 4.088 17.006 1.00 46.75 118 PRO B CA 1
ATOM 4064 C C . PRO B 1 118 ? 20.881 3.576 16.772 1.00 50.12 118 PRO B C 1
ATOM 4065 O O . PRO B 1 118 ? 21.744 3.746 17.643 1.00 43.50 118 PRO B O 1
ATOM 4069 N N . GLU B 1 119 ? 21.151 2.970 15.607 1.00 44.60 119 GLU B N 1
ATOM 4070 C CA . GLU B 1 119 ? 22.494 2.446 15.369 1.00 43.18 119 GLU B CA 1
ATOM 4071 C C . GLU B 1 119 ? 23.519 3.567 15.251 1.00 44.95 119 GLU B C 1
ATOM 4072 O O . GLU B 1 119 ? 24.680 3.385 15.633 1.00 46.44 119 GLU B O 1
ATOM 4078 N N . GLU B 1 120 ? 23.121 4.724 14.718 1.00 41.84 120 GLU B N 1
ATOM 4079 C CA . GLU B 1 120 ? 24.032 5.862 14.687 1.00 49.90 120 GLU B CA 1
ATOM 4080 C C . GLU B 1 120 ? 24.259 6.428 16.085 1.00 38.68 120 GLU B C 1
ATOM 4081 O O . GLU B 1 120 ? 25.381 6.834 16.419 1.00 36.71 120 GLU B O 1
ATOM 4087 N N . ILE B 1 121 ? 23.214 6.464 16.920 1.00 38.02 121 ILE B N 1
ATOM 4088 C CA . ILE B 1 121 ? 23.407 6.882 18.308 1.00 38.84 121 ILE B CA 1
ATOM 4089 C C . ILE B 1 121 ? 24.434 5.985 18.986 1.00 36.58 121 ILE B C 1
ATOM 4090 O O . ILE B 1 121 ? 25.327 6.460 19.701 1.00 35.27 121 ILE B O 1
ATOM 4095 N N . GLU B 1 122 ? 24.343 4.674 18.750 1.00 34.89 122 GLU B N 1
ATOM 4096 C CA . GLU B 1 122 ? 25.271 3.738 19.379 1.00 36.81 122 GLU B CA 1
ATOM 4097 C C . GLU B 1 122 ? 26.685 3.894 18.828 1.00 42.59 122 GLU B C 1
ATOM 4098 O O . GLU B 1 122 ? 27.663 3.762 19.574 1.00 43.29 122 GLU B O 1
ATOM 4104 N N . ARG B 1 123 ? 26.821 4.201 17.535 1.00 39.18 123 ARG B N 1
ATOM 4105 C CA . ARG B 1 123 ? 28.148 4.498 16.991 1.00 43.11 123 ARG B CA 1
ATOM 4106 C C . ARG B 1 123 ? 28.714 5.792 17.571 1.00 42.67 123 ARG B C 1
ATOM 4107 O O . ARG B 1 123 ? 29.905 5.872 17.890 1.00 44.35 123 ARG B O 1
ATOM 4115 N N . ALA B 1 124 ? 27.874 6.817 17.712 1.00 33.95 124 ALA B N 1
ATOM 4116 C CA . ALA B 1 124 ? 28.351 8.128 18.141 1.00 38.39 124 ALA B CA 1
ATOM 4117 C C . ALA B 1 124 ? 28.676 8.171 19.631 1.00 35.40 124 ALA B C 1
ATOM 4118 O O . ALA B 1 124 ? 29.522 8.973 20.050 1.00 35.20 124 ALA B O 1
ATOM 4120 N N . MET B 1 125 ? 28.050 7.295 20.425 1.00 32.05 125 MET B N 1
ATOM 4121 C CA . MET B 1 125 ? 28.025 7.418 21.885 1.00 37.76 125 MET B CA 1
ATOM 4122 C C . MET B 1 125 ? 29.431 7.487 22.482 1.00 37.18 125 MET B C 1
ATOM 4123 O O . MET B 1 125 ? 29.707 8.304 23.368 1.00 33.01 125 MET B O 1
ATOM 4128 N N . PHE B 1 126 ? 30.328 6.618 22.033 1.00 31.56 126 PHE B N 1
ATOM 4129 C CA . PHE B 1 126 ? 31.710 6.602 22.505 1.00 39.97 126 PHE B CA 1
ATOM 4130 C C . PHE B 1 126 ? 32.689 6.796 21.356 1.00 39.00 126 PHE B C 1
ATOM 4131 O O . PHE B 1 126 ? 33.803 6.263 21.377 1.00 36.89 126 PHE B O 1
ATOM 4139 N N . ALA B 1 127 ? 32.285 7.571 20.352 1.00 32.56 127 ALA B N 1
ATOM 4140 C CA . ALA B 1 127 ? 33.103 7.756 19.165 1.00 33.76 127 ALA B CA 1
ATOM 4141 C C . ALA B 1 127 ? 34.344 8.602 19.419 1.00 41.31 127 ALA B C 1
ATOM 4142 O O . ALA B 1 127 ? 35.207 8.674 18.538 1.00 35.99 127 ALA B O 1
ATOM 4144 N N . ASP B 1 128 ? 34.456 9.249 20.581 1.00 32.61 128 ASP B N 1
ATOM 4145 C CA . ASP B 1 128 ? 35.668 9.998 20.891 1.00 36.75 128 ASP B CA 1
ATOM 4146 C C . ASP B 1 128 ? 36.779 9.116 21.448 1.00 36.43 128 ASP B C 1
ATOM 4147 O O . ASP B 1 128 ? 37.879 9.617 21.696 1.00 35.08 128 ASP B O 1
ATOM 4152 N N . ARG B 1 129 ? 36.522 7.831 21.671 1.00 33.94 129 ARG B N 1
ATOM 4153 C CA . ARG B 1 129 ? 37.586 6.925 22.085 1.00 40.87 129 ARG B CA 1
ATOM 4154 C C . ARG B 1 129 ? 38.561 6.706 20.936 1.00 34.50 129 ARG B C 1
ATOM 4155 O O . ARG B 1 129 ? 38.155 6.553 19.780 1.00 31.84 129 ARG B O 1
ATOM 4163 N N . GLU B 1 130 ? 39.859 6.688 21.260 1.00 35.15 130 GLU B N 1
ATOM 4164 C CA . GLU B 1 130 ? 40.871 6.433 20.235 1.00 45.21 130 GLU B CA 1
ATOM 4165 C C . GLU B 1 130 ? 40.628 5.102 19.538 1.00 35.88 130 GLU B C 1
ATOM 4166 O O . GLU B 1 130 ? 40.789 4.993 18.318 1.00 36.80 130 GLU B O 1
ATOM 4172 N N . GLU B 1 131 ? 40.212 4.083 20.294 1.00 34.32 131 GLU B N 1
ATOM 4173 C CA . GLU B 1 131 ? 39.977 2.769 19.709 1.00 37.65 131 GLU B CA 1
ATOM 4174 C C . GLU B 1 131 ? 38.910 2.800 18.628 1.00 47.30 131 GLU B C 1
ATOM 4175 O O . GLU B 1 131 ? 38.889 1.905 17.776 1.00 39.79 131 GLU B O 1
ATOM 4181 N N . GLU B 1 132 ? 38.036 3.805 18.631 1.00 34.84 132 GLU B N 1
ATOM 4182 C CA . GLU B 1 132 ? 36.912 3.855 17.707 1.00 37.91 132 GLU B CA 1
ATOM 4183 C C . GLU B 1 132 ? 37.109 4.842 16.562 1.00 35.95 132 GLU B C 1
ATOM 4184 O O . GLU B 1 132 ? 36.248 4.916 15.684 1.00 33.20 132 GLU B O 1
ATOM 4190 N N . LYS B 1 133 ? 38.218 5.585 16.525 1.00 33.40 133 LYS B N 1
ATOM 4191 C CA . LYS B 1 133 ? 38.477 6.432 15.363 1.00 34.66 133 LYS B CA 1
ATOM 4192 C C . LYS B 1 133 ? 38.674 5.581 14.109 1.00 37.69 133 LYS B C 1
ATOM 4193 O O . LYS B 1 133 ? 39.196 4.464 14.161 1.00 37.02 133 LYS B O 1
ATOM 4199 N N . ILE B 1 134 ? 38.215 6.106 12.974 1.00 32.94 134 ILE B N 1
ATOM 4200 C CA . ILE B 1 134 ? 38.238 5.385 11.705 1.00 35.71 134 ILE B CA 1
ATOM 4201 C C . ILE B 1 134 ? 39.441 5.839 10.898 1.00 36.58 134 ILE B C 1
ATOM 4202 O O . ILE B 1 134 ? 39.692 7.041 10.760 1.00 42.43 134 ILE B O 1
ATOM 4207 N N . LEU B 1 135 ? 40.167 4.878 10.339 1.00 38.76 135 LEU B N 1
ATOM 4208 C CA . LEU B 1 135 ? 41.270 5.156 9.424 1.00 40.51 135 LEU B CA 1
ATOM 4209 C C . LEU B 1 135 ? 40.702 5.551 8.067 1.00 41.94 135 LEU B C 1
ATOM 4210 O O . LEU B 1 135 ? 40.079 4.729 7.387 1.00 40.61 135 LEU B O 1
ATOM 4215 N N . THR B 1 136 ? 40.918 6.805 7.660 1.00 42.03 136 THR B N 1
ATOM 4216 C CA . THR B 1 136 ? 40.388 7.294 6.390 1.00 50.08 136 THR B CA 1
ATOM 4217 C C . THR B 1 136 ? 41.415 7.485 5.298 1.00 51.09 136 THR B C 1
ATOM 4218 O O . THR B 1 136 ? 41.036 7.495 4.125 1.00 52.36 136 THR B O 1
ATOM 4222 N N . ARG B 1 137 ? 42.683 7.664 5.641 1.00 51.28 137 ARG B N 1
ATOM 4223 C CA . ARG B 1 137 ? 43.704 7.871 4.628 1.00 46.89 137 ARG B CA 1
ATOM 4224 C C . ARG B 1 137 ? 45.023 7.351 5.167 1.00 41.58 137 ARG B C 1
ATOM 4225 O O . ARG B 1 137 ? 45.380 7.635 6.313 1.00 45.23 137 ARG B O 1
ATOM 4233 N N . VAL B 1 138 ? 45.731 6.596 4.337 1.00 39.89 138 VAL B N 1
ATOM 4234 C CA . VAL B 1 138 ? 47.042 6.046 4.657 1.00 47.25 138 VAL B CA 1
ATOM 4235 C C . VAL B 1 138 ? 48.034 6.764 3.748 1.00 45.57 138 VAL B C 1
ATOM 4236 O O . VAL B 1 138 ? 47.707 7.026 2.583 1.00 46.24 138 VAL B O 1
ATOM 4240 N N . PRO B 1 139 ? 49.221 7.138 4.225 1.00 46.73 139 PRO B N 1
ATOM 4241 C CA . PRO B 1 139 ? 50.178 7.817 3.345 1.00 44.98 139 PRO B CA 1
ATOM 4242 C C . PRO B 1 139 ? 50.695 6.887 2.262 1.00 44.45 139 PRO B C 1
ATOM 4243 O O . PRO B 1 139 ? 50.703 5.664 2.414 1.00 51.26 139 PRO B O 1
ATOM 4247 N N . GLY B 1 140 ? 51.145 7.485 1.160 1.00 48.04 140 GLY B N 1
ATOM 4248 C CA . GLY B 1 140 ? 51.669 6.730 0.035 1.00 52.08 140 GLY B CA 1
ATOM 4249 C C . GLY B 1 140 ? 53.125 6.333 0.197 1.00 60.05 140 GLY B C 1
ATOM 4250 O O . GLY B 1 140 ? 53.852 6.171 -0.787 1.00 70.03 140 GLY B O 1
ATOM 4251 N N . ILE B 1 141 ? 53.546 6.156 1.451 1.00 49.44 141 ILE B N 1
ATOM 4252 C CA . ILE B 1 141 ? 54.941 5.888 1.780 1.00 48.36 141 ILE B CA 1
ATOM 4253 C C . ILE B 1 141 ? 55.334 4.476 1.354 1.00 47.57 141 ILE B C 1
ATOM 4254 O O . ILE B 1 141 ? 54.549 3.527 1.473 1.00 50.52 141 ILE B O 1
ATOM 4259 N N . SER B 1 142 ? 56.562 4.330 0.862 1.00 39.39 142 SER B N 1
ATOM 4260 C CA . SER B 1 142 ? 57.097 3.058 0.394 1.00 35.83 142 SER B CA 1
ATOM 4261 C C . SER B 1 142 ? 57.771 2.290 1.534 1.00 34.72 142 SER B C 1
ATOM 4262 O O . SER B 1 142 ? 57.998 2.819 2.620 1.00 31.02 142 SER B O 1
ATOM 4265 N N . GLU B 1 143 ? 58.082 1.013 1.286 1.00 33.81 143 GLU B N 1
ATOM 4266 C CA . GLU B 1 143 ? 58.807 0.251 2.299 1.00 32.16 143 GLU B CA 1
ATOM 4267 C C . GLU B 1 143 ? 60.168 0.873 2.565 1.00 36.89 143 GLU B C 1
ATOM 4268 O O . GLU B 1 143 ? 60.617 0.936 3.712 1.00 26.36 143 GLU B O 1
ATOM 4274 N N . GLU B 1 144 ? 60.837 1.342 1.512 1.00 28.11 144 GLU B N 1
ATOM 4275 C CA . GLU B 1 144 ? 62.157 1.935 1.695 1.00 31.01 144 GLU B CA 1
ATOM 4276 C C . GLU B 1 144 ? 62.078 3.240 2.476 1.00 25.52 144 GLU B C 1
ATOM 4277 O O . GLU B 1 144 ? 62.899 3.485 3.363 1.00 27.31 144 GLU B O 1
ATOM 4283 N N . GLU B 1 145 ? 61.103 4.098 2.160 1.00 26.70 145 GLU B N 1
ATOM 4284 C CA . GLU B 1 145 ? 60.940 5.336 2.920 1.00 32.55 145 GLU B CA 1
ATOM 4285 C C . GLU B 1 145 ? 60.572 5.061 4.375 1.00 28.32 145 GLU B C 1
ATOM 4286 O O . GLU B 1 145 ? 61.032 5.762 5.286 1.00 27.35 145 GLU B O 1
ATOM 4292 N N . LEU B 1 146 ? 59.737 4.050 4.617 1.00 29.26 146 LEU B N 1
ATOM 4293 C CA . LEU B 1 146 ? 59.416 3.672 5.996 1.00 27.59 146 LEU B CA 1
ATOM 4294 C C . LEU B 1 146 ? 60.660 3.239 6.761 1.00 22.92 146 LEU B C 1
ATOM 4295 O O . LEU B 1 146 ? 60.857 3.618 7.928 1.00 25.27 146 LEU B O 1
ATOM 4300 N N . ILE B 1 147 ? 61.519 2.441 6.122 1.00 23.88 147 ILE B N 1
ATOM 4301 C CA . ILE B 1 147 ? 62.742 1.985 6.779 1.00 22.73 147 ILE B CA 1
ATOM 4302 C C . ILE B 1 147 ? 63.663 3.158 7.081 1.00 23.42 147 ILE B C 1
ATOM 4303 O O . ILE B 1 147 ? 64.264 3.223 8.160 1.00 22.99 147 ILE B O 1
ATOM 4308 N N . ARG B 1 148 ? 63.784 4.100 6.139 1.00 23.23 148 ARG B N 1
ATOM 4309 C CA . ARG B 1 148 ? 64.624 5.283 6.347 1.00 23.31 148 ARG B CA 1
ATOM 4310 C C . ARG B 1 148 ? 64.100 6.131 7.503 1.00 21.28 148 ARG B C 1
ATOM 4311 O O . ARG B 1 148 ? 64.872 6.602 8.346 1.00 22.23 148 ARG B O 1
ATOM 4319 N N . ARG B 1 149 ? 62.786 6.366 7.536 1.00 23.00 149 ARG B N 1
ATOM 4320 C CA . ARG B 1 149 ? 62.201 7.179 8.605 1.00 26.86 149 ARG B CA 1
ATOM 4321 C C . ARG B 1 149 ? 62.309 6.494 9.955 1.00 26.03 149 ARG B C 1
ATOM 4322 O O . ARG B 1 149 ? 62.518 7.157 10.981 1.00 23.11 149 ARG B O 1
ATOM 4330 N N . TYR B 1 150 ? 62.123 5.174 9.986 1.00 23.67 150 TYR B N 1
ATOM 4331 C CA . TYR B 1 150 ? 62.335 4.430 11.228 1.00 23.21 150 TYR B CA 1
ATOM 4332 C C . TYR B 1 150 ? 63.755 4.616 11.753 1.00 25.08 150 TYR B C 1
ATOM 4333 O O . TYR B 1 150 ? 63.960 4.860 12.952 1.00 24.21 150 TYR B O 1
ATOM 4342 N N . ASN B 1 151 ? 64.753 4.529 10.866 1.00 21.28 151 ASN B N 1
ATOM 4343 C CA . ASN B 1 151 ? 66.146 4.620 11.303 1.00 21.95 151 ASN B CA 1
ATOM 4344 C C . ASN B 1 151 ? 66.475 6.011 11.831 1.00 21.11 151 ASN B C 1
ATOM 4345 O O . ASN B 1 151 ? 67.202 6.154 12.822 1.00 21.87 151 ASN B O 1
ATOM 4350 N N . LEU B 1 152 ? 65.951 7.050 11.185 1.00 21.99 152 LEU B N 1
ATOM 4351 C CA . LEU B 1 152 ? 66.160 8.401 11.701 1.00 21.30 152 LEU B CA 1
ATOM 4352 C C . LEU B 1 152 ? 65.514 8.557 13.077 1.00 24.93 152 LEU B C 1
ATOM 4353 O O . LEU B 1 152 ? 66.129 9.102 14.011 1.00 24.07 152 LEU B O 1
ATOM 4358 N N . SER B 1 153 ? 64.279 8.053 13.236 1.00 23.85 153 SER B N 1
ATOM 4359 C CA . SER B 1 153 ? 63.598 8.156 14.530 1.00 23.13 153 SER B CA 1
ATOM 4360 C C . SER B 1 153 ? 64.341 7.397 15.621 1.00 23.67 153 SER B C 1
ATOM 4361 O O . SER B 1 153 ? 64.372 7.840 16.780 1.00 24.05 153 SER B O 1
ATOM 4364 N N . LEU B 1 154 ? 64.923 6.240 15.274 1.00 22.32 154 LEU B N 1
ATOM 4365 C CA . LEU B 1 154 ? 65.746 5.480 16.219 1.00 23.56 154 LEU B CA 1
ATOM 4366 C C . LEU B 1 154 ? 66.974 6.270 16.660 1.00 24.32 154 LEU B C 1
ATOM 4367 O O . LEU B 1 154 ? 67.322 6.300 17.851 1.00 25.26 154 LEU B O 1
ATOM 4372 N N . LEU B 1 155 ? 67.713 6.828 15.693 1.00 21.23 155 LEU B N 1
ATOM 4373 C CA . LEU B 1 155 ? 68.863 7.659 16.025 1.00 22.07 155 LEU B CA 1
ATOM 4374 C C . LEU B 1 155 ? 68.453 8.845 16.893 1.00 24.65 155 LEU B C 1
ATOM 4375 O O . LEU B 1 155 ? 69.147 9.184 17.862 1.00 27.76 155 LEU B O 1
ATOM 4380 N N . GLN B 1 156 ? 67.330 9.487 16.560 1.00 22.10 156 GLN B N 1
ATOM 4381 C CA . GLN B 1 156 ? 66.844 10.604 17.365 1.00 22.51 156 GLN B CA 1
ATOM 4382 C C . GLN B 1 156 ? 66.473 10.158 18.767 1.00 29.60 156 GLN B C 1
ATOM 4383 O O . GLN B 1 156 ? 66.745 10.863 19.746 1.00 24.87 156 GLN B O 1
ATOM 4389 N N . THR B 1 157 ? 65.828 9.002 18.881 1.00 24.62 157 THR B N 1
ATOM 4390 C CA . THR B 1 157 ? 65.417 8.514 20.192 1.00 24.65 157 THR B CA 1
ATOM 4391 C C . THR B 1 157 ? 66.624 8.291 21.098 1.00 24.68 157 THR B C 1
ATOM 4392 O O . THR B 1 157 ? 66.581 8.595 22.299 1.00 24.38 157 THR B O 1
ATOM 4396 N N . LEU B 1 158 ? 67.704 7.733 20.549 1.00 22.30 158 LEU B N 1
ATOM 4397 C CA . LEU B 1 158 ? 68.885 7.468 21.373 1.00 25.51 158 LEU B CA 1
ATOM 4398 C C . LEU B 1 158 ? 69.420 8.746 22.012 1.00 28.29 158 LEU B C 1
ATOM 4399 O O . LEU B 1 158 ? 69.852 8.738 23.172 1.00 26.44 158 LEU B O 1
ATOM 4404 N N . MET B 1 159 ? 69.382 9.859 21.279 1.00 26.20 159 MET B N 1
ATOM 4405 C CA . MET B 1 159 ? 69.945 11.109 21.786 1.00 30.43 159 MET B CA 1
ATOM 4406 C C . MET B 1 159 ? 69.187 11.660 22.999 1.00 30.17 159 MET B C 1
ATOM 4407 O O . MET B 1 159 ? 69.729 12.503 23.723 1.00 27.71 159 MET B O 1
ATOM 4412 N N . PHE B 1 160 ? 67.959 11.202 23.257 1.00 24.86 160 PHE B N 1
ATOM 4413 C CA . PHE B 1 160 ? 67.286 11.594 24.494 1.00 23.57 160 PHE B CA 1
ATOM 4414 C C . PHE B 1 160 ? 68.015 11.093 25.731 1.00 28.97 160 PHE B C 1
ATOM 4415 O O . PHE B 1 160 ? 67.774 11.611 26.822 1.00 28.57 160 PHE B O 1
ATOM 4423 N N . ASN B 1 161 ? 68.881 10.091 25.599 1.00 26.35 161 ASN B N 1
ATOM 4424 C CA . ASN B 1 161 ? 69.710 9.642 26.712 1.00 26.47 161 ASN B CA 1
ATOM 4425 C C . ASN B 1 161 ? 71.166 10.081 26.586 1.00 29.02 161 ASN B C 1
ATOM 4426 O O . ASN B 1 161 ? 72.022 9.552 27.304 1.00 26.98 161 ASN B O 1
ATOM 4431 N N . SER B 1 162 ? 71.478 11.004 25.680 1.00 24.09 162 SER B N 1
ATOM 4432 C CA . SER B 1 162 ? 72.865 11.411 25.506 1.00 25.03 162 SER B CA 1
ATOM 4433 C C . SER B 1 162 ? 73.260 12.430 26.563 1.00 25.32 162 SER B C 1
ATOM 4434 O O . SER B 1 162 ? 72.496 13.352 26.862 1.00 27.38 162 SER B O 1
ATOM 4437 N N . ALA B 1 163 ? 74.445 12.237 27.155 1.00 28.00 163 ALA B N 1
ATOM 4438 C CA . ALA B 1 163 ? 75.066 13.303 27.940 1.00 26.21 163 ALA B CA 1
ATOM 4439 C C . ALA B 1 163 ? 75.713 14.340 27.028 1.00 26.50 163 ALA B C 1
ATOM 4440 O O . ALA B 1 163 ? 75.752 15.528 27.352 1.00 23.44 163 ALA B O 1
ATOM 4442 N N . ARG B 1 164 ? 76.258 13.898 25.901 1.00 25.57 164 ARG B N 1
ATOM 4443 C CA . ARG B 1 164 ? 76.790 14.786 24.875 1.00 28.15 164 ARG B CA 1
ATOM 4444 C C . ARG B 1 164 ? 76.852 14.016 23.570 1.00 31.15 164 ARG B C 1
ATOM 4445 O O . ARG B 1 164 ? 77.027 12.797 23.551 1.00 28.61 164 ARG B O 1
ATOM 4453 N N . MET B 1 165 ? 76.699 14.749 22.484 1.00 27.87 165 MET B N 1
ATOM 4454 C CA . MET B 1 165 ? 76.824 14.198 21.143 1.00 28.88 165 MET B CA 1
ATOM 4455 C C . MET B 1 165 ? 77.736 15.128 20.361 1.00 30.74 165 MET B C 1
ATOM 4456 O O . MET B 1 165 ? 77.503 16.338 20.334 1.00 31.79 165 MET B O 1
ATOM 4461 N N . SER B 1 166 ? 78.777 14.581 19.749 1.00 25.88 166 SER B N 1
ATOM 4462 C CA . SER B 1 166 ? 79.690 15.380 18.947 1.00 25.54 166 SER B CA 1
ATOM 4463 C C . SER B 1 166 ? 79.594 14.928 17.498 1.00 33.43 166 SER B C 1
ATOM 4464 O O . SER B 1 166 ? 79.302 13.762 17.225 1.00 32.51 166 SER B O 1
ATOM 4467 N N . PHE B 1 167 ? 79.786 15.863 16.564 1.00 25.58 167 PHE B N 1
ATOM 4468 C CA . PHE B 1 167 ? 79.636 15.510 15.160 1.00 25.53 167 PHE B CA 1
ATOM 4469 C C . PHE B 1 167 ? 80.498 16.405 14.288 1.00 30.97 167 PHE B C 1
ATOM 4470 O O . PHE B 1 167 ? 80.980 17.459 14.709 1.00 27.83 167 PHE B O 1
ATOM 4478 N N . ARG B 1 168 ? 80.721 15.925 13.074 1.00 29.54 168 ARG B N 1
ATOM 4479 C CA . ARG B 1 168 ? 81.406 16.639 12.013 1.00 32.20 168 ARG B CA 1
ATOM 4480 C C . ARG B 1 168 ? 80.572 16.474 10.754 1.00 34.30 168 ARG B C 1
ATOM 4481 O O . ARG B 1 168 ? 79.951 15.429 10.557 1.00 30.80 168 ARG B O 1
ATOM 4489 N N . VAL B 1 169 ? 80.528 17.509 9.922 1.00 31.42 169 VAL B N 1
ATOM 4490 C CA . VAL B 1 169 ? 79.849 17.436 8.636 1.00 32.34 169 VAL B CA 1
ATOM 4491 C C . VAL B 1 169 ? 80.777 18.011 7.580 1.00 36.24 169 VAL B C 1
ATOM 4492 O O . VAL B 1 169 ? 81.609 18.881 7.862 1.00 33.38 169 VAL B O 1
ATOM 4496 N N . SER B 1 170 ? 80.616 17.531 6.348 1.00 33.44 170 SER B N 1
ATOM 4497 C CA . SER B 1 170 ? 81.448 17.994 5.247 1.00 34.04 170 SER B CA 1
ATOM 4498 C C . SER B 1 170 ? 80.929 19.270 4.601 1.00 48.75 170 SER B C 1
ATOM 4499 O O . SER B 1 170 ? 81.651 19.875 3.800 1.00 46.30 170 SER B O 1
ATOM 4502 N N . GLU B 1 171 ? 79.706 19.686 4.919 1.00 42.17 171 GLU B N 1
ATOM 4503 C CA . GLU B 1 171 ? 79.084 20.831 4.268 1.00 52.02 171 GLU B CA 1
ATOM 4504 C C . GLU B 1 171 ? 77.929 21.303 5.140 1.00 48.80 171 GLU B C 1
ATOM 4505 O O . GLU B 1 171 ? 77.568 20.654 6.125 1.00 46.53 171 GLU B O 1
ATOM 4511 N N . ASN B 1 172 ? 77.356 22.451 4.759 1.00 49.79 172 ASN B N 1
ATOM 4512 C CA . ASN B 1 172 ? 76.155 23.022 5.377 1.00 54.52 172 ASN B CA 1
ATOM 4513 C C . ASN B 1 172 ? 76.415 23.540 6.787 1.00 45.41 172 ASN B C 1
ATOM 4514 O O . ASN B 1 172 ? 75.522 23.501 7.637 1.00 42.85 172 ASN B O 1
ATOM 4519 N N . HIS B 1 173 ? 77.629 24.029 7.052 1.00 42.23 173 HIS B N 1
ATOM 4520 C CA . HIS B 1 173 ? 77.951 24.490 8.398 1.00 48.16 173 HIS B CA 1
ATOM 4521 C C . HIS B 1 173 ? 77.082 25.672 8.807 1.00 48.72 173 HIS B C 1
ATOM 4522 O O . HIS B 1 173 ? 76.605 25.732 9.946 1.00 41.24 173 HIS B O 1
ATOM 4529 N N . LYS B 1 174 ? 76.875 26.626 7.892 1.00 44.95 174 LYS B N 1
ATOM 4530 C CA . LYS B 1 174 ? 76.117 27.828 8.227 1.00 48.81 174 LYS B CA 1
ATOM 4531 C C . LYS B 1 174 ? 74.686 27.489 8.626 1.00 41.71 174 LYS B C 1
ATOM 4532 O O . LYS B 1 174 ? 74.166 28.034 9.605 1.00 45.43 174 LYS B O 1
ATOM 4538 N N . ARG B 1 175 ? 74.041 26.576 7.897 1.00 42.42 175 ARG B N 1
ATOM 4539 C CA . ARG B 1 175 ? 72.679 26.176 8.250 1.00 48.86 175 ARG B CA 1
ATOM 4540 C C . ARG B 1 175 ? 72.653 25.429 9.580 1.00 39.37 175 ARG B C 1
ATOM 4541 O O . ARG B 1 175 ? 71.726 25.596 10.385 1.00 38.47 175 ARG B O 1
ATOM 4549 N N . ILE B 1 176 ? 73.665 24.599 9.833 1.00 35.06 176 ILE B N 1
ATOM 4550 C CA . ILE B 1 176 ? 73.717 23.867 11.096 1.00 36.19 176 ILE B CA 1
ATOM 4551 C C . ILE B 1 176 ? 73.933 24.823 12.258 1.00 31.10 176 ILE B C 1
ATOM 4552 O O . ILE B 1 176 ? 73.298 24.696 13.309 1.00 30.78 176 ILE B O 1
ATOM 4557 N N . PHE B 1 177 ? 74.829 25.797 12.091 1.00 27.24 177 PHE B N 1
ATOM 4558 C CA . PHE B 1 177 ? 75.028 26.779 13.157 1.00 31.54 177 PHE B CA 1
ATOM 4559 C C . PHE B 1 177 ? 73.763 27.604 13.405 1.00 35.93 177 PHE B C 1
ATOM 4560 O O . PHE B 1 177 ? 73.417 27.881 14.557 1.00 31.23 177 PHE B O 1
ATOM 4568 N N . ARG B 1 178 ? 73.062 28.009 12.340 1.00 36.73 178 ARG B N 1
ATOM 4569 C CA . ARG B 1 178 ? 71.794 28.721 12.521 1.00 38.60 178 ARG B CA 1
ATOM 4570 C C . ARG B 1 178 ? 70.774 27.864 13.270 1.00 33.65 178 ARG B C 1
ATOM 4571 O O . ARG B 1 178 ? 70.054 28.361 14.148 1.00 33.89 178 ARG B O 1
ATOM 4579 N N . LEU B 1 179 ? 70.705 26.575 12.939 1.00 32.00 179 LEU B N 1
ATOM 4580 C CA . LEU B 1 179 ? 69.748 25.677 13.584 1.00 32.83 179 LEU B CA 1
ATOM 4581 C C . LEU B 1 179 ? 70.073 25.487 15.059 1.00 30.99 179 LEU B C 1
ATOM 4582 O O . LEU B 1 179 ? 69.171 25.459 15.906 1.00 30.28 179 LEU B O 1
ATOM 4587 N N . ILE B 1 180 ? 71.357 25.343 15.385 1.00 26.01 180 ILE B N 1
ATOM 4588 C CA . ILE B 1 180 ? 71.759 25.200 16.782 1.00 30.02 180 ILE B CA 1
ATOM 4589 C C . ILE B 1 180 ? 71.221 26.360 17.609 1.00 35.23 180 ILE B C 1
ATOM 4590 O O . ILE B 1 180 ? 70.698 26.170 18.718 1.00 30.36 180 ILE B O 1
ATOM 4595 N N . LYS B 1 181 ? 71.326 27.577 17.077 1.00 27.21 181 LYS B N 1
ATOM 4596 C CA . LYS B 1 181 ? 70.825 28.745 17.789 1.00 29.64 181 LYS B CA 1
ATOM 4597 C C . LYS B 1 181 ? 69.299 28.756 17.819 1.00 35.51 181 LYS B C 1
ATOM 4598 O O . LYS B 1 181 ? 68.694 29.031 18.859 1.00 32.39 181 LYS B O 1
ATOM 4604 N N . LEU B 1 182 ? 68.658 28.472 16.681 1.00 33.79 182 LEU B N 1
ATOM 4605 C CA . LEU B 1 182 ? 67.196 28.458 16.640 1.00 37.81 182 LEU B CA 1
ATOM 4606 C C . LEU B 1 182 ? 66.637 27.437 17.620 1.00 32.83 182 LEU B C 1
ATOM 4607 O O . LEU B 1 182 ? 65.586 27.654 18.233 1.00 35.14 182 LEU B O 1
ATOM 4612 N N . LEU B 1 183 ? 67.326 26.316 17.774 1.00 26.77 183 LEU B N 1
ATOM 4613 C CA . LEU B 1 183 ? 66.874 25.253 18.662 1.00 34.55 183 LEU B CA 1
ATOM 4614 C C . LEU B 1 183 ? 67.264 25.479 20.115 1.00 40.52 183 LEU B C 1
ATOM 4615 O O . LEU B 1 183 ? 66.816 24.714 20.980 1.00 32.17 183 LEU B O 1
ATOM 4620 N N . GLY B 1 184 ? 68.102 26.477 20.396 1.00 34.42 184 GLY B N 1
ATOM 4621 C CA . GLY B 1 184 ? 68.495 26.771 21.763 1.00 32.46 184 GLY B CA 1
ATOM 4622 C C . GLY B 1 184 ? 69.438 25.759 22.368 1.00 30.73 184 GLY B C 1
ATOM 4623 O O . GLY B 1 184 ? 69.447 25.587 23.590 1.00 29.84 184 GLY B O 1
ATOM 4624 N N . LEU B 1 185 ? 70.250 25.094 21.552 1.00 25.43 185 LEU B N 1
ATOM 4625 C CA . LEU B 1 185 ? 71.082 24.014 22.066 1.00 25.51 185 LEU B CA 1
ATOM 4626 C C . LEU B 1 185 ? 72.313 24.558 22.781 1.00 32.39 185 LEU B C 1
ATOM 4627 O O . LEU B 1 185 ? 72.803 25.648 22.492 1.00 27.11 185 LEU B O 1
ATOM 4632 N N . MET B 1 186 ? 72.811 23.771 23.726 1.00 26.38 186 MET B N 1
ATOM 4633 C CA . MET B 1 186 ? 74.090 24.027 24.364 1.00 31.06 186 MET B CA 1
ATOM 4634 C C . MET B 1 186 ? 75.151 23.410 23.464 1.00 31.60 186 MET B C 1
ATOM 4635 O O . MET B 1 186 ? 75.095 22.206 23.198 1.00 28.23 186 MET B O 1
ATOM 4640 N N . TYR B 1 187 ? 76.098 24.223 22.977 1.00 26.38 187 TYR B N 1
ATOM 4641 C CA . TYR B 1 187 ? 77.061 23.769 21.981 1.00 28.20 187 TYR B CA 1
ATOM 4642 C C . TYR B 1 187 ? 78.477 24.171 22.377 1.00 31.41 187 TYR B C 1
ATOM 4643 O O . TYR B 1 187 ? 78.692 25.111 23.150 1.00 30.77 187 TYR B O 1
ATOM 4652 N N . GLU B 1 188 ? 79.449 23.469 21.798 1.00 26.27 188 GLU B N 1
ATOM 4653 C CA . GLU B 1 188 ? 80.843 23.897 21.855 1.00 32.12 188 GLU B CA 1
ATOM 4654 C C . GLU B 1 188 ? 81.498 23.514 20.536 1.00 34.51 188 GLU B C 1
ATOM 4655 O O . GLU B 1 188 ? 81.367 22.367 20.096 1.00 35.31 188 GLU B O 1
ATOM 4661 N N . ILE B 1 189 ? 82.183 24.464 19.898 1.00 28.79 189 ILE B N 1
ATOM 4662 C CA . ILE B 1 189 ? 82.804 24.237 18.595 1.00 31.84 189 ILE B CA 1
ATOM 4663 C C . ILE B 1 189 ? 84.313 24.317 18.750 1.00 37.29 189 ILE B C 1
ATOM 4664 O O . ILE B 1 189 ? 84.839 25.309 19.269 1.00 34.46 189 ILE B O 1
ATOM 4669 N N . SER B 1 190 ? 85.004 23.280 18.289 1.00 37.61 190 SER B N 1
ATOM 4670 C CA . SER B 1 190 ? 86.464 23.245 18.305 1.00 42.01 190 SER B CA 1
ATOM 4671 C C . SER B 1 190 ? 86.925 22.719 16.953 1.00 39.48 190 SER B C 1
ATOM 4672 O O . SER B 1 190 ? 86.764 21.527 16.666 1.00 39.20 190 SER B O 1
ATOM 4675 N N . GLY B 1 191 ? 87.480 23.598 16.124 1.00 43.12 191 GLY B N 1
ATOM 4676 C CA . GLY B 1 191 ? 87.836 23.206 14.770 1.00 40.12 191 GLY B CA 1
ATOM 4677 C C . GLY B 1 191 ? 86.606 22.700 14.042 1.00 45.81 191 GLY B C 1
ATOM 4678 O O . GLY B 1 191 ? 85.566 23.366 13.989 1.00 45.30 191 GLY B O 1
ATOM 4679 N N . GLU B 1 192 ? 86.693 21.488 13.501 1.00 39.77 192 GLU B N 1
ATOM 4680 C CA . GLU B 1 192 ? 85.573 20.903 12.772 1.00 41.78 192 GLU B CA 1
ATOM 4681 C C . GLU B 1 192 ? 84.592 20.167 13.683 1.00 42.29 192 GLU B C 1
ATOM 4682 O O . GLU B 1 192 ? 83.504 19.796 13.229 1.00 41.41 192 GLU B O 1
ATOM 4688 N N . ASN B 1 193 ? 84.948 19.953 14.948 1.00 31.67 193 ASN B N 1
ATOM 4689 C CA . ASN B 1 193 ? 84.139 19.173 15.879 1.00 31.51 193 ASN B CA 1
ATOM 4690 C C . ASN B 1 193 ? 83.109 20.060 16.564 1.00 38.04 193 ASN B C 1
ATOM 4691 O O . ASN B 1 193 ? 83.458 21.078 17.174 1.00 33.60 193 ASN B O 1
ATOM 4696 N N . ILE B 1 194 ? 81.842 19.657 16.483 1.00 26.97 194 ILE B N 1
ATOM 4697 C CA . ILE B 1 194 ? 80.742 20.394 17.101 1.00 25.04 194 ILE B CA 1
ATOM 4698 C C . ILE B 1 194 ? 80.153 19.509 18.190 1.00 30.77 194 ILE B C 1
ATOM 4699 O O . ILE B 1 194 ? 79.643 18.419 17.902 1.00 31.66 194 ILE B O 1
ATOM 4704 N N . GLU B 1 195 ? 80.200 19.974 19.434 1.00 26.28 195 GLU B N 1
ATOM 4705 C CA . GLU B 1 195 ? 79.715 19.172 20.549 1.00 28.67 195 GLU B CA 1
ATOM 4706 C C . GLU B 1 195 ? 78.441 19.786 21.121 1.00 32.02 195 GLU B C 1
ATOM 4707 O O . GLU B 1 195 ? 78.426 20.966 21.474 1.00 31.44 195 GLU B O 1
ATOM 4713 N N . ILE B 1 196 ? 77.387 18.969 21.233 1.00 23.88 196 ILE B N 1
ATOM 4714 C CA . ILE B 1 196 ? 76.083 19.376 21.747 1.00 24.95 196 ILE B CA 1
ATOM 4715 C C . ILE B 1 196 ? 75.911 18.707 23.103 1.00 29.55 196 ILE B C 1
ATOM 4716 O O . ILE B 1 196 ? 76.018 17.479 23.207 1.00 27.29 196 ILE B O 1
ATOM 4721 N N . THR B 1 197 ? 75.703 19.500 24.150 1.00 26.61 197 THR B N 1
ATOM 4722 C CA . THR B 1 197 ? 75.352 18.907 25.434 1.00 25.58 197 THR B CA 1
ATOM 4723 C C . THR B 1 197 ? 73.969 18.278 25.339 1.00 29.95 197 THR B C 1
ATOM 4724 O O . THR B 1 197 ? 73.040 18.881 24.789 1.00 28.21 197 THR B O 1
ATOM 4728 N N . GLY B 1 198 ? 73.836 17.047 25.858 1.00 27.71 198 GLY B N 1
ATOM 4729 C CA . GLY B 1 198 ? 72.596 16.303 25.745 1.00 25.79 198 GLY B CA 1
ATOM 4730 C C . GLY B 1 198 ? 71.714 16.400 26.980 1.00 24.76 198 GLY B C 1
ATOM 4731 O O . GLY B 1 198 ? 72.114 16.941 28.019 1.00 24.87 198 GLY B O 1
ATOM 4732 N N . PRO B 1 199 ? 70.483 15.876 26.895 1.00 22.49 199 PRO B N 1
ATOM 4733 C CA . PRO B 1 199 ? 69.547 16.012 28.024 1.00 27.17 199 PRO B CA 1
ATOM 4734 C C . PRO B 1 199 ? 69.883 15.133 29.218 1.00 29.32 199 PRO B C 1
ATOM 4735 O O . PRO B 1 199 ? 69.312 15.345 30.293 1.00 29.22 199 PRO B O 1
ATOM 4739 N N . ALA B 1 200 ? 70.797 14.174 29.094 1.00 28.46 200 ALA B N 1
ATOM 4740 C CA . ALA B 1 200 ? 71.269 13.497 30.299 1.00 30.46 200 ALA B CA 1
ATOM 4741 C C . ALA B 1 200 ? 72.186 14.387 31.122 1.00 31.75 200 ALA B C 1
ATOM 4742 O O . ALA B 1 200 ? 72.631 13.977 32.209 1.00 29.63 200 ALA B O 1
ATOM 4744 N N . SER B 1 201 ? 72.502 15.585 30.617 1.00 25.12 201 SER B N 1
ATOM 4745 C CA . SER B 1 201 ? 73.368 16.538 31.304 1.00 25.21 201 SER B CA 1
ATOM 4746 C C . SER B 1 201 ? 72.597 17.760 31.807 1.00 28.46 201 SER B C 1
ATOM 4747 O O . SER B 1 201 ? 73.191 18.806 32.071 1.00 30.60 201 SER B O 1
ATOM 4750 N N . ILE B 1 202 ? 71.278 17.661 31.923 1.00 28.75 202 ILE B N 1
ATOM 4751 C CA . ILE B 1 202 ? 70.465 18.715 32.523 1.00 31.04 202 ILE B CA 1
ATOM 4752 C C . ILE B 1 202 ? 69.567 18.069 33.568 1.00 33.45 202 ILE B C 1
ATOM 4753 O O . ILE B 1 202 ? 69.402 16.849 33.603 1.00 31.23 202 ILE B O 1
ATOM 4758 N N . LEU B 1 203 ? 68.992 18.901 34.438 1.00 34.05 203 LEU B N 1
ATOM 4759 C CA . LEU B 1 203 ? 68.166 18.380 35.525 1.00 34.87 203 LEU B CA 1
ATOM 4760 C C . LEU B 1 203 ? 66.672 18.401 35.238 1.00 43.02 203 LEU B C 1
ATOM 4761 O O . LEU B 1 203 ? 65.932 17.628 35.857 1.00 42.89 203 LEU B O 1
ATOM 4766 N N . LYS B 1 204 ? 66.210 19.273 34.349 1.00 36.76 204 LYS B N 1
ATOM 4767 C CA . LYS B 1 204 ? 64.788 19.406 34.057 1.00 43.47 204 LYS B CA 1
ATOM 4768 C C . LYS B 1 204 ? 64.660 19.850 32.613 1.00 39.28 204 LYS B C 1
ATOM 4769 O O . LYS B 1 204 ? 65.659 20.138 31.949 1.00 35.16 204 LYS B O 1
ATOM 4775 N N . MET B 1 205 ? 63.416 19.953 32.142 1.00 40.52 205 MET B N 1
ATOM 4776 C CA . MET B 1 205 ? 63.135 20.286 30.743 1.00 41.50 205 MET B CA 1
ATOM 4777 C C . MET B 1 205 ? 63.745 19.256 29.802 1.00 42.08 205 MET B C 1
ATOM 4778 O O . MET B 1 205 ? 64.109 19.571 28.665 1.00 36.51 205 MET B O 1
ATOM 4783 N N . THR B 1 206 ? 63.854 18.005 30.262 1.00 35.40 206 THR B N 1
ATOM 4784 C CA . THR B 1 206 ? 64.581 17.005 29.488 1.00 36.63 206 THR B CA 1
ATOM 4785 C C . THR B 1 206 ? 63.828 16.623 28.219 1.00 39.92 206 THR B C 1
ATOM 4786 O O . THR B 1 206 ? 64.447 16.446 27.162 1.00 37.95 206 THR B O 1
ATOM 4790 N N . ARG B 1 207 ? 62.496 16.526 28.290 1.00 35.52 207 ARG B N 1
ATOM 4791 C CA . ARG B 1 207 ? 61.713 16.224 27.091 1.00 47.46 207 ARG B CA 1
ATOM 4792 C C . ARG B 1 207 ? 61.803 17.358 26.079 1.00 40.81 207 ARG B C 1
ATOM 4793 O O . ARG B 1 207 ? 62.033 17.121 24.885 1.00 35.92 207 ARG B O 1
ATOM 4801 N N . LYS B 1 208 ? 61.611 18.598 26.545 1.00 32.12 208 LYS B N 1
ATOM 4802 C CA . LYS B 1 208 ? 61.723 19.763 25.673 1.00 37.00 208 LYS B CA 1
ATOM 4803 C C . LYS B 1 208 ? 63.109 19.860 25.050 1.00 38.54 208 LYS B C 1
ATOM 4804 O O . LYS B 1 208 ? 63.242 20.092 23.845 1.00 33.41 208 LYS B O 1
ATOM 4810 N N . TYR B 1 209 ? 64.161 19.703 25.860 1.00 32.63 209 TYR B N 1
ATOM 4811 C CA . TYR B 1 209 ? 65.515 19.817 25.317 1.00 28.95 209 TYR B CA 1
ATOM 4812 C C . TYR B 1 209 ? 65.829 18.682 24.349 1.00 29.85 209 TYR B C 1
ATOM 4813 O O . TYR B 1 209 ? 66.374 18.915 23.263 1.00 32.92 209 TYR B O 1
ATOM 4822 N N . GLY B 1 210 ? 65.514 17.438 24.729 1.00 31.30 210 GLY B N 1
ATOM 4823 C CA . GLY B 1 210 ? 65.772 16.318 23.834 1.00 27.64 210 GLY B CA 1
ATOM 4824 C C . GLY B 1 210 ? 65.019 16.418 22.515 1.00 26.92 210 GLY B C 1
ATOM 4825 O O . GLY B 1 210 ? 65.527 16.014 21.464 1.00 31.42 210 GLY B O 1
ATOM 4826 N N . THR B 1 211 ? 63.789 16.926 22.556 1.00 29.15 211 THR B N 1
ATOM 4827 C CA . THR B 1 211 ? 63.037 17.142 21.322 1.00 32.07 211 THR B CA 1
ATOM 4828 C C . THR B 1 211 ? 63.721 18.177 20.433 1.00 38.42 211 THR B C 1
ATOM 4829 O O . THR B 1 211 ? 63.786 18.016 19.207 1.00 31.50 211 THR B O 1
ATOM 4833 N N . SER B 1 212 ? 64.223 19.257 21.033 1.00 34.02 212 SER B N 1
ATOM 4834 C CA . SER B 1 212 ? 64.988 20.243 20.274 1.00 39.71 212 SER B CA 1
ATOM 4835 C C . SER B 1 212 ? 66.252 19.624 19.687 1.00 34.89 212 SER B C 1
ATOM 4836 O O . SER B 1 212 ? 66.571 19.818 18.505 1.00 35.34 212 SER B O 1
ATOM 4839 N N . MET B 1 213 ? 66.993 18.874 20.504 1.00 28.21 213 MET B N 1
ATOM 4840 C CA . MET B 1 213 ? 68.198 18.229 20.012 1.00 36.87 213 MET B CA 1
ATOM 4841 C C . MET B 1 213 ? 67.880 17.241 18.889 1.00 32.02 213 MET B C 1
ATOM 4842 O O . MET B 1 213 ? 68.630 17.143 17.913 1.00 35.13 213 MET B O 1
ATOM 4847 N N . ALA B 1 214 ? 66.758 16.517 18.997 1.00 29.02 214 ALA B N 1
ATOM 4848 C CA . ALA B 1 214 ? 66.377 15.581 17.942 1.00 33.58 214 ALA B CA 1
ATOM 4849 C C . ALA B 1 214 ? 66.236 16.265 16.587 1.00 34.74 214 ALA B C 1
ATOM 4850 O O . ALA B 1 214 ? 66.502 15.648 15.548 1.00 31.45 214 ALA B O 1
ATOM 4852 N N . LYS B 1 215 ? 65.819 17.531 16.567 1.00 28.70 215 LYS B N 1
ATOM 4853 C CA . LYS B 1 215 ? 65.568 18.223 15.306 1.00 28.82 215 LYS B CA 1
ATOM 4854 C C . LYS B 1 215 ? 66.840 18.592 14.556 1.00 28.14 215 LYS B C 1
ATOM 4855 O O . LYS B 1 215 ? 66.772 18.887 13.355 1.00 32.16 215 LYS B O 1
ATOM 4861 N N . LEU B 1 216 ? 67.991 18.558 15.219 1.00 26.42 216 LEU B N 1
ATOM 4862 C CA . LEU B 1 216 ? 69.263 18.814 14.551 1.00 31.27 216 LEU B CA 1
ATOM 4863 C C . LEU B 1 216 ? 69.755 17.617 13.742 1.00 32.12 216 LEU B C 1
ATOM 4864 O O . LEU B 1 216 ? 70.434 17.800 12.728 1.00 31.23 216 LEU B O 1
ATOM 4869 N N . ILE B 1 217 ? 69.441 16.398 14.187 1.00 27.39 217 ILE B N 1
ATOM 4870 C CA . ILE B 1 217 ? 69.959 15.189 13.527 1.00 25.24 217 ILE B CA 1
ATOM 4871 C C . ILE B 1 217 ? 69.620 15.099 12.038 1.00 27.02 217 ILE B C 1
ATOM 4872 O O . ILE B 1 217 ? 70.507 14.734 11.252 1.00 30.13 217 ILE B O 1
ATOM 4877 N N . PRO B 1 218 ? 68.389 15.379 11.586 1.00 29.58 218 PRO B N 1
ATOM 4878 C CA . PRO B 1 218 ? 68.126 15.299 10.137 1.00 30.37 218 PRO B CA 1
ATOM 4879 C C . PRO B 1 218 ? 69.038 16.192 9.315 1.00 38.14 218 PRO B C 1
ATOM 4880 O O . PRO B 1 218 ? 69.354 15.854 8.170 1.00 33.05 218 PRO B O 1
ATOM 4884 N N . GLU B 1 219 ? 69.467 17.331 9.860 1.00 31.82 219 GLU B N 1
ATOM 4885 C CA . GLU B 1 219 ? 70.355 18.220 9.116 1.00 34.58 219 GLU B CA 1
ATOM 4886 C C . GLU B 1 219 ? 71.779 17.674 9.075 1.00 34.94 219 GLU B C 1
ATOM 4887 O O . GLU B 1 219 ? 72.471 17.798 8.057 1.00 34.41 219 GLU B O 1
ATOM 4893 N N . ILE B 1 220 ? 72.227 17.037 10.155 1.00 30.24 220 ILE B N 1
ATOM 4894 C CA . ILE B 1 220 ? 73.552 16.416 10.151 1.00 28.32 220 ILE B CA 1
ATOM 4895 C C . ILE B 1 220 ? 73.654 15.353 9.065 1.00 34.97 220 ILE B C 1
ATOM 4896 O O . ILE B 1 220 ? 74.596 15.354 8.267 1.00 30.39 220 ILE B O 1
ATOM 4901 N N . VAL B 1 221 ? 72.699 14.416 9.024 1.00 27.78 221 VAL B N 1
ATOM 4902 C CA . VAL B 1 221 ? 72.861 13.249 8.153 1.00 31.01 221 VAL B CA 1
ATOM 4903 C C . VAL B 1 221 ? 72.560 13.565 6.699 1.00 38.52 221 VAL B C 1
ATOM 4904 O O . VAL B 1 221 ? 72.715 12.685 5.837 1.00 34.51 221 VAL B O 1
ATOM 4908 N N . LYS B 1 222 ? 72.155 14.797 6.394 1.00 33.27 222 LYS B N 1
ATOM 4909 C CA . LYS B 1 222 ? 72.014 15.224 5.009 1.00 42.97 222 LYS B CA 1
ATOM 4910 C C . LYS B 1 222 ? 73.344 15.599 4.370 1.00 41.49 222 LYS B C 1
ATOM 4911 O O . LYS B 1 222 ? 73.409 15.736 3.143 1.00 38.36 222 LYS B O 1
ATOM 4917 N N . ALA B 1 223 ? 74.395 15.793 5.161 1.00 35.14 223 ALA B N 1
ATOM 4918 C CA . ALA B 1 223 ? 75.684 16.170 4.595 1.00 38.72 223 ALA B CA 1
ATOM 4919 C C . ALA B 1 223 ? 76.294 14.988 3.851 1.00 38.67 223 ALA B C 1
ATOM 4920 O O . ALA B 1 223 ? 76.054 13.829 4.190 1.00 36.06 223 ALA B O 1
ATOM 4922 N N . LYS B 1 224 ? 77.089 15.289 2.819 1.00 38.00 224 LYS B N 1
ATOM 4923 C CA . LYS B 1 224 ? 77.661 14.218 2.004 1.00 39.36 224 LYS B CA 1
ATOM 4924 C C . LYS B 1 224 ? 78.457 13.245 2.869 1.00 34.36 224 LYS B C 1
ATOM 4925 O O . LYS B 1 224 ? 78.303 12.024 2.750 1.00 38.87 224 LYS B O 1
ATOM 4931 N N . GLU B 1 225 ? 79.270 13.771 3.780 1.00 38.89 225 GLU B N 1
ATOM 4932 C CA . GLU B 1 225 ? 79.965 12.969 4.774 1.00 33.97 225 GLU B CA 1
ATOM 4933 C C . GLU B 1 225 ? 79.682 13.535 6.155 1.00 29.75 225 GLU B C 1
ATOM 4934 O O . GLU B 1 225 ? 79.663 14.758 6.350 1.00 32.02 225 GLU B O 1
ATOM 4940 N N . TRP B 1 226 ? 79.461 12.639 7.110 1.00 27.20 226 TRP B N 1
ATOM 4941 C CA . TRP B 1 226 ? 79.179 13.048 8.476 1.00 28.56 226 TRP B CA 1
ATOM 4942 C C . TRP B 1 226 ? 79.626 11.935 9.405 1.00 27.98 226 TRP B C 1
ATOM 4943 O O . TRP B 1 226 ? 79.797 10.787 8.990 1.00 29.43 226 TRP B O 1
ATOM 4954 N N . ALA B 1 227 ? 79.823 12.298 10.670 1.00 25.18 227 ALA B N 1
ATOM 4955 C CA . ALA B 1 227 ? 80.206 11.349 11.706 1.00 30.26 227 ALA B CA 1
ATOM 4956 C C . ALA B 1 227 ? 79.634 11.856 13.013 1.00 30.99 227 ALA B C 1
ATOM 4957 O O . ALA B 1 227 ? 79.693 13.058 13.285 1.00 28.49 227 ALA B O 1
ATOM 4959 N N . ILE B 1 228 ? 79.059 10.947 13.797 1.00 23.74 228 ILE B N 1
ATOM 4960 C CA . ILE B 1 228 ? 78.463 11.279 15.087 1.00 22.76 228 ILE B CA 1
ATOM 4961 C C . ILE B 1 228 ? 79.137 10.424 16.152 1.00 30.15 228 ILE B C 1
ATOM 4962 O O . ILE B 1 228 ? 79.448 9.255 15.907 1.00 26.88 228 ILE B O 1
ATOM 4967 N N . LYS B 1 229 ? 79.416 11.014 17.319 1.00 27.73 229 LYS B N 1
ATOM 4968 C CA . LYS B 1 229 ? 79.830 10.238 18.488 1.00 28.62 229 LYS B CA 1
ATOM 4969 C C . LYS B 1 229 ? 78.981 10.713 19.656 1.00 29.72 229 LYS B C 1
ATOM 4970 O O . LYS B 1 229 ? 78.625 11.890 19.707 1.00 28.52 229 LYS B O 1
ATOM 4976 N N . ALA B 1 230 ? 78.627 9.818 20.578 1.00 24.54 230 ALA B N 1
ATOM 4977 C CA . ALA B 1 230 ? 77.803 10.264 21.697 1.00 20.03 230 ALA B CA 1
ATOM 4978 C C . ALA B 1 230 ? 78.130 9.457 22.943 1.00 26.35 230 ALA B C 1
ATOM 4979 O O . ALA B 1 230 ? 78.542 8.297 22.872 1.00 25.02 230 ALA B O 1
ATOM 4981 N N . GLU B 1 231 ? 77.943 10.087 24.085 1.00 26.84 231 GLU B N 1
ATOM 4982 C CA . GLU B 1 231 ? 78.037 9.400 25.356 1.00 25.47 231 GLU B CA 1
ATOM 4983 C C . GLU B 1 231 ? 76.631 9.269 25.917 1.00 25.77 231 GLU B C 1
ATOM 4984 O O . GLU B 1 231 ? 75.913 10.270 26.060 1.00 25.98 231 GLU B O 1
ATOM 4990 N N . ILE B 1 232 ? 76.238 8.031 26.200 1.00 25.84 232 ILE B N 1
ATOM 4991 C CA . ILE B 1 232 ? 74.861 7.679 26.521 1.00 21.70 232 ILE B CA 1
ATOM 4992 C C . ILE B 1 232 ? 74.833 7.264 27.975 1.00 27.72 232 ILE B C 1
ATOM 4993 O O . ILE B 1 232 ? 75.673 6.468 28.400 1.00 29.32 232 ILE B O 1
ATOM 4998 N N . ILE B 1 233 ? 73.887 7.802 28.742 1.00 21.86 233 ILE B N 1
ATOM 4999 C CA . ILE B 1 233 ? 73.699 7.412 30.136 1.00 20.94 233 ILE B CA 1
ATOM 5000 C C . ILE B 1 233 ? 72.384 6.652 30.252 1.00 33.25 233 ILE B C 1
ATOM 5001 O O . ILE B 1 233 ? 71.346 7.142 29.797 1.00 31.96 233 ILE B O 1
ATOM 5006 N N . GLU B 1 234 ? 72.419 5.477 30.887 1.00 29.56 234 GLU B N 1
ATOM 5007 C CA . GLU B 1 234 ? 71.201 4.728 31.186 1.00 33.67 234 GLU B CA 1
ATOM 5008 C C . GLU B 1 234 ? 71.299 4.299 32.633 1.00 31.98 234 GLU B C 1
ATOM 5009 O O . GLU B 1 234 ? 72.080 3.397 32.963 1.00 34.64 234 GLU B O 1
ATOM 5015 N N . ASP B 1 235 ? 70.522 4.957 33.493 1.00 37.05 235 ASP B N 1
ATOM 5016 C CA . ASP B 1 235 ? 70.593 4.769 34.944 1.00 45.11 235 ASP B CA 1
ATOM 5017 C C . ASP B 1 235 ? 72.001 5.164 35.376 1.00 40.40 235 ASP B C 1
ATOM 5018 O O . ASP B 1 235 ? 72.370 6.341 35.224 1.00 39.91 235 ASP B O 1
ATOM 5023 N N . LYS B 1 236 ? 72.808 4.250 35.918 1.00 40.60 236 LYS B N 1
ATOM 5024 C CA . LYS B 1 236 ? 74.173 4.540 36.339 1.00 40.52 236 LYS B CA 1
ATOM 5025 C C . LYS B 1 236 ? 75.192 3.912 35.391 1.00 37.91 236 LYS B C 1
ATOM 5026 O O . LYS B 1 236 ? 76.356 3.737 35.748 1.00 37.98 236 LYS B O 1
ATOM 5032 N N . ARG B 1 237 ? 74.762 3.531 34.196 1.00 31.01 237 ARG B N 1
ATOM 5033 C CA . ARG B 1 237 ? 75.635 2.898 33.221 1.00 34.61 237 ARG B CA 1
ATOM 5034 C C . ARG B 1 237 ? 75.888 3.885 32.097 1.00 34.02 237 ARG B C 1
ATOM 5035 O O . ARG B 1 237 ? 74.999 4.665 31.739 1.00 30.34 237 ARG B O 1
ATOM 5043 N N . VAL B 1 238 ? 77.106 3.865 31.555 1.00 27.87 238 VAL B N 1
ATOM 5044 C CA . VAL B 1 238 ? 77.467 4.754 30.454 1.00 28.00 238 VAL B CA 1
ATOM 5045 C C . VAL B 1 238 ? 77.907 3.906 29.273 1.00 34.02 238 VAL B C 1
ATOM 5046 O O . VAL B 1 238 ? 78.450 2.811 29.443 1.00 32.01 238 VAL B O 1
ATOM 5050 N N . TYR B 1 239 ? 77.656 4.413 28.067 1.00 27.31 239 TYR B N 1
ATOM 5051 C CA . TYR B 1 239 ? 77.988 3.705 26.841 1.00 26.05 239 TYR B CA 1
ATOM 5052 C C . TYR B 1 239 ? 78.505 4.706 25.825 1.00 31.64 239 TYR B C 1
ATOM 5053 O O . TYR B 1 239 ? 78.085 5.863 25.813 1.00 25.46 239 TYR B O 1
ATOM 5062 N N . PHE B 1 240 ? 79.382 4.235 24.946 1.00 26.18 240 PHE B N 1
ATOM 5063 C CA . PHE B 1 240 ? 79.899 5.022 23.834 1.00 24.56 240 PHE B CA 1
ATOM 5064 C C . PHE B 1 240 ? 79.192 4.593 22.556 1.00 24.17 240 PHE B C 1
ATOM 5065 O O . PHE B 1 240 ? 79.095 3.391 22.265 1.00 25.92 240 PHE B O 1
ATOM 5073 N N . PHE B 1 241 ? 78.686 5.570 21.811 1.00 25.95 241 PHE B N 1
ATOM 5074 C CA . PHE B 1 241 ? 78.001 5.344 20.545 1.00 23.64 241 PHE B CA 1
ATOM 5075 C C . PHE B 1 241 ? 78.749 6.097 19.457 1.00 29.11 241 PHE B C 1
ATOM 5076 O O . PHE B 1 241 ? 79.206 7.222 19.684 1.00 23.53 241 PHE B O 1
ATOM 5084 N N . GLU B 1 242 ? 78.893 5.473 18.284 1.00 22.50 242 GLU B N 1
ATOM 5085 C CA . GLU B 1 242 ? 79.483 6.158 17.144 1.00 22.87 242 GLU B CA 1
ATOM 5086 C C . GLU B 1 242 ? 78.858 5.628 15.860 1.00 25.79 242 GLU B C 1
ATOM 5087 O O . GLU B 1 242 ? 78.527 4.445 15.757 1.00 28.47 242 GLU B O 1
ATOM 5093 N N . LEU B 1 243 ? 78.668 6.528 14.902 1.00 24.88 243 LEU B N 1
ATOM 5094 C CA . LEU B 1 243 ? 78.046 6.226 13.623 1.00 25.36 243 LEU B CA 1
ATOM 5095 C C . LEU B 1 243 ? 78.581 7.234 12.615 1.00 30.34 243 LEU B C 1
ATOM 5096 O O . LEU B 1 243 ? 78.800 8.397 12.961 1.00 26.87 243 LEU B O 1
ATOM 5101 N N . SER B 1 244 ? 78.819 6.802 11.382 1.00 25.29 244 SER B N 1
ATOM 5102 C CA . SER B 1 244 ? 79.207 7.773 10.366 1.00 24.53 244 SER B CA 1
ATOM 5103 C C . SER B 1 244 ? 78.494 7.432 9.068 1.00 24.86 244 SER B C 1
ATOM 5104 O O . SER B 1 244 ? 77.886 6.367 8.932 1.00 25.37 244 SER B O 1
ATOM 5107 N N . SER B 1 245 ? 78.576 8.354 8.106 1.00 25.96 245 SER B N 1
ATOM 5108 C CA . SER B 1 245 ? 78.022 8.076 6.790 1.00 32.11 245 SER B CA 1
ATOM 5109 C C . SER B 1 245 ? 78.633 6.823 6.175 1.00 31.29 245 SER B C 1
ATOM 5110 O O . SER B 1 245 ? 78.000 6.203 5.312 1.00 29.53 245 SER B O 1
ATOM 5113 N N . GLU B 1 246 ? 79.847 6.429 6.591 1.00 27.66 246 GLU B N 1
ATOM 5114 C CA . GLU B 1 246 ? 80.479 5.235 6.023 1.00 30.74 246 GLU B CA 1
ATOM 5115 C C . GLU B 1 246 ? 79.784 3.946 6.453 1.00 36.84 246 GLU B C 1
ATOM 5116 O O . GLU B 1 246 ? 79.980 2.907 5.809 1.00 34.38 246 GLU B O 1
ATOM 5122 N N . ASP B 1 247 ? 78.978 3.986 7.520 1.00 27.31 247 ASP B N 1
ATOM 5123 C CA . ASP B 1 247 ? 78.209 2.816 7.939 1.00 29.24 247 ASP B CA 1
ATOM 5124 C C . ASP B 1 247 ? 77.004 2.533 7.039 1.00 29.65 247 ASP B C 1
ATOM 5125 O O . ASP B 1 247 ? 76.376 1.478 7.196 1.00 30.13 247 ASP B O 1
ATOM 5130 N N . ASP B 1 248 ? 76.673 3.430 6.102 1.00 27.42 248 ASP B N 1
ATOM 5131 C CA . ASP B 1 248 ? 75.654 3.177 5.073 1.00 27.80 248 ASP B CA 1
ATOM 5132 C C . ASP B 1 248 ? 74.282 2.845 5.663 1.00 23.95 248 ASP B C 1
ATOM 5133 O O . ASP B 1 248 ? 73.534 2.039 5.103 1.00 32.94 248 ASP B O 1
ATOM 5138 N N . ILE B 1 249 ? 73.914 3.438 6.797 1.00 22.35 249 ILE B N 1
ATOM 5139 C CA . ILE B 1 249 ? 72.551 3.261 7.295 1.00 24.50 249 ILE B CA 1
ATOM 5140 C C . ILE B 1 249 ? 71.576 3.969 6.363 1.00 27.50 249 ILE B C 1
ATOM 5141 O O . ILE B 1 249 ? 71.829 5.095 5.911 1.00 27.72 249 ILE B O 1
ATOM 5146 N N . LEU B 1 250 ? 70.459 3.298 6.052 1.00 23.31 250 LEU B N 1
ATOM 5147 C CA . LEU B 1 250 ? 69.410 3.894 5.230 1.00 23.55 250 LEU B CA 1
ATOM 5148 C C . LEU B 1 250 ? 68.703 4.992 6.014 1.00 21.33 250 LEU B C 1
ATOM 5149 O O . LEU B 1 250 ? 68.044 4.708 7.020 1.00 22.56 250 LEU B O 1
ATOM 5154 N N . LEU B 1 251 ? 68.809 6.225 5.536 1.00 25.82 251 LEU B N 1
ATOM 5155 C CA . LEU B 1 251 ? 68.282 7.398 6.214 1.00 25.84 251 LEU B CA 1
ATOM 5156 C C . LEU B 1 251 ? 67.602 8.321 5.219 1.00 26.06 251 LEU B C 1
ATOM 5157 O O . LEU B 1 251 ? 67.877 8.260 4.012 1.00 27.79 251 LEU B O 1
ATOM 5162 N N . PRO B 1 252 ? 66.711 9.198 5.686 1.00 27.00 252 PRO B N 1
ATOM 5163 C CA . PRO B 1 252 ? 66.013 10.091 4.767 1.00 31.98 252 PRO B CA 1
ATOM 5164 C C . PRO B 1 252 ? 66.770 11.404 4.605 1.00 40.05 252 PRO B C 1
ATOM 5165 O O . PRO B 1 252 ? 67.743 11.686 5.305 1.00 36.59 252 PRO B O 1
ATOM 5169 N N . LYS B 1 253 ? 66.322 12.178 3.636 1.00 43.24 253 LYS B N 1
ATOM 5170 C CA . LYS B 1 253 ? 66.808 13.531 3.376 1.00 56.68 253 LYS B CA 1
ATOM 5171 C C . LYS B 1 253 ? 65.607 14.444 3.586 1.00 61.60 253 LYS B C 1
ATOM 5172 O O . LYS B 1 253 ? 64.740 14.542 2.715 1.00 55.44 253 LYS B O 1
ATOM 5178 N N . LEU B 1 254 ? 65.540 15.101 4.737 1.00 53.20 254 LEU B N 1
ATOM 5179 C CA . LEU B 1 254 ? 64.348 15.844 5.115 1.00 62.17 254 LEU B CA 1
ATOM 5180 C C . LEU B 1 254 ? 64.638 17.336 5.152 1.00 71.90 254 LEU B C 1
ATOM 5181 O O . LEU B 1 254 ? 65.712 17.762 5.588 1.00 61.03 254 LEU B O 1
ATOM 5186 N N . GLU B 1 255 ? 63.672 18.120 4.679 1.00 74.61 255 GLU B N 1
ATOM 5187 C CA . GLU B 1 255 ? 63.749 19.570 4.786 1.00 88.25 255 GLU B CA 1
ATOM 5188 C C . GLU B 1 255 ? 63.482 19.992 6.226 1.00 82.46 255 GLU B C 1
ATOM 5189 O O . GLU B 1 255 ? 62.467 19.611 6.818 1.00 89.86 255 GLU B O 1
ATOM 5195 N N . VAL B 1 256 ? 64.393 20.774 6.794 1.00 76.97 256 VAL B N 1
ATOM 5196 C CA . VAL B 1 256 ? 64.333 21.148 8.203 1.00 91.70 256 VAL B CA 1
ATOM 5197 C C . VAL B 1 256 ? 64.027 22.633 8.297 1.00 90.19 256 VAL B C 1
ATOM 5198 O O . VAL B 1 256 ? 64.745 23.461 7.723 1.00 94.88 256 VAL B O 1
ATOM 5202 N N . SER B 1 257 ? 62.967 22.968 9.031 1.00 93.09 257 SER B N 1
ATOM 5203 C CA . SER B 1 257 ? 62.569 24.350 9.254 1.00 102.77 257 SER B CA 1
ATOM 5204 C C . SER B 1 257 ? 62.180 24.521 10.713 1.00 98.79 257 SER B C 1
ATOM 5205 O O . SER B 1 257 ? 61.438 23.699 11.262 1.00 88.26 257 SER B O 1
ATOM 5208 N N . VAL B 1 258 ? 62.692 25.578 11.337 1.00 93.48 258 VAL B N 1
ATOM 5209 C CA . VAL B 1 258 ? 62.332 25.956 12.698 1.00 94.38 258 VAL B CA 1
ATOM 5210 C C . VAL B 1 258 ? 61.829 27.392 12.665 1.00 96.87 258 VAL B C 1
ATOM 5211 O O . VAL B 1 258 ? 62.504 28.278 12.129 1.00 90.23 258 VAL B O 1
ATOM 5215 N N . GLU B 1 259 ? 60.640 27.615 13.223 1.00 101.79 259 GLU B N 1
ATOM 5216 C CA . GLU B 1 259 ? 60.024 28.935 13.200 1.00 102.41 259 GLU B CA 1
ATOM 5217 C C . GLU B 1 259 ? 60.684 29.845 14.229 1.00 106.91 259 GLU B C 1
ATOM 5218 O O . GLU B 1 259 ? 60.871 29.456 15.388 1.00 95.78 259 GLU B O 1
ATOM 5224 N N . TYR B 1 260 ? 61.033 31.058 13.802 1.00 107.02 260 TYR B N 1
ATOM 5225 C CA . TYR B 1 260 ? 61.662 32.052 14.661 1.00 101.09 260 TYR B CA 1
ATOM 5226 C C . TYR B 1 260 ? 60.873 33.352 14.612 1.00 103.53 260 TYR B C 1
ATOM 5227 O O . TYR B 1 260 ? 60.471 33.802 13.534 1.00 101.68 260 TYR B O 1
ATOM 5236 N N . ASP B 1 261 ? 60.658 33.953 15.781 1.00 102.18 261 ASP B N 1
ATOM 5237 C CA . ASP B 1 261 ? 59.995 35.254 15.838 1.00 106.35 261 ASP B CA 1
ATOM 5238 C C . ASP B 1 261 ? 60.993 36.366 15.519 1.00 112.25 261 ASP B C 1
ATOM 5239 O O . ASP B 1 261 ? 60.900 37.008 14.467 1.00 117.12 261 ASP B O 1
ATOM 5244 N N . SER B 1 262 ? 61.939 36.601 16.444 1.00 92.67 262 SER B N 1
ATOM 5245 C CA . SER B 1 262 ? 63.041 37.567 16.373 1.00 97.50 262 SER B CA 1
ATOM 5246 C C . SER B 1 262 ? 62.653 38.939 16.924 1.00 95.94 262 SER B C 1
ATOM 5247 O O . SER B 1 262 ? 63.314 39.940 16.625 1.00 80.90 262 SER B O 1
ATOM 5250 N N . SER B 1 263 ? 61.612 38.994 17.760 1.00 96.46 263 SER B N 1
ATOM 5251 C CA . SER B 1 263 ? 61.132 40.280 18.262 1.00 91.05 263 SER B CA 1
ATOM 5252 C C . SER B 1 263 ? 62.088 40.873 19.291 1.00 73.88 263 SER B C 1
ATOM 5253 O O . SER B 1 263 ? 62.403 42.068 19.241 1.00 74.11 263 SER B O 1
ATOM 5256 N N . LEU B 1 264 ? 62.540 40.060 20.251 1.00 78.54 264 LEU B N 1
ATOM 5257 C CA . LEU B 1 264 ? 63.509 40.543 21.232 1.00 86.90 264 LEU B CA 1
ATOM 5258 C C . LEU B 1 264 ? 64.777 41.036 20.549 1.00 76.60 264 LEU B C 1
ATOM 5259 O O . LEU B 1 264 ? 65.359 42.051 20.954 1.00 74.62 264 LEU B O 1
ATOM 5264 N N . GLU B 1 265 ? 65.212 40.326 19.505 1.00 64.11 265 GLU B N 1
ATOM 5265 C CA . GLU B 1 265 ? 66.387 40.718 18.738 1.00 63.36 265 GLU B CA 1
ATOM 5266 C C . GLU B 1 265 ? 66.265 42.150 18.238 1.00 72.53 265 GLU B C 1
ATOM 5267 O O . GLU B 1 265 ? 67.089 43.013 18.566 1.00 71.60 265 GLU B O 1
ATOM 5273 N N . ARG B 1 266 ? 65.224 42.414 17.439 1.00 69.92 266 ARG B N 1
ATOM 5274 C CA . ARG B 1 266 ? 65.046 43.731 16.833 1.00 69.42 266 ARG B CA 1
ATOM 5275 C C . ARG B 1 266 ? 64.986 44.833 17.880 1.00 64.27 266 ARG B C 1
ATOM 5276 O O . ARG B 1 266 ? 65.551 45.919 17.683 1.00 59.47 266 ARG B O 1
ATOM 5284 N N . GLU B 1 267 ? 64.293 44.588 18.995 1.00 57.66 267 GLU B N 1
ATOM 5285 C CA . GLU B 1 267 ? 64.210 45.624 20.020 1.00 58.58 267 GLU B CA 1
ATOM 5286 C C . GLU B 1 267 ? 65.574 45.881 20.643 1.00 65.50 267 GLU B C 1
ATOM 5287 O O . GLU B 1 267 ? 65.916 47.029 20.949 1.00 60.66 267 GLU B O 1
ATOM 5293 N N . PHE B 1 268 ? 66.365 44.822 20.832 1.00 60.10 268 PHE B N 1
ATOM 5294 C CA . PHE B 1 268 ? 67.699 44.979 21.400 1.00 62.20 268 PHE B CA 1
ATOM 5295 C C . PHE B 1 268 ? 68.545 45.893 20.520 1.00 56.28 268 PHE B C 1
ATOM 5296 O O . PHE B 1 268 ? 69.169 46.846 21.004 1.00 51.73 268 PHE B O 1
ATOM 5304 N N . VAL B 1 269 ? 68.534 45.637 19.208 1.00 55.07 269 VAL B N 1
ATOM 5305 C CA . VAL B 1 269 ? 69.291 46.449 18.254 1.00 53.59 269 VAL B CA 1
ATOM 5306 C C . VAL B 1 269 ? 68.899 47.918 18.352 1.00 55.03 269 VAL B C 1
ATOM 5307 O O . VAL B 1 269 ? 69.756 48.806 18.446 1.00 56.78 269 VAL B O 1
ATOM 5311 N N . THR B 1 270 ? 67.594 48.199 18.306 1.00 57.71 270 THR B N 1
ATOM 5312 C CA . THR B 1 270 ? 67.143 49.589 18.265 1.00 59.39 270 THR B CA 1
ATOM 5313 C C . THR B 1 270 ? 67.464 50.323 19.560 1.00 53.13 270 THR B C 1
ATOM 5314 O O . THR B 1 270 ? 67.898 51.480 19.529 1.00 54.76 270 THR B O 1
ATOM 5318 N N . LYS B 1 271 ? 67.252 49.673 20.706 1.00 52.58 271 LYS B N 1
ATOM 5319 C CA . LYS B 1 271 ? 67.514 50.324 21.988 1.00 61.01 271 LYS B CA 1
ATOM 5320 C C . LYS B 1 271 ? 69.001 50.607 22.169 1.00 50.78 271 LYS B C 1
ATOM 5321 O O . LYS B 1 271 ? 69.388 51.707 22.582 1.00 56.87 271 LYS B O 1
ATOM 5327 N N . ILE B 1 272 ? 69.849 49.621 21.871 1.00 51.08 272 ILE B N 1
ATOM 5328 C CA . ILE B 1 272 ? 71.284 49.788 22.076 1.00 47.08 272 ILE B CA 1
ATOM 5329 C C . ILE B 1 272 ? 71.836 50.835 21.120 1.00 52.20 272 ILE B C 1
ATOM 5330 O O . ILE B 1 272 ? 72.685 51.653 21.495 1.00 56.54 272 ILE B O 1
ATOM 5335 N N . LYS B 1 273 ? 71.364 50.836 19.872 1.00 54.79 273 LYS B N 1
ATOM 5336 C CA . LYS B 1 273 ? 71.769 51.886 18.936 1.00 63.73 273 LYS B CA 1
ATOM 5337 C C . LYS B 1 273 ? 71.430 53.278 19.465 1.00 64.85 273 LYS B C 1
ATOM 5338 O O . LYS B 1 273 ? 72.247 54.205 19.389 1.00 67.04 273 LYS B O 1
ATOM 5344 N N . ARG B 1 274 ? 70.223 53.446 20.002 1.00 61.03 274 ARG B N 1
ATOM 5345 C CA . ARG B 1 274 ? 69.807 54.770 20.450 1.00 59.94 274 ARG B CA 1
ATOM 5346 C C . ARG B 1 274 ? 70.527 55.175 21.733 1.00 59.08 274 ARG B C 1
ATOM 5347 O O . ARG B 1 274 ? 71.051 56.288 21.835 1.00 60.50 274 ARG B O 1
ATOM 5355 N N . ILE B 1 275 ? 70.569 54.285 22.722 1.00 62.89 275 ILE B N 1
ATOM 5356 C CA . ILE B 1 275 ? 71.093 54.679 24.026 1.00 64.25 275 ILE B CA 1
ATOM 5357 C C . ILE B 1 275 ? 72.616 54.748 24.004 1.00 56.23 275 ILE B C 1
ATOM 5358 O O . ILE B 1 275 ? 73.220 55.621 24.636 1.00 56.40 275 ILE B O 1
ATOM 5363 N N . LEU B 1 276 ? 73.266 53.824 23.299 1.00 61.81 276 LEU B N 1
ATOM 5364 C CA . LEU B 1 276 ? 74.722 53.778 23.268 1.00 62.15 276 LEU B CA 1
ATOM 5365 C C . LEU B 1 276 ? 75.329 54.536 22.099 1.00 61.34 276 LEU B C 1
ATOM 5366 O O . LEU B 1 276 ? 76.523 54.855 22.147 1.00 71.84 276 LEU B O 1
ATOM 5371 N N . GLY B 1 277 ? 74.542 54.866 21.079 1.00 66.43 277 GLY B N 1
ATOM 5372 C CA . GLY B 1 277 ? 75.123 55.475 19.887 1.00 63.21 277 GLY B CA 1
ATOM 5373 C C . GLY B 1 277 ? 76.185 54.613 19.243 1.00 62.05 277 GLY B C 1
ATOM 5374 O O . GLY B 1 277 ? 77.254 55.115 18.879 1.00 74.87 277 GLY B O 1
ATOM 5375 N N . VAL B 1 278 ? 75.928 53.312 19.123 1.00 56.22 278 VAL B N 1
ATOM 5376 C CA . VAL B 1 278 ? 76.873 52.382 18.522 1.00 63.43 278 VAL B CA 1
ATOM 5377 C C . VAL B 1 278 ? 76.211 51.718 17.321 1.00 61.30 278 VAL B C 1
ATOM 5378 O O . VAL B 1 278 ? 74.995 51.766 17.142 1.00 62.68 278 VAL B O 1
ATOM 5382 N N . GLU B 1 279 ? 77.036 51.087 16.496 1.00 65.18 279 GLU B N 1
ATOM 5383 C CA . GLU B 1 279 ? 76.540 50.222 15.440 1.00 61.00 279 GLU B CA 1
ATOM 5384 C C . GLU B 1 279 ? 76.300 48.833 16.010 1.00 59.83 279 GLU B C 1
ATOM 5385 O O . GLU B 1 279 ? 77.113 48.318 16.781 1.00 50.31 279 GLU B O 1
ATOM 5391 N N . VAL B 1 280 ? 75.167 48.238 15.649 1.00 53.83 280 VAL B N 1
ATOM 5392 C CA . VAL B 1 280 ? 74.816 46.894 16.093 1.00 54.85 280 VAL B CA 1
ATOM 5393 C C . VAL B 1 280 ? 74.536 46.054 14.858 1.00 57.05 280 VAL B C 1
ATOM 5394 O O . VAL B 1 280 ? 73.630 46.372 14.077 1.00 60.04 280 VAL B O 1
ATOM 5398 N N . ILE B 1 281 ? 75.320 44.996 14.677 1.00 48.46 281 ILE B N 1
ATOM 5399 C CA . ILE B 1 281 ? 75.194 44.079 13.550 1.00 47.16 281 ILE B CA 1
ATOM 5400 C C . ILE B 1 281 ? 74.543 42.798 14.051 1.00 58.59 281 ILE B C 1
ATOM 5401 O O . ILE B 1 281 ? 75.070 42.135 14.955 1.00 48.06 281 ILE B O 1
ATOM 5406 N N . ARG B 1 282 ? 73.405 42.452 13.457 1.00 53.85 282 ARG B N 1
ATOM 5407 C CA . ARG B 1 282 ? 72.669 41.253 13.825 1.00 51.48 282 ARG B CA 1
ATOM 5408 C C . ARG B 1 282 ? 73.259 40.031 13.137 1.00 49.43 282 ARG B C 1
ATOM 5409 O O . ARG B 1 282 ? 73.658 40.083 11.969 1.00 58.22 282 ARG B O 1
ATOM 5417 N N . GLU B 1 283 ? 73.315 38.930 13.881 1.00 55.73 283 GLU B N 1
ATOM 5418 C CA . GLU B 1 283 ? 73.819 37.640 13.418 1.00 59.21 283 GLU B CA 1
ATOM 5419 C C . GLU B 1 283 ? 75.113 37.820 12.617 1.00 60.92 283 GLU B C 1
ATOM 5420 O O . GLU B 1 283 ? 75.140 37.552 11.410 1.00 52.69 283 GLU B O 1
ATOM 5426 N N . PRO B 1 284 ? 76.204 38.287 13.258 1.00 54.84 284 PRO B N 1
ATOM 5427 C CA . PRO B 1 284 ? 77.487 38.333 12.553 1.00 56.75 284 PRO B CA 1
ATOM 5428 C C . PRO B 1 284 ? 77.929 36.916 12.220 1.00 63.72 284 PRO B C 1
ATOM 5429 O O . PRO B 1 284 ? 77.195 35.959 12.480 1.00 82.73 284 PRO B O 1
ATOM 5433 N N . GLY B 1 285 ? 79.117 36.746 11.663 1.00 66.53 285 GLY B N 1
ATOM 5434 C CA . GLY B 1 285 ? 79.539 35.405 11.333 1.00 66.49 285 GLY B CA 1
ATOM 5435 C C . GLY B 1 285 ? 79.869 34.596 12.578 1.00 62.81 285 GLY B C 1
ATOM 5436 O O . GLY B 1 285 ? 79.695 35.029 13.718 1.00 61.88 285 GLY B O 1
ATOM 5437 N N . ILE B 1 286 ? 80.341 33.371 12.338 1.00 58.07 286 ILE B N 1
ATOM 5438 C CA . ILE B 1 286 ? 81.008 32.624 13.393 1.00 52.30 286 ILE B CA 1
ATOM 5439 C C . ILE B 1 286 ? 82.304 33.332 13.736 1.00 55.67 286 ILE B C 1
ATOM 5440 O O . ILE B 1 286 ? 82.951 33.926 12.864 1.00 54.70 286 ILE B O 1
ATOM 5445 N N . ILE B 1 287 ? 82.688 33.304 15.008 1.00 47.07 287 ILE B N 1
ATOM 5446 C CA . ILE B 1 287 ? 83.936 33.927 15.424 1.00 49.00 287 ILE B CA 1
ATOM 5447 C C . ILE B 1 287 ? 84.784 32.895 16.148 1.00 51.71 287 ILE B C 1
ATOM 5448 O O . ILE B 1 287 ? 84.288 32.146 16.999 1.00 44.37 287 ILE B O 1
ATOM 5453 N N . LYS B 1 288 ? 86.054 32.842 15.783 1.00 43.75 288 LYS B N 1
ATOM 5454 C CA . LYS B 1 288 ? 87.030 32.006 16.456 1.00 47.21 288 LYS B CA 1
ATOM 5455 C C . LYS B 1 288 ? 87.674 32.823 17.565 1.00 59.01 288 LYS B C 1
ATOM 5456 O O . LYS B 1 288 ? 88.022 33.990 17.360 1.00 58.12 288 LYS B O 1
ATOM 5462 N N . ALA B 1 289 ? 87.798 32.223 18.743 1.00 51.52 289 ALA B N 1
ATOM 5463 C CA . ALA B 1 289 ? 88.527 32.824 19.855 1.00 59.80 289 ALA B CA 1
ATOM 5464 C C . ALA B 1 289 ? 89.320 31.709 20.509 1.00 61.18 289 ALA B C 1
ATOM 5465 O O . ALA B 1 289 ? 88.739 30.845 21.175 1.00 55.55 289 ALA B O 1
ATOM 5467 N N . GLY B 1 290 ? 90.632 31.719 20.309 1.00 55.51 290 GLY B N 1
ATOM 5468 C CA . GLY B 1 290 ? 91.437 30.619 20.811 1.00 60.27 290 GLY B CA 1
ATOM 5469 C C . GLY B 1 290 ? 91.195 29.389 19.961 1.00 60.32 290 GLY B C 1
ATOM 5470 O O . GLY B 1 290 ? 91.098 29.470 18.731 1.00 62.55 290 GLY B O 1
ATOM 5471 N N . GLN B 1 291 ? 91.084 28.239 20.620 1.00 53.56 291 GLN B N 1
ATOM 5472 C CA . GLN B 1 291 ? 90.855 26.958 19.963 1.00 55.05 291 GLN B CA 1
ATOM 5473 C C . GLN B 1 291 ? 89.377 26.687 19.725 1.00 57.45 291 GLN B C 1
ATOM 5474 O O . GLN B 1 291 ? 89.027 25.616 19.220 1.00 48.06 291 GLN B O 1
ATOM 5480 N N . TYR B 1 292 ? 88.510 27.633 20.065 1.00 43.59 292 TYR B N 1
ATOM 5481 C CA . TYR B 1 292 ? 87.068 27.437 20.039 1.00 41.22 292 TYR B CA 1
ATOM 5482 C C . TYR B 1 292 ? 86.417 28.453 19.110 1.00 47.29 292 TYR B C 1
ATOM 5483 O O . TYR B 1 292 ? 87.022 29.446 18.702 1.00 48.96 292 TYR B O 1
ATOM 5492 N N . ALA B 1 293 ? 85.160 28.192 18.769 1.00 40.05 293 ALA B N 1
ATOM 5493 C CA . ALA B 1 293 ? 84.406 29.083 17.901 1.00 34.07 293 ALA B CA 1
ATOM 5494 C C . ALA B 1 293 ? 83.024 29.298 18.497 1.00 39.42 293 ALA B C 1
ATOM 5495 O O . ALA B 1 293 ? 82.510 28.450 19.238 1.00 35.15 293 ALA B O 1
ATOM 5497 N N . TYR B 1 294 ? 82.430 30.451 18.180 1.00 34.27 294 TYR B N 1
ATOM 5498 C CA . TYR B 1 294 ? 81.187 30.864 18.813 1.00 35.44 294 TYR B CA 1
ATOM 5499 C C . TYR B 1 294 ? 80.238 31.423 17.767 1.00 35.54 294 TYR B C 1
ATOM 5500 O O . TYR B 1 294 ? 80.672 31.949 16.739 1.00 44.24 294 TYR B O 1
ATOM 5509 N N . ILE B 1 295 ? 78.937 31.287 18.033 1.00 31.85 295 ILE B N 1
ATOM 5510 C CA . ILE B 1 295 ? 77.894 31.815 17.151 1.00 31.28 295 ILE B CA 1
ATOM 5511 C C . ILE B 1 295 ? 77.190 32.975 17.840 1.00 38.62 295 ILE B C 1
ATOM 5512 O O . ILE B 1 295 ? 76.151 32.774 18.488 1.00 34.05 295 ILE B O 1
ATOM 5517 N N . PRO B 1 296 ? 77.702 34.197 17.719 1.00 37.02 296 PRO B N 1
ATOM 5518 C CA . PRO B 1 296 ? 77.123 35.316 18.467 1.00 33.46 296 PRO B CA 1
ATOM 5519 C C . PRO B 1 296 ? 75.833 35.806 17.830 1.00 39.01 296 PRO B C 1
ATOM 5520 O O . PRO B 1 296 ? 75.569 35.605 16.642 1.00 38.76 296 PRO B O 1
ATOM 5524 N N . ASP B 1 297 ? 75.014 36.450 18.659 1.00 35.63 297 ASP B N 1
ATOM 5525 C CA . ASP B 1 297 ? 73.782 37.070 18.189 1.00 44.24 297 ASP B CA 1
ATOM 5526 C C . ASP B 1 297 ? 73.983 38.488 17.686 1.00 44.46 297 ASP B C 1
ATOM 5527 O O . ASP B 1 297 ? 73.222 38.941 16.825 1.00 42.79 297 ASP B O 1
ATOM 5532 N N . PHE B 1 298 ? 74.966 39.210 18.221 1.00 37.78 298 PHE B N 1
ATOM 5533 C CA . PHE B 1 298 ? 75.164 40.605 17.857 1.00 42.75 298 PHE B CA 1
ATOM 5534 C C . PHE B 1 298 ? 76.645 40.938 17.902 1.00 44.88 298 PHE B C 1
ATOM 5535 O O . PHE B 1 298 ? 77.407 40.364 18.687 1.00 35.71 298 PHE B O 1
ATOM 5543 N N . LEU B 1 299 ? 77.035 41.886 17.058 1.00 43.79 299 LEU B N 1
ATOM 5544 C CA . LEU B 1 299 ? 78.345 42.516 17.119 1.00 47.22 299 LEU B CA 1
ATOM 5545 C C . LEU B 1 299 ? 78.121 44.003 17.334 1.00 49.25 299 LEU B C 1
ATOM 5546 O O . LEU B 1 299 ? 77.391 44.641 16.568 1.00 45.93 299 LEU B O 1
ATOM 5551 N N . ILE B 1 300 ? 78.731 44.554 18.378 1.00 41.04 300 ILE B N 1
ATOM 5552 C CA . ILE B 1 300 ? 78.637 45.978 18.674 1.00 47.38 300 ILE B CA 1
ATOM 5553 C C . ILE B 1 300 ? 80.003 46.603 18.444 1.00 51.63 300 ILE B C 1
ATOM 5554 O O . ILE B 1 300 ? 81.005 46.135 18.995 1.00 49.77 300 ILE B O 1
ATOM 5559 N N . ARG B 1 301 ? 80.038 47.656 17.634 1.00 49.42 301 ARG B N 1
ATOM 5560 C CA . ARG B 1 301 ? 81.274 48.296 17.221 1.00 52.13 301 ARG B CA 1
ATOM 5561 C C . ARG B 1 301 ? 81.208 49.770 17.592 1.00 62.03 301 ARG B C 1
ATOM 5562 O O . ARG B 1 301 ? 80.183 50.426 17.382 1.00 55.77 301 ARG B O 1
ATOM 5570 N N . LYS B 1 302 ? 82.292 50.278 18.168 1.00 58.47 302 LYS B N 1
ATOM 5571 C CA . LYS B 1 302 ? 82.407 51.691 18.504 1.00 70.04 302 LYS B CA 1
ATOM 5572 C C . LYS B 1 302 ? 83.870 52.078 18.376 1.00 74.77 302 LYS B C 1
ATOM 5573 O O . LYS B 1 302 ? 84.738 51.333 18.836 1.00 69.66 302 LYS B O 1
ATOM 5579 N N . ASN B 1 303 ? 84.126 53.217 17.728 1.00 81.68 303 ASN B N 1
ATOM 5580 C CA . ASN B 1 303 ? 85.472 53.763 17.521 1.00 88.03 303 ASN B CA 1
ATOM 5581 C C . ASN B 1 303 ? 86.503 52.657 17.294 1.00 78.03 303 ASN B C 1
ATOM 5582 O O . ASN B 1 303 ? 87.585 52.643 17.885 1.00 85.51 303 ASN B O 1
ATOM 5587 N N . GLY B 1 304 ? 86.144 51.693 16.451 1.00 79.93 304 GLY B N 1
ATOM 5588 C CA . GLY B 1 304 ? 87.009 50.571 16.180 1.00 81.19 304 GLY B CA 1
ATOM 5589 C C . GLY B 1 304 ? 86.967 49.446 17.192 1.00 76.61 304 GLY B C 1
ATOM 5590 O O . GLY B 1 304 ? 87.393 48.332 16.862 1.00 85.95 304 GLY B O 1
ATOM 5591 N N . LYS B 1 305 ? 86.484 49.678 18.417 1.00 73.15 305 LYS B N 1
ATOM 5592 C CA . LYS B 1 305 ? 86.368 48.556 19.343 1.00 66.75 305 LYS B CA 1
ATOM 5593 C C . LYS B 1 305 ? 85.151 47.703 19.013 1.00 59.48 305 LYS B C 1
ATOM 5594 O O . LYS B 1 305 ? 84.163 48.177 18.448 1.00 61.36 305 LYS B O 1
ATOM 5600 N N . GLU B 1 306 ? 85.230 46.427 19.387 1.00 62.47 306 GLU B N 1
ATOM 5601 C CA . GLU B 1 306 ? 84.242 45.431 18.994 1.00 59.36 306 GLU B CA 1
ATOM 5602 C C . GLU B 1 306 ? 83.875 44.575 20.193 1.00 58.96 306 GLU B C 1
ATOM 5603 O O . GLU B 1 306 ? 84.760 44.094 20.908 1.00 57.35 306 GLU B O 1
ATOM 5609 N N . VAL B 1 307 ? 82.580 44.359 20.400 1.00 45.46 307 VAL B N 1
ATOM 5610 C CA . VAL B 1 307 ? 82.116 43.471 21.457 1.00 36.77 307 VAL B CA 1
ATOM 5611 C C . VAL B 1 307 ? 81.016 42.583 20.893 1.00 41.07 307 VAL B C 1
ATOM 5612 O O . VAL B 1 307 ? 80.060 43.074 20.285 1.00 39.62 307 VAL B O 1
ATOM 5616 N N . TYR B 1 308 ? 81.143 41.280 21.099 1.00 40.48 308 TYR B N 1
ATOM 5617 C CA . TYR B 1 308 ? 80.111 40.350 20.673 1.00 32.70 308 TYR B CA 1
ATOM 5618 C C . TYR B 1 308 ? 79.154 40.083 21.828 1.00 42.37 308 TYR B C 1
ATOM 5619 O O . TYR B 1 308 ? 79.523 40.175 23.001 1.00 40.58 308 TYR B O 1
ATOM 5628 N N . VAL B 1 309 ? 77.909 39.772 21.485 1.00 37.02 309 VAL B N 1
ATOM 5629 C CA . VAL B 1 309 ? 76.886 39.451 22.469 1.00 32.67 309 VAL B CA 1
ATOM 5630 C C . VAL B 1 309 ? 76.234 38.154 22.028 1.00 35.87 309 VAL B C 1
ATOM 5631 O O . VAL B 1 309 ? 75.820 38.025 20.868 1.00 35.65 309 VAL B O 1
ATOM 5635 N N . GLU B 1 310 ? 76.156 37.188 22.936 1.00 30.17 310 GLU B N 1
ATOM 5636 C CA . GLU B 1 310 ? 75.470 35.938 22.640 1.00 32.08 310 GLU B CA 1
ATOM 5637 C C . GLU B 1 310 ? 74.365 35.721 23.660 1.00 35.32 310 GLU B C 1
ATOM 5638 O O . GLU B 1 310 ? 74.592 35.856 24.867 1.00 39.39 310 GLU B O 1
ATOM 5644 N N . ILE B 1 311 ? 73.170 35.411 23.170 1.00 33.86 311 ILE B N 1
ATOM 5645 C CA . ILE B 1 311 ? 72.066 35.004 24.026 1.00 40.36 311 ILE B CA 1
ATOM 5646 C C . ILE B 1 311 ? 72.035 33.480 24.030 1.00 37.80 311 ILE B C 1
ATOM 5647 O O . ILE B 1 311 ? 71.915 32.850 22.975 1.00 36.16 311 ILE B O 1
ATOM 5652 N N . ALA B 1 312 ? 72.222 32.887 25.202 1.00 33.60 312 ALA B N 1
ATOM 5653 C CA . ALA B 1 312 ? 72.181 31.438 25.287 1.00 34.99 312 ALA B CA 1
ATOM 5654 C C . ALA B 1 312 ? 70.756 30.929 25.067 1.00 35.99 312 ALA B C 1
ATOM 5655 O O . ALA B 1 312 ? 69.768 31.668 25.174 1.00 36.47 312 ALA B O 1
ATOM 5657 N N . GLY B 1 313 ? 70.658 29.644 24.744 1.00 36.73 313 GLY B N 1
ATOM 5658 C CA . GLY B 1 313 ? 69.369 28.982 24.740 1.00 34.12 313 GLY B CA 1
ATOM 5659 C C . GLY B 1 313 ? 69.158 28.316 26.083 1.00 34.90 313 GLY B C 1
ATOM 5660 O O . GLY B 1 313 ? 69.323 28.971 27.117 1.00 32.82 313 GLY B O 1
ATOM 5661 N N . PHE B 1 314 ? 68.800 27.031 26.090 1.00 29.70 314 PHE B N 1
ATOM 5662 C CA . PHE B 1 314 ? 68.813 26.256 27.328 1.00 34.58 314 PHE B CA 1
ATOM 5663 C C . PHE B 1 314 ? 70.208 26.271 27.942 1.00 38.58 314 PHE B C 1
ATOM 5664 O O . PHE B 1 314 ? 71.225 26.272 27.234 1.00 28.06 314 PHE B O 1
ATOM 5672 N N . TRP B 1 315 ? 70.267 26.244 29.273 1.00 29.91 315 TRP B N 1
ATOM 5673 C CA . TRP B 1 315 ? 71.577 26.332 29.904 1.00 33.08 315 TRP B CA 1
ATOM 5674 C C . TRP B 1 315 ? 71.572 25.664 31.270 1.00 32.70 315 TRP B C 1
ATOM 5675 O O . TRP B 1 315 ? 70.524 25.455 31.887 1.00 32.85 315 TRP B O 1
ATOM 5686 N N . THR B 1 316 ? 72.773 25.299 31.710 1.00 32.26 316 THR B N 1
ATOM 5687 C CA . THR B 1 316 ? 73.041 24.871 33.074 1.00 30.95 316 THR B CA 1
ATOM 5688 C C . THR B 1 316 ? 74.189 25.706 33.621 1.00 39.10 316 THR B C 1
ATOM 5689 O O . THR B 1 316 ? 74.956 26.308 32.861 1.00 30.70 316 THR B O 1
ATOM 5693 N N . ARG B 1 317 ? 74.309 25.715 34.952 1.00 30.54 317 ARG B N 1
ATOM 5694 C CA . ARG B 1 317 ? 75.427 26.407 35.588 1.00 34.54 317 ARG B CA 1
ATOM 5695 C C . ARG B 1 317 ? 76.755 25.816 35.127 1.00 33.54 317 ARG B C 1
ATOM 5696 O O . ARG B 1 317 ? 77.693 26.556 34.800 1.00 35.33 317 ARG B O 1
ATOM 5704 N N . SER B 1 318 ? 76.831 24.480 35.079 1.00 32.32 318 SER B N 1
ATOM 5705 C CA . SER B 1 318 ? 78.014 23.770 34.594 1.00 35.97 318 SER B CA 1
ATOM 5706 C C . SER B 1 318 ? 78.400 24.203 33.182 1.00 40.47 318 SER B C 1
ATOM 5707 O O . SER B 1 318 ? 79.570 24.508 32.910 1.00 35.84 318 SER B O 1
ATOM 5710 N N . TYR B 1 319 ? 77.433 24.201 32.259 1.00 32.97 319 TYR B N 1
ATOM 5711 C CA . TYR B 1 319 ? 77.720 24.572 30.876 1.00 30.39 319 TYR B CA 1
ATOM 5712 C C . TYR B 1 319 ? 78.213 26.015 30.782 1.00 30.28 319 TYR B C 1
ATOM 5713 O O . TYR B 1 319 ? 79.220 26.295 30.119 1.00 33.20 319 TYR B O 1
ATOM 5722 N N . ILE B 1 320 ? 77.526 26.944 31.458 1.00 29.31 320 ILE B N 1
ATOM 5723 C CA . ILE B 1 320 ? 77.875 28.361 31.340 1.00 31.67 320 ILE B CA 1
ATOM 5724 C C . ILE B 1 320 ? 79.230 28.648 31.983 1.00 34.73 320 ILE B C 1
ATOM 5725 O O . ILE B 1 320 ? 80.013 29.460 31.471 1.00 40.10 320 ILE B O 1
ATOM 5730 N N . LYS B 1 321 ? 79.530 28.006 33.117 1.00 37.08 321 LYS B N 1
ATOM 5731 C CA . LYS B 1 321 ? 80.828 28.234 33.750 1.00 43.64 321 LYS B CA 1
ATOM 5732 C C . LYS B 1 321 ? 81.964 27.697 32.888 1.00 45.24 321 LYS B C 1
ATOM 5733 O O . LYS B 1 321 ? 83.027 28.322 32.791 1.00 46.75 321 LYS B O 1
ATOM 5739 N N . SER B 1 322 ? 81.754 26.551 32.245 1.00 38.21 322 SER B N 1
ATOM 5740 C CA . SER B 1 322 ? 82.742 26.040 31.302 1.00 46.18 322 SER B CA 1
ATOM 5741 C C . SER B 1 322 ? 82.910 26.990 30.118 1.00 42.28 322 SER B C 1
ATOM 5742 O O . SER B 1 322 ? 84.038 27.284 29.703 1.00 45.77 322 SER B O 1
ATOM 5745 N N . LYS B 1 323 ? 81.797 27.489 29.564 1.00 36.95 323 LYS B N 1
ATOM 5746 C CA . LYS B 1 323 ? 81.886 28.450 28.465 1.00 41.99 323 LYS B CA 1
ATOM 5747 C C . LYS B 1 323 ? 82.629 29.715 28.880 1.00 44.59 323 LYS B C 1
ATOM 5748 O O . LYS B 1 323 ? 83.472 30.218 28.126 1.00 38.57 323 LYS B O 1
ATOM 5754 N N . LEU B 1 324 ? 82.317 30.249 30.066 1.00 35.94 324 LEU B N 1
ATOM 5755 C CA . LEU B 1 324 ? 82.984 31.459 30.547 1.00 46.36 324 LEU B CA 1
ATOM 5756 C C . LEU B 1 324 ? 84.477 31.232 30.724 1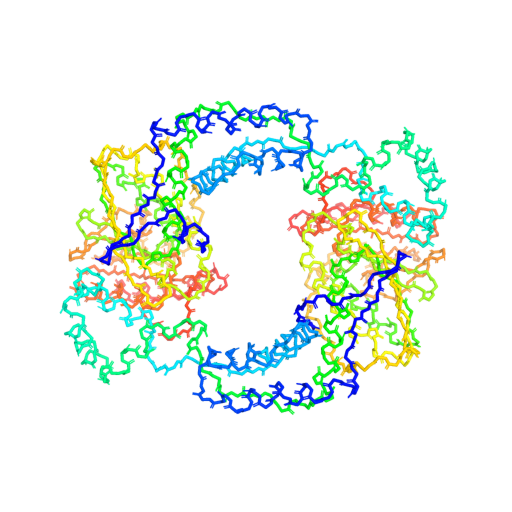.00 47.59 324 LEU B C 1
ATOM 5757 O O . LEU B 1 324 ? 85.287 32.122 30.435 1.00 48.08 324 LEU B O 1
ATOM 5762 N N . GLU B 1 325 ? 84.863 30.040 31.196 1.00 44.27 325 GLU B N 1
ATOM 5763 C CA . GLU B 1 325 ? 86.281 29.741 31.370 1.00 54.54 325 GLU B CA 1
ATOM 5764 C C . GLU B 1 325 ? 87.014 29.731 30.033 1.00 49.55 325 GLU B C 1
ATOM 5765 O O . GLU B 1 325 ? 88.138 30.235 29.927 1.00 51.21 325 GLU B O 1
ATOM 5771 N N . LYS B 1 326 ? 86.400 29.153 29.002 1.00 45.94 326 LYS B N 1
ATOM 5772 C CA . LYS B 1 326 ? 87.041 29.134 27.695 1.00 46.45 326 LYS B CA 1
ATOM 5773 C C . LYS B 1 326 ? 87.154 30.535 27.106 1.00 46.94 326 LYS B C 1
ATOM 5774 O O . LYS B 1 326 ? 88.114 30.831 26.387 1.00 45.51 326 LYS B O 1
ATOM 5780 N N . LEU B 1 327 ? 86.196 31.414 27.404 1.00 45.90 327 LEU B N 1
ATOM 5781 C CA . LEU B 1 327 ? 86.275 32.794 26.938 1.00 42.70 327 LEU B CA 1
ATOM 5782 C C . LEU B 1 327 ? 87.212 33.654 27.783 1.00 55.10 327 LEU B C 1
ATOM 5783 O O . LEU B 1 327 ? 87.550 34.763 27.360 1.00 52.45 327 LEU B O 1
ATOM 5788 N N . SER B 1 328 ? 87.646 33.156 28.943 1.00 51.06 328 SER B N 1
ATOM 5789 C CA . SER B 1 328 ? 88.280 33.936 30.006 1.00 49.24 328 SER B CA 1
ATOM 5790 C C . SER B 1 328 ? 89.391 34.875 29.547 1.00 76.66 328 SER B C 1
ATOM 5791 O O . SER B 1 328 ? 89.238 36.100 29.608 1.00 91.76 328 SER B O 1
ATOM 5794 N N . ASN B 1 329 ? 90.521 34.323 29.116 1.00 62.54 329 ASN B N 1
ATOM 5795 C CA . ASN B 1 329 ? 91.687 35.119 28.747 1.00 76.44 329 ASN B CA 1
ATOM 5796 C C . ASN B 1 329 ? 91.959 35.047 27.252 1.00 82.58 329 ASN B C 1
ATOM 5797 O O . ASN B 1 329 ? 93.104 34.924 26.809 1.00 83.17 329 ASN B O 1
ATOM 5802 N N . VAL B 1 330 ? 90.901 35.120 26.466 1.00 70.19 330 VAL B N 1
ATOM 5803 C CA . VAL B 1 330 ? 91.021 35.171 25.030 1.00 57.60 330 VAL B CA 1
ATOM 5804 C C . VAL B 1 330 ? 90.868 36.620 24.593 1.00 68.68 330 VAL B C 1
ATOM 5805 O O . VAL B 1 330 ? 90.343 37.471 25.317 1.00 72.00 330 VAL B O 1
ATOM 5809 N N . ASP B 1 331 ? 91.351 36.899 23.385 1.00 70.86 331 ASP B N 1
ATOM 5810 C CA . ASP B 1 331 ? 91.347 38.250 22.832 1.00 81.52 331 ASP B CA 1
ATOM 5811 C C . ASP B 1 331 ? 89.930 38.804 22.730 1.00 73.31 331 ASP B C 1
ATOM 5812 O O . ASP B 1 331 ? 89.621 39.878 23.261 1.00 77.75 331 ASP B O 1
ATOM 5817 N N . VAL B 1 332 ? 89.056 38.067 22.043 1.00 68.06 332 VAL B N 1
ATOM 5818 C CA . VAL B 1 332 ? 87.701 38.518 21.753 1.00 64.95 332 VAL B CA 1
ATOM 5819 C C . VAL B 1 332 ? 86.945 38.833 23.035 1.00 53.22 332 VAL B C 1
ATOM 5820 O O . VAL B 1 332 ? 87.061 38.128 24.042 1.00 63.76 332 VAL B O 1
ATOM 5824 N N . LYS B 1 333 ? 86.145 39.891 22.988 1.00 46.39 333 LYS B N 1
ATOM 5825 C CA . LYS B 1 333 ? 85.253 40.240 24.081 1.00 46.90 333 LYS B CA 1
ATOM 5826 C C . LYS B 1 333 ? 83.832 39.822 23.729 1.00 49.02 333 LYS B C 1
ATOM 5827 O O . LYS B 1 333 ? 83.282 40.244 22.705 1.00 42.03 333 LYS B O 1
ATOM 5833 N N . MET B 1 334 ? 83.241 39.001 24.586 1.00 43.27 334 MET B N 1
ATOM 5834 C CA . MET B 1 334 ? 81.879 38.526 24.410 1.00 43.52 334 MET B CA 1
ATOM 5835 C C . MET B 1 334 ? 81.095 38.640 25.705 1.00 47.10 334 MET B C 1
ATOM 5836 O O . MET B 1 334 ? 81.585 38.274 26.776 1.00 51.41 334 MET B O 1
ATOM 5841 N N . LEU B 1 335 ? 79.874 39.146 25.593 1.00 38.86 335 LEU B N 1
ATOM 5842 C CA . LEU B 1 335 ? 78.947 39.220 26.707 1.00 38.72 335 LEU B CA 1
ATOM 5843 C C . LEU B 1 335 ? 77.890 38.137 26.515 1.00 36.51 335 LEU B C 1
ATOM 5844 O O . LEU B 1 335 ? 77.310 38.022 25.436 1.00 39.16 335 LEU B O 1
ATOM 5849 N N . ILE B 1 336 ? 77.661 37.336 27.552 1.00 41.23 336 ILE B N 1
ATOM 5850 C CA . ILE B 1 336 ? 76.662 36.268 27.528 1.00 37.03 336 ILE B CA 1
ATOM 5851 C C . ILE B 1 336 ? 75.444 36.714 28.316 1.00 32.69 336 ILE B C 1
ATOM 5852 O O . ILE B 1 336 ? 75.572 37.159 29.465 1.00 37.26 336 ILE B O 1
ATOM 5857 N N . ILE B 1 337 ? 74.268 36.581 27.707 1.00 33.15 337 ILE B N 1
ATOM 5858 C CA . ILE B 1 337 ? 72.982 36.776 28.368 1.00 32.96 337 ILE B CA 1
ATOM 5859 C C . ILE B 1 337 ? 72.278 35.426 28.463 1.00 36.81 337 ILE B C 1
ATOM 5860 O O . ILE B 1 337 ? 72.151 34.711 27.461 1.00 36.17 337 ILE B O 1
ATOM 5865 N N . VAL B 1 338 ? 71.802 35.085 29.652 1.00 34.69 338 VAL B N 1
ATOM 5866 C CA . VAL B 1 338 ? 71.069 33.842 29.842 1.00 37.62 338 VAL B CA 1
ATOM 5867 C C . VAL B 1 338 ? 69.641 34.184 30.230 1.00 37.83 338 VAL B C 1
ATOM 5868 O O . VAL B 1 338 ? 69.380 35.197 30.884 1.00 38.42 338 VAL B O 1
ATOM 5872 N N . ASN B 1 339 ? 68.716 33.325 29.828 1.00 34.10 339 ASN B N 1
ATOM 5873 C CA . ASN B 1 339 ? 67.296 33.519 30.088 1.00 44.31 339 ASN B CA 1
ATOM 5874 C C . ASN B 1 339 ? 66.923 32.682 31.306 1.00 38.92 339 ASN B C 1
ATOM 5875 O O . ASN B 1 339 ? 67.168 31.471 31.330 1.00 36.80 339 ASN B O 1
ATOM 5880 N N . ASP B 1 340 ? 66.329 33.326 32.312 1.00 42.11 340 ASP B N 1
ATOM 5881 C CA . ASP B 1 340 ? 65.963 32.600 33.524 1.00 39.78 340 ASP B CA 1
ATOM 5882 C C . ASP B 1 340 ? 64.926 31.516 33.245 1.00 45.77 340 ASP B C 1
ATOM 5883 O O . ASP B 1 340 ? 64.840 30.532 33.992 1.00 41.50 340 ASP B O 1
ATOM 5888 N N . GLU B 1 341 ? 64.135 31.673 32.183 1.00 41.08 341 GLU B N 1
ATOM 5889 C CA . GLU B 1 341 ? 63.105 30.692 31.860 1.00 40.88 341 GLU B CA 1
ATOM 5890 C C . GLU B 1 341 ? 63.663 29.458 31.159 1.00 43.43 341 GLU B C 1
ATOM 5891 O O . GLU B 1 341 ? 62.940 28.468 30.997 1.00 37.61 341 GLU B O 1
ATOM 5897 N N . LEU B 1 342 ? 64.926 29.491 30.740 1.00 41.62 342 LEU B N 1
ATOM 5898 C CA . LEU B 1 342 ? 65.550 28.378 30.037 1.00 38.49 342 LEU B CA 1
ATOM 5899 C C . LEU B 1 342 ? 66.612 27.679 30.876 1.00 37.62 342 LEU B C 1
ATOM 5900 O O . LEU B 1 342 ? 67.374 26.871 30.338 1.00 36.15 342 LEU B O 1
ATOM 5905 N N . LEU B 1 343 ? 66.689 27.976 32.175 1.00 36.49 343 LEU B N 1
ATOM 5906 C CA . LEU B 1 343 ? 67.627 27.296 33.071 1.00 35.04 343 LEU B CA 1
ATOM 5907 C C . LEU B 1 343 ? 67.153 25.870 33.328 1.00 36.01 343 LEU B C 1
ATOM 5908 O O . LEU B 1 343 ? 66.114 25.656 33.958 1.00 37.85 343 LEU B O 1
ATOM 5913 N N . ALA B 1 344 ? 67.914 24.886 32.863 1.00 31.22 344 ALA B N 1
ATOM 5914 C CA . ALA B 1 344 ? 67.559 23.473 33.030 1.00 30.89 344 ALA B CA 1
ATOM 5915 C C . ALA B 1 344 ? 68.334 22.851 34.183 1.00 33.35 344 ALA B C 1
ATOM 5916 O O . ALA B 1 344 ? 68.868 21.742 34.084 1.00 36.03 344 ALA B O 1
ATOM 5918 N N . ASP B 1 345 ? 68.388 23.566 35.305 1.00 37.70 345 ASP B N 1
ATOM 5919 C CA . ASP B 1 345 ? 69.329 23.262 36.375 1.00 39.29 345 ASP B CA 1
ATOM 5920 C C . ASP B 1 345 ? 68.833 23.965 37.631 1.00 45.64 345 ASP B C 1
ATOM 5921 O O . ASP B 1 345 ? 67.887 24.753 37.582 1.00 38.90 345 ASP B O 1
ATOM 5926 N N . LYS B 1 346 ? 69.478 23.672 38.757 1.00 40.57 346 LYS B N 1
ATOM 5927 C CA . LYS B 1 346 ? 69.123 24.322 40.013 1.00 44.62 346 LYS B CA 1
ATOM 5928 C C . LYS B 1 346 ? 69.557 25.784 39.981 1.00 51.03 346 LYS B C 1
ATOM 5929 O O . LYS B 1 346 ? 70.508 26.153 39.286 1.00 47.20 346 LYS B O 1
ATOM 5935 N N . LEU B 1 347 ? 68.847 26.623 40.733 1.00 52.52 347 LEU B N 1
ATOM 5936 C CA . LEU B 1 347 ? 69.199 28.037 40.807 1.00 64.91 347 LEU B CA 1
ATOM 5937 C C . LEU B 1 347 ? 70.515 28.220 41.553 1.00 72.10 347 LEU B C 1
ATOM 5938 O O . LEU B 1 347 ? 70.743 27.611 42.602 1.00 68.43 347 LEU B O 1
ATOM 5943 N N . GLY B 1 348 ? 71.386 29.072 41.010 1.00 70.05 348 GLY B N 1
ATOM 5944 C CA . GLY B 1 348 ? 72.677 29.302 41.625 1.00 76.41 348 GLY B CA 1
ATOM 5945 C C . GLY B 1 348 ? 73.189 30.699 41.353 1.00 90.69 348 GLY B C 1
ATOM 5946 O O . GLY B 1 348 ? 72.639 31.447 40.541 1.00 91.64 348 GLY B O 1
ATOM 5947 N N . LYS B 1 349 ? 74.264 31.044 42.059 1.00 100.81 349 LYS B N 1
ATOM 5948 C CA . LYS B 1 349 ? 74.937 32.330 41.887 1.00 106.62 349 LYS B CA 1
ATOM 5949 C C . LYS B 1 349 ? 75.869 32.237 40.689 1.00 99.14 349 LYS B C 1
ATOM 5950 O O . LYS B 1 349 ? 76.974 31.696 40.782 1.00 101.27 349 LYS B O 1
ATOM 5956 N N . ILE B 1 350 ? 75.426 32.763 39.555 1.00 94.44 350 ILE B N 1
ATOM 5957 C CA . ILE B 1 350 ? 76.261 32.881 38.371 1.00 90.51 350 ILE B CA 1
ATOM 5958 C C . ILE B 1 350 ? 76.561 34.360 38.180 1.00 87.75 350 ILE B C 1
ATOM 5959 O O . ILE B 1 350 ? 75.647 35.194 38.198 1.00 91.89 350 ILE B O 1
ATOM 5964 N N . HIS B 1 351 ? 77.840 34.692 38.065 1.00 73.45 351 HIS B N 1
ATOM 5965 C CA . HIS B 1 351 ? 78.242 36.042 37.716 1.00 83.08 351 HIS B CA 1
ATOM 5966 C C . HIS B 1 351 ? 79.042 35.987 36.422 1.00 80.34 351 HIS B C 1
ATOM 5967 O O . HIS B 1 351 ? 79.346 34.909 35.903 1.00 80.47 351 HIS B O 1
ATOM 5974 N N . ASP B 1 352 ? 79.369 37.171 35.902 1.00 71.08 352 ASP B N 1
ATOM 5975 C CA . ASP B 1 352 ? 79.973 37.404 34.591 1.00 71.74 352 ASP B CA 1
ATOM 5976 C C . ASP B 1 352 ? 78.987 37.152 33.457 1.00 62.67 352 ASP B C 1
ATOM 5977 O O . ASP B 1 352 ? 79.377 37.222 32.287 1.00 62.38 352 ASP B O 1
ATOM 5982 N N . VAL B 1 353 ? 77.727 36.843 33.761 1.00 54.72 353 VAL B N 1
ATOM 5983 C CA . VAL B 1 353 ? 76.672 36.769 32.762 1.00 46.77 353 VAL B CA 1
ATOM 5984 C C . VAL B 1 353 ? 75.540 37.661 33.240 1.00 51.00 353 VAL B C 1
ATOM 5985 O O . VAL B 1 353 ? 75.398 37.944 34.430 1.00 53.76 353 VAL B O 1
ATOM 5989 N N . ILE B 1 354 ? 74.725 38.099 32.295 1.00 45.71 354 ILE B N 1
ATOM 5990 C CA . ILE B 1 354 ? 73.529 38.867 32.603 1.00 43.65 354 ILE B CA 1
ATOM 5991 C C . ILE B 1 354 ? 72.341 37.921 32.522 1.00 39.84 354 ILE B C 1
ATOM 5992 O O . ILE B 1 354 ? 72.194 37.182 31.543 1.00 40.10 354 ILE B O 1
ATOM 5997 N N . VAL B 1 355 ? 71.504 37.929 33.555 1.00 40.04 355 VAL B N 1
ATOM 5998 C CA . VAL B 1 355 ? 70.356 37.036 33.637 1.00 45.03 355 VAL B CA 1
ATOM 5999 C C . VAL B 1 355 ? 69.092 37.821 33.326 1.00 43.56 355 VAL B C 1
ATOM 6000 O O . VAL B 1 355 ? 68.840 38.877 33.917 1.00 44.43 355 VAL B O 1
ATOM 6004 N N . MET B 1 356 ? 68.295 37.301 32.404 1.00 40.30 356 MET B N 1
ATOM 6005 C CA . MET B 1 356 ? 67.028 37.928 32.079 1.00 44.55 356 MET B CA 1
ATOM 6006 C C . MET B 1 356 ? 66.061 37.802 33.253 1.00 51.23 356 MET B C 1
ATOM 6007 O O . MET B 1 356 ? 66.186 36.923 34.110 1.00 50.81 356 MET B O 1
ATOM 6012 N N . ARG B 1 357 ? 65.076 38.685 33.286 1.00 46.92 357 ARG B N 1
ATOM 6013 C CA . ARG B 1 357 ? 64.084 38.665 34.350 1.00 53.68 357 ARG B CA 1
ATOM 6014 C C . ARG B 1 357 ? 62.733 38.361 33.712 1.00 54.16 357 ARG B C 1
ATOM 6015 O O . ARG B 1 357 ? 62.197 39.177 32.952 1.00 50.40 357 ARG B O 1
ATOM 6023 N N . LYS B 1 358 ? 62.207 37.165 33.998 1.00 53.68 358 LYS B N 1
ATOM 6024 C CA . LYS B 1 358 ? 60.982 36.654 33.373 1.00 55.93 358 LYS B CA 1
ATOM 6025 C C . LYS B 1 358 ? 61.078 36.723 31.847 1.00 57.17 358 LYS B C 1
ATOM 6026 O O . LYS B 1 358 ? 60.150 37.154 31.159 1.00 53.80 358 LYS B O 1
ATOM 6032 N N . GLY B 1 359 ? 62.232 36.316 31.313 1.00 48.52 359 GLY B N 1
ATOM 6033 C CA . GLY B 1 359 ? 62.444 36.276 29.876 1.00 50.85 359 GLY B CA 1
ATOM 6034 C C . GLY B 1 359 ? 62.674 37.612 29.201 1.00 59.35 359 GLY B C 1
ATOM 6035 O O . GLY B 1 359 ? 62.645 37.671 27.964 1.00 54.28 359 GLY B O 1
ATOM 6036 N N . LYS B 1 360 ? 62.901 38.680 29.964 1.00 50.62 360 LYS B N 1
ATOM 6037 C CA . LYS B 1 360 ? 63.116 40.017 29.429 1.00 53.36 360 LYS B CA 1
ATOM 6038 C C . LYS B 1 360 ? 64.536 40.469 29.742 1.00 51.41 360 LYS B C 1
ATOM 6039 O O . LYS B 1 360 ? 65.054 40.206 30.833 1.00 49.31 360 LYS B O 1
ATOM 6045 N N . ILE B 1 361 ? 65.157 41.155 28.789 1.00 49.23 361 ILE B N 1
ATOM 6046 C CA . ILE B 1 361 ? 66.541 41.610 28.966 1.00 55.32 361 ILE B CA 1
ATOM 6047 C C . ILE B 1 361 ? 66.563 42.791 29.927 1.00 48.30 361 ILE B C 1
ATOM 6048 O O . ILE B 1 361 ? 65.667 43.650 29.858 1.00 54.08 361 ILE B O 1
ATOM 6053 N N . PRO B 1 362 ? 67.525 42.861 30.870 1.00 57.09 362 PRO B N 1
ATOM 6054 C CA . PRO B 1 362 ? 67.639 44.057 31.725 1.00 57.54 362 PRO B CA 1
ATOM 6055 C C . PRO B 1 362 ? 68.552 45.086 31.085 1.00 53.51 362 PRO B C 1
ATOM 6056 O O . PRO B 1 362 ? 69.775 44.942 31.146 1.00 44.10 362 PRO B O 1
ATOM 6060 N N . TYR B 1 363 ? 67.989 46.129 30.474 1.00 55.54 363 TYR B N 1
ATOM 6061 C CA . TYR B 1 363 ? 68.803 46.958 29.594 1.00 51.46 363 TYR B CA 1
ATOM 6062 C C . TYR B 1 363 ? 69.830 47.796 30.347 1.00 52.87 363 TYR B C 1
ATOM 6063 O O . TYR B 1 363 ? 70.925 48.016 29.822 1.00 54.57 363 TYR B O 1
ATOM 6072 N N . LYS B 1 364 ? 69.533 48.237 31.574 1.00 49.88 364 LYS B N 1
ATOM 6073 C CA . LYS B 1 364 ? 70.519 49.012 32.328 1.00 46.46 364 LYS B CA 1
ATOM 6074 C C . LYS B 1 364 ? 71.779 48.197 32.576 1.00 50.74 364 LYS B C 1
ATOM 6075 O O . LYS B 1 364 ? 72.898 48.679 32.365 1.00 60.54 364 LYS B O 1
ATOM 6081 N N . GLU B 1 365 ? 71.612 46.951 33.025 1.00 52.05 365 GLU B N 1
ATOM 6082 C CA . GLU B 1 365 ? 72.750 46.061 33.234 1.00 55.57 365 GLU B CA 1
ATOM 6083 C C . GLU B 1 365 ? 73.523 45.831 31.940 1.00 48.61 365 GLU B C 1
ATOM 6084 O O . GLU B 1 365 ? 74.757 45.911 31.918 1.00 52.38 365 GLU B O 1
ATOM 6090 N N . VAL B 1 366 ? 72.813 45.537 30.847 1.00 49.88 366 VAL B N 1
ATOM 6091 C CA . VAL B 1 366 ? 73.488 45.205 29.593 1.00 38.22 366 VAL B CA 1
ATOM 6092 C C . VAL B 1 366 ? 74.290 46.395 29.092 1.00 38.07 366 VAL B C 1
ATOM 6093 O O . VAL B 1 366 ? 75.467 46.270 28.737 1.00 46.05 366 VAL B O 1
ATOM 6097 N N . ILE B 1 367 ? 73.661 47.571 29.064 1.00 43.32 367 ILE B N 1
ATOM 6098 C CA . ILE B 1 367 ? 74.317 48.782 28.571 1.00 49.41 367 ILE B CA 1
ATOM 6099 C C . ILE B 1 367 ? 75.542 49.136 29.404 1.00 48.47 367 ILE B C 1
ATOM 6100 O O . ILE B 1 367 ? 76.604 49.467 28.858 1.00 47.34 367 ILE B O 1
ATOM 6105 N N . LEU B 1 368 ? 75.419 49.082 30.731 1.00 52.22 368 LEU B N 1
ATOM 6106 C CA . LEU B 1 368 ? 76.561 49.402 31.583 1.00 50.77 368 LEU B CA 1
ATOM 6107 C C . LEU B 1 368 ? 77.709 48.430 31.342 1.00 54.37 368 LEU B C 1
ATOM 6108 O O . LEU B 1 368 ? 78.875 48.838 31.283 1.00 54.59 368 LEU B O 1
ATOM 6113 N N . LYS B 1 369 ? 77.396 47.141 31.206 1.00 47.65 369 LYS B N 1
ATOM 6114 C CA . LYS B 1 369 ? 78.431 46.159 30.905 1.00 46.77 369 LYS B CA 1
ATOM 6115 C C . LYS B 1 369 ? 79.062 46.436 29.546 1.00 50.55 369 LYS B C 1
ATOM 6116 O O . LYS B 1 369 ? 80.291 46.459 29.419 1.00 52.80 369 LYS B O 1
ATOM 6122 N N . LEU B 1 370 ? 78.236 46.689 28.524 1.00 47.53 370 LEU B N 1
ATOM 6123 C CA . LEU B 1 370 ? 78.768 46.981 27.191 1.00 48.21 370 LEU B CA 1
ATOM 6124 C C . LEU B 1 370 ? 79.699 48.194 27.206 1.00 49.64 370 LEU B C 1
ATOM 6125 O O . LEU B 1 370 ? 80.754 48.178 26.561 1.00 52.30 370 LEU B O 1
ATOM 6130 N N . LYS B 1 371 ? 79.324 49.255 27.928 1.00 54.33 371 LYS B N 1
ATOM 6131 C CA . LYS B 1 371 ? 80.181 50.439 28.032 1.00 54.50 371 LYS B CA 1
ATOM 6132 C C . LYS B 1 371 ? 81.536 50.100 28.646 1.00 60.85 371 LYS B C 1
ATOM 6133 O O . LYS B 1 371 ? 82.574 50.585 28.182 1.00 62.99 371 LYS B O 1
ATOM 6139 N N . GLU B 1 372 ? 81.550 49.274 29.693 1.00 59.46 372 GLU B N 1
ATOM 6140 C CA . GLU B 1 372 ? 82.819 48.857 30.283 1.00 63.83 372 GLU B CA 1
ATOM 6141 C C . GLU B 1 372 ? 83.661 48.073 29.280 1.00 67.93 372 GLU B C 1
ATOM 6142 O O . GLU B 1 372 ? 84.867 48.309 29.157 1.00 66.66 372 GLU B O 1
ATOM 6148 N N . MET B 1 373 ? 83.041 47.146 28.540 1.00 54.51 373 MET B N 1
ATOM 6149 C CA . MET B 1 373 ? 83.779 46.418 27.507 1.00 52.86 373 MET B CA 1
ATOM 6150 C C . MET B 1 373 ? 84.178 47.327 26.347 1.00 63.40 373 MET B C 1
ATOM 6151 O O . MET B 1 373 ? 85.206 47.090 25.708 1.00 71.11 373 MET B O 1
ATOM 6156 N N . LEU B 1 374 ? 83.423 48.388 26.075 1.00 56.58 374 LEU B N 1
ATOM 6157 C CA . LEU B 1 374 ? 83.720 49.205 24.895 1.00 59.69 374 LEU B CA 1
ATOM 6158 C C . LEU B 1 374 ? 84.711 50.324 25.182 1.00 71.98 374 LEU B C 1
ATOM 6159 O O . LEU B 1 374 ? 84.620 51.398 24.582 1.00 82.65 374 LEU B O 1
ATOM 6164 N N . ASN B 1 375 ? 85.672 50.110 26.072 1.00 71.34 375 ASN B N 1
ATOM 6165 C CA . ASN B 1 375 ? 86.589 51.181 26.456 1.00 83.69 375 ASN B CA 1
ATOM 6166 C C . ASN B 1 375 ? 87.817 50.630 27.175 1.00 85.96 375 ASN B C 1
ATOM 6167 O O . ASN B 1 375 ? 87.913 49.424 27.415 1.00 96.28 375 ASN B O 1
#

Secondary structure (DSSP, 8-state):
-HHHHHHHEEEETTEEEE----GGGHHHHHHHHHHHHHTTTSBHHHHHHHHHHH--TTTHHHHHHHHHHHHHTSEEE-S-SS-HHHHHHHHHHTTTTT-STTHHHHHHHHHHHTTS-HHHHHHHHTTTSGGG-EEEE-----HHHHHHHHHHHHHHHHHTTEEEEEEEESS-HHHHHHHHHHTT--EEEETTEEEEE-GGG-SS-HHHHHHHHHTTHHHHTTSSSEEEEEEEEETTEEEEEEEEGGG--------------SHHHHHHHHHHHHHHT-EEEES---EEETTEEE--SEEEEETTEEEEEEE--SB-HHHHHHHHHHHHTSS--EEEEE-GGGB-S------SEEEPBTTB--HHHHHHHHHHHT-/--------EEEETTEEEE----GGGHHHHHHHHHHHHTTTTSBHHHHHHHHHHH--TTTHHHHHHHHHHHHHHSEEE-SSSS-HHHHHHHHHHTTTTT-GGGHHHHHHHHHHHTTS-HHHHHHHHTTTSGGG-EEEE-----HHHHHHHHHHHHHHHHHTTEEEEEEEESS-HHHHHHHHHHTT--EEEETTEEEEE-GGGSSS-HHHHHHHHHHHHHHHTTSSSEEEEEEEEETTEEEEEEEEGGG---------------HHHHHHHHHHHHHH--EEEES---EEETTEEE--SEEEEETTEEEEEEE-SSB-HHHHHHHHHHHTTSSS-EEEEE-GGGB-S------SSEEPBTTB--HHHHHHHHHHHT-

Radius of gyration: 30.65 Å; Cα contacts (8 Å, |Δi|>4): 1276; chains: 2; bounding box: 79×67×62 Å

Nearest PDB structures (foldseek):
  8gy8-assembly1_B  TM=9.826E-01  e=3.444E-70  Pyrococcus furiosus DSM 3638
  6p66-assembly2_D  TM=7.958E-01  e=9.020E-41  Archaeoglobus fulgidus DSM 4304
  6p4w-assembly1_B  TM=8.511E-01  e=1.090E-34  Sulfurisphaera tokodaii str. 7
  6p4o-assembly2_D  TM=8.280E-01  e=1.641E-31  Sulfurisphaera tokodaii str. 7
  4u6n-assembly1_A  TM=3.794E-01  e=5.538E+00  Escherichia coli K-12